Protein AF-A0A2I1HGL5-F1 (afdb_monomer)

Organism: NCBI:txid588596

Structure (mmCIF, N/CA/C/O backbone):
data_AF-A0A2I1HGL5-F1
#
_entry.id   AF-A0A2I1HGL5-F1
#
loop_
_atom_site.group_PDB
_atom_site.id
_atom_site.type_symbol
_atom_site.label_atom_id
_atom_site.label_alt_id
_atom_site.label_comp_id
_atom_site.label_asym_id
_atom_site.label_entity_id
_atom_site.label_seq_id
_atom_site.pdbx_PDB_ins_code
_atom_site.Cartn_x
_atom_site.Cartn_y
_atom_site.Cartn_z
_atom_site.occupancy
_atom_site.B_iso_or_equiv
_atom_site.auth_seq_id
_atom_site.auth_comp_id
_atom_site.auth_asym_id
_atom_site.auth_atom_id
_atom_site.pdbx_PDB_model_num
ATOM 1 N N . MET A 1 1 ? 56.011 -23.198 -0.214 1.00 47.53 1 MET A N 1
ATOM 2 C CA . MET A 1 1 ? 56.329 -24.164 -1.290 1.00 47.53 1 MET A CA 1
ATOM 3 C C . MET A 1 1 ? 57.705 -24.816 -1.035 1.00 47.53 1 MET A C 1
ATOM 5 O O . MET A 1 1 ? 58.613 -24.671 -1.835 1.00 47.53 1 MET A O 1
ATOM 9 N N . ARG A 1 2 ? 57.897 -25.494 0.113 1.00 43.69 2 ARG A N 1
ATOM 10 C CA . ARG A 1 2 ? 59.175 -26.164 0.467 1.00 43.69 2 ARG A CA 1
ATOM 11 C C . ARG A 1 2 ? 59.284 -27.608 -0.065 1.00 43.69 2 ARG A C 1
ATOM 13 O O . ARG A 1 2 ? 60.365 -28.166 -0.049 1.00 43.69 2 ARG A O 1
ATOM 20 N N . TYR A 1 3 ? 58.191 -28.179 -0.580 1.00 50.00 3 TYR A N 1
ATOM 21 C CA . TYR A 1 3 ? 58.106 -29.581 -1.030 1.00 50.00 3 TYR A CA 1
ATOM 22 C C . TYR A 1 3 ? 58.471 -29.817 -2.509 1.00 50.00 3 TYR A C 1
ATOM 24 O O . TYR A 1 3 ? 58.296 -30.918 -3.009 1.00 50.00 3 TYR A O 1
ATOM 32 N N . ILE A 1 4 ? 58.944 -28.791 -3.227 1.00 57.47 4 ILE A N 1
ATOM 33 C CA . ILE A 1 4 ? 59.251 -28.859 -4.670 1.00 57.47 4 ILE A CA 1
ATOM 34 C C . ILE A 1 4 ? 60.640 -28.249 -4.948 1.00 57.47 4 ILE A C 1
ATOM 36 O O . ILE A 1 4 ? 60.851 -27.489 -5.896 1.00 57.47 4 ILE A O 1
ATOM 40 N N . GLN A 1 5 ? 61.585 -28.500 -4.043 1.00 59.06 5 GLN A N 1
ATOM 41 C CA . GLN A 1 5 ? 63.005 -28.230 -4.262 1.00 59.06 5 GLN A CA 1
ATOM 42 C C . GLN A 1 5 ? 63.658 -29.548 -4.690 1.00 59.06 5 GLN A C 1
ATOM 44 O O . GLN A 1 5 ? 63.486 -30.555 -4.013 1.00 59.06 5 GLN A O 1
ATOM 49 N N . GLY A 1 6 ? 64.351 -29.549 -5.834 1.00 64.50 6 GLY A N 1
ATOM 50 C CA . GLY A 1 6 ? 65.004 -30.746 -6.379 1.00 64.50 6 GLY A CA 1
ATOM 51 C C . GLY A 1 6 ? 64.185 -31.566 -7.387 1.00 64.50 6 GLY A C 1
ATOM 52 O O . GLY A 1 6 ? 64.530 -32.719 -7.608 1.00 64.50 6 GLY A O 1
ATOM 53 N N . LEU A 1 7 ? 63.151 -30.994 -8.027 1.00 68.75 7 LEU A N 1
ATOM 54 C CA . LEU A 1 7 ? 62.331 -31.660 -9.066 1.00 68.75 7 LEU A CA 1
ATOM 55 C C . LEU A 1 7 ? 63.169 -32.332 -10.167 1.00 68.75 7 LEU A C 1
ATOM 57 O O . LEU A 1 7 ? 62.806 -33.403 -10.634 1.00 68.75 7 LEU A O 1
ATOM 61 N N . SER A 1 8 ? 64.306 -31.740 -10.537 1.00 66.06 8 SER A N 1
ATOM 62 C CA . SER A 1 8 ? 65.243 -32.306 -11.515 1.00 66.06 8 SER A CA 1
ATOM 63 C C . SER A 1 8 ? 65.808 -33.674 -11.117 1.00 66.06 8 SER A C 1
ATOM 65 O O . SER A 1 8 ? 66.109 -34.472 -11.992 1.00 66.06 8 SER A O 1
ATOM 67 N N . HIS A 1 9 ? 65.906 -33.979 -9.820 1.00 72.81 9 HIS A N 1
ATOM 68 C CA . HIS A 1 9 ? 66.409 -35.264 -9.316 1.00 72.81 9 HIS A CA 1
ATOM 69 C C . HIS A 1 9 ? 65.327 -36.353 -9.291 1.00 72.81 9 HIS A C 1
ATOM 71 O O . HIS A 1 9 ? 65.632 -37.516 -9.043 1.00 72.81 9 HIS A O 1
ATOM 77 N N . ALA A 1 10 ? 64.060 -35.987 -9.515 1.00 74.06 10 ALA A N 1
ATOM 78 C CA . ALA A 1 10 ? 62.944 -36.928 -9.544 1.00 74.06 10 ALA A CA 1
ATOM 79 C C . ALA A 1 10 ? 62.766 -37.607 -10.915 1.00 74.06 10 ALA A C 1
ATOM 81 O O . ALA A 1 10 ? 61.996 -38.560 -11.022 1.00 74.06 10 ALA A O 1
ATOM 82 N N . PHE A 1 11 ? 63.463 -37.134 -11.954 1.00 77.50 11 PHE A N 1
ATOM 83 C CA . PHE A 1 11 ? 63.389 -37.677 -13.309 1.00 77.50 11 PHE A CA 1
ATOM 84 C C . PHE A 1 11 ? 64.744 -38.240 -13.736 1.00 77.50 11 PHE A C 1
ATOM 86 O O . PHE A 1 11 ? 65.792 -37.706 -13.392 1.00 77.50 11 PHE A O 1
ATOM 93 N N . THR A 1 12 ? 64.723 -39.319 -14.517 1.00 79.69 12 THR A N 1
ATOM 94 C CA . THR A 1 12 ? 65.932 -39.964 -15.058 1.00 79.69 12 THR A CA 1
ATOM 95 C C . THR A 1 12 ? 66.438 -39.300 -16.346 1.00 79.69 12 THR A C 1
ATOM 97 O O . THR A 1 12 ? 67.212 -39.911 -17.074 1.00 79.69 12 THR A O 1
ATOM 100 N N . TYR A 1 13 ? 65.927 -38.113 -16.677 1.00 80.56 13 TYR A N 1
ATOM 101 C CA . TYR A 1 13 ? 66.214 -37.358 -17.896 1.00 80.56 13 TYR A CA 1
ATOM 102 C C . TYR A 1 13 ? 66.153 -35.855 -17.611 1.00 80.56 13 TYR A C 1
ATOM 104 O O . TYR A 1 13 ? 65.476 -35.428 -16.669 1.00 80.56 13 TYR A O 1
ATOM 112 N N . GLU A 1 14 ? 66.815 -35.050 -18.441 1.00 81.56 14 GLU A N 1
ATOM 113 C CA . GLU A 1 14 ? 66.802 -33.595 -18.302 1.00 81.56 14 GLU A CA 1
ATOM 114 C C . GLU A 1 14 ? 65.409 -33.000 -18.555 1.00 81.56 14 GLU A C 1
ATOM 116 O O . GLU A 1 14 ? 64.679 -33.382 -19.479 1.00 81.56 14 GLU A O 1
ATOM 121 N N . ILE A 1 15 ? 65.039 -32.026 -17.721 1.00 84.81 15 ILE A N 1
ATOM 122 C CA . ILE A 1 15 ? 63.747 -31.344 -17.789 1.00 84.81 15 ILE A CA 1
ATOM 123 C C . ILE A 1 15 ? 63.917 -29.834 -17.926 1.00 84.81 15 ILE A C 1
ATOM 125 O O . ILE A 1 15 ? 64.781 -29.222 -17.299 1.00 84.81 15 ILE A O 1
ATOM 129 N N . GLY A 1 16 ? 63.044 -29.232 -18.730 1.00 84.25 16 GLY A N 1
ATOM 130 C CA . GLY A 1 16 ? 62.800 -27.799 -18.721 1.00 84.25 16 GLY A CA 1
ATOM 131 C C . GLY A 1 16 ? 61.732 -27.469 -17.684 1.00 84.25 16 GLY A C 1
ATOM 132 O O . GLY A 1 16 ? 60.811 -28.258 -17.459 1.00 84.25 16 GLY A O 1
ATOM 133 N N . GLU A 1 17 ? 61.858 -26.310 -17.043 1.00 84.00 17 GLU A N 1
ATOM 134 C CA . GLU A 1 17 ? 60.950 -25.875 -15.985 1.00 84.00 17 GLU A CA 1
ATOM 135 C C . GLU A 1 17 ? 60.536 -24.415 -16.191 1.00 84.00 17 GLU A C 1
ATOM 137 O O . GLU A 1 17 ? 61.373 -23.536 -16.406 1.00 84.00 17 GLU A O 1
ATOM 142 N N . TYR A 1 18 ? 59.237 -24.141 -16.065 1.00 83.00 18 TYR A N 1
ATOM 143 C CA . TYR A 1 18 ? 58.697 -22.787 -16.006 1.00 83.00 18 TYR A CA 1
ATOM 144 C C . TYR A 1 18 ? 57.783 -22.623 -14.789 1.00 83.00 18 TYR A C 1
ATOM 146 O O . TYR A 1 18 ? 56.817 -23.369 -14.608 1.00 83.00 18 TYR A O 1
ATOM 154 N N . ARG A 1 19 ? 58.077 -21.620 -13.952 1.00 79.88 19 ARG A N 1
ATOM 155 C CA . ARG A 1 19 ? 57.266 -21.269 -12.780 1.00 79.88 19 ARG A CA 1
ATOM 156 C C . ARG A 1 19 ? 56.391 -20.065 -13.090 1.00 79.88 19 ARG A C 1
ATOM 158 O O . ARG A 1 19 ? 56.898 -18.977 -13.358 1.00 79.88 19 ARG A O 1
ATOM 165 N N . PHE A 1 20 ? 55.084 -20.251 -12.970 1.00 76.25 20 PHE A N 1
ATOM 166 C CA . PHE A 1 20 ? 54.102 -19.184 -13.057 1.00 76.25 20 PHE A CA 1
ATOM 167 C C . PHE A 1 20 ? 53.528 -18.883 -11.674 1.00 76.25 20 PHE A C 1
ATOM 169 O O . PHE A 1 20 ? 52.960 -19.757 -11.011 1.00 76.25 20 PHE A O 1
ATOM 176 N N . ASN A 1 21 ? 53.655 -17.626 -11.256 1.00 68.69 21 ASN A N 1
ATOM 177 C CA . ASN A 1 21 ? 53.006 -17.110 -10.062 1.00 68.69 21 ASN A CA 1
ATOM 178 C C . ASN A 1 21 ? 51.889 -16.157 -10.492 1.00 68.69 21 ASN A C 1
ATOM 180 O O . ASN A 1 21 ? 52.140 -15.173 -11.183 1.00 68.69 21 ASN A O 1
ATOM 184 N N . SER A 1 22 ? 50.662 -16.449 -10.062 1.00 64.12 22 SER A N 1
ATOM 185 C CA . SER A 1 22 ? 49.482 -15.627 -10.353 1.00 64.12 22 SER A CA 1
ATOM 186 C C . SER A 1 22 ? 49.504 -14.251 -9.665 1.00 64.12 22 SER A C 1
ATOM 188 O O . SER A 1 22 ? 48.645 -13.416 -9.939 1.00 64.12 22 SER A O 1
ATOM 190 N N . GLY A 1 23 ? 50.464 -13.995 -8.765 1.00 56.88 23 GLY A N 1
ATOM 191 C CA . GLY A 1 23 ? 50.676 -12.712 -8.082 1.00 56.88 23 GLY A CA 1
ATOM 192 C C . GLY A 1 23 ? 49.633 -12.378 -7.010 1.00 56.88 23 GLY A C 1
ATOM 193 O O . GLY A 1 23 ? 49.820 -11.442 -6.239 1.00 56.88 23 GLY A O 1
ATOM 194 N N . ASN A 1 24 ? 48.553 -13.155 -6.926 1.00 52.31 24 ASN A N 1
ATOM 195 C CA . ASN A 1 24 ? 47.407 -12.935 -6.043 1.00 52.31 24 ASN A CA 1
ATOM 196 C C . ASN A 1 24 ? 47.145 -14.118 -5.086 1.00 52.31 24 ASN A C 1
ATOM 198 O O . ASN A 1 24 ? 46.050 -14.230 -4.539 1.00 52.31 24 ASN A O 1
ATOM 202 N N . ASN A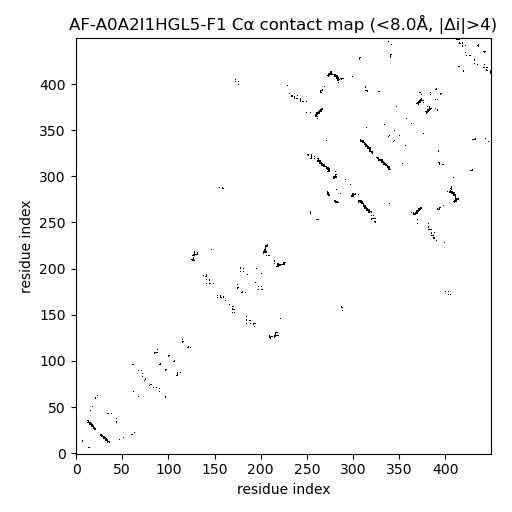 1 25 ? 48.135 -14.999 -4.887 1.00 55.50 25 ASN A N 1
ATOM 203 C CA . ASN A 1 25 ? 48.064 -16.210 -4.054 1.00 55.50 25 ASN A CA 1
ATOM 204 C C . ASN A 1 25 ? 46.954 -17.218 -4.429 1.00 55.50 25 ASN A C 1
ATOM 206 O O . ASN A 1 25 ? 46.717 -18.148 -3.661 1.00 55.50 25 ASN A O 1
ATOM 210 N N . ALA A 1 26 ? 46.301 -17.092 -5.593 1.00 54.25 26 ALA A N 1
ATOM 211 C CA . ALA A 1 26 ? 45.231 -18.007 -5.998 1.00 54.25 26 ALA A CA 1
ATOM 212 C C . ALA A 1 26 ? 45.766 -19.404 -6.355 1.00 54.25 26 ALA A C 1
ATOM 214 O O . ALA A 1 26 ? 45.207 -20.412 -5.934 1.00 54.25 26 ALA A O 1
ATOM 215 N N . PHE A 1 27 ? 46.869 -19.468 -7.104 1.00 61.03 27 PHE A N 1
ATOM 216 C CA . PHE A 1 27 ? 47.645 -20.691 -7.323 1.00 61.03 27 PHE A CA 1
ATOM 217 C C . PHE A 1 27 ? 49.047 -20.361 -7.849 1.00 61.03 27 PHE A C 1
ATOM 219 O O . PHE A 1 27 ? 49.295 -19.283 -8.394 1.00 61.03 27 PHE A O 1
ATOM 226 N N . ASN A 1 28 ? 49.959 -21.319 -7.717 1.00 67.12 28 ASN A N 1
ATOM 227 C CA . ASN A 1 28 ? 51.237 -21.321 -8.418 1.00 67.12 28 ASN A CA 1
ATOM 228 C C . ASN A 1 28 ? 51.265 -22.552 -9.316 1.00 67.12 28 ASN A C 1
ATOM 230 O O . ASN A 1 28 ? 50.963 -23.647 -8.842 1.00 67.12 28 ASN A O 1
ATOM 234 N N . ALA A 1 29 ? 51.617 -22.376 -10.585 1.00 72.44 29 ALA A N 1
ATOM 235 C CA . ALA A 1 29 ? 51.788 -23.486 -11.512 1.00 72.44 29 ALA A CA 1
ATOM 236 C C . ALA A 1 29 ? 53.271 -23.673 -11.821 1.00 72.44 29 ALA A C 1
ATOM 238 O O . ALA A 1 29 ? 54.013 -22.707 -12.003 1.00 72.44 29 ALA A O 1
ATOM 239 N N . ILE A 1 30 ? 53.692 -24.931 -11.878 1.00 79.69 30 ILE A N 1
ATOM 240 C CA . ILE A 1 30 ? 55.012 -25.323 -12.359 1.00 79.69 30 ILE A CA 1
ATOM 241 C C . ILE A 1 30 ? 54.753 -26.227 -13.553 1.00 79.69 30 ILE A C 1
ATOM 243 O O . ILE A 1 30 ? 54.126 -27.275 -13.406 1.00 79.69 30 ILE A O 1
ATOM 247 N N . LEU A 1 31 ? 55.182 -25.787 -14.731 1.00 82.56 31 LEU A N 1
ATOM 248 C CA . LEU A 1 31 ? 55.104 -26.575 -15.952 1.00 82.56 31 LEU A CA 1
ATOM 249 C C . LEU A 1 31 ? 56.477 -27.177 -16.222 1.00 82.56 31 LEU A C 1
ATOM 251 O O . LEU A 1 31 ? 57.485 -26.471 -16.167 1.00 82.56 31 LEU A O 1
ATOM 255 N N . ILE A 1 32 ? 56.493 -28.478 -16.496 1.00 85.69 32 ILE A N 1
ATOM 256 C CA . ILE A 1 32 ? 57.701 -29.244 -16.794 1.00 85.69 32 ILE A CA 1
ATOM 257 C C . ILE A 1 32 ? 57.549 -29.943 -18.140 1.00 85.69 32 ILE A C 1
ATOM 259 O O . ILE A 1 32 ? 56.466 -30.420 -18.481 1.00 85.69 32 ILE A O 1
ATOM 263 N N . TRP A 1 33 ? 58.635 -30.015 -18.899 1.00 87.12 33 TRP A N 1
ATOM 264 C CA . TRP A 1 33 ? 58.698 -30.769 -20.150 1.00 87.12 33 TRP A CA 1
ATOM 265 C C . TRP A 1 33 ? 60.046 -31.474 -20.269 1.00 87.12 33 TRP A C 1
ATOM 267 O O . TRP A 1 33 ? 61.029 -31.080 -19.644 1.00 87.12 33 TRP A O 1
ATOM 277 N N . LYS A 1 34 ? 60.088 -32.545 -21.062 1.00 83.94 34 LYS A N 1
ATOM 278 C CA . LYS A 1 34 ? 61.306 -33.323 -21.293 1.00 83.94 34 LYS A CA 1
ATOM 279 C C . LYS A 1 34 ? 62.214 -32.612 -22.299 1.00 83.94 34 LYS A C 1
ATOM 281 O O . LYS A 1 34 ? 61.743 -32.209 -23.361 1.00 83.94 34 LYS A O 1
ATOM 286 N N . ILE A 1 35 ? 63.504 -32.503 -21.985 1.00 84.38 35 ILE A N 1
ATOM 287 C CA . ILE A 1 35 ? 64.531 -32.009 -22.908 1.00 84.38 35 ILE A CA 1
ATOM 288 C C . ILE A 1 35 ? 65.046 -33.179 -23.753 1.00 84.38 35 ILE A C 1
ATOM 290 O O . ILE A 1 35 ? 65.184 -34.307 -23.280 1.00 84.38 35 ILE A O 1
ATOM 294 N N . ASN A 1 36 ? 65.297 -32.925 -25.038 1.00 82.31 36 ASN A N 1
ATOM 295 C CA . ASN A 1 36 ? 65.913 -33.910 -25.918 1.00 82.31 36 ASN A CA 1
ATOM 296 C C . ASN A 1 36 ? 67.443 -33.852 -25.791 1.00 82.31 36 ASN A C 1
ATOM 298 O O . ASN A 1 36 ? 68.085 -33.016 -26.422 1.00 82.31 36 ASN A O 1
ATOM 302 N N . GLU A 1 37 ? 68.009 -34.772 -25.013 1.00 74.62 37 GLU A N 1
ATOM 303 C CA . GLU A 1 37 ? 69.452 -34.880 -24.736 1.00 74.62 37 GLU A CA 1
ATOM 304 C C . GLU A 1 37 ? 70.306 -35.212 -25.976 1.00 74.62 37 GLU A C 1
ATOM 306 O O . GLU A 1 37 ? 71.520 -35.043 -25.957 1.00 74.62 37 GLU A O 1
ATOM 311 N N . GLN A 1 38 ? 69.697 -35.657 -27.083 1.00 76.94 38 GLN A N 1
ATOM 312 C CA . GLN A 1 38 ? 70.409 -35.935 -28.340 1.00 76.94 38 GLN A CA 1
ATOM 313 C C . GLN A 1 38 ? 70.615 -34.682 -29.211 1.00 76.94 38 GLN A C 1
ATOM 315 O O . GLN A 1 38 ? 71.257 -34.750 -30.261 1.00 76.94 38 GLN A O 1
ATOM 320 N N . ALA A 1 39 ? 70.035 -33.542 -28.827 1.00 75.12 39 ALA A N 1
ATOM 321 C CA . ALA A 1 39 ? 70.153 -32.289 -29.561 1.00 75.12 39 ALA A CA 1
ATOM 322 C C . ALA A 1 39 ? 71.391 -31.488 -29.121 1.00 75.12 39 ALA A C 1
ATOM 324 O O . ALA A 1 39 ? 71.842 -31.572 -27.985 1.00 75.12 39 ALA A O 1
ATOM 325 N N . THR A 1 40 ? 71.935 -30.661 -30.016 1.00 80.88 40 THR A N 1
ATOM 326 C CA . THR A 1 40 ? 73.010 -29.725 -29.657 1.00 80.88 40 THR A CA 1
ATOM 327 C C . THR A 1 40 ? 72.514 -28.662 -28.674 1.00 80.88 40 THR A C 1
ATOM 329 O O . THR A 1 40 ? 71.373 -28.207 -28.780 1.00 80.88 40 THR A O 1
ATOM 332 N N . GLU A 1 41 ? 73.386 -28.192 -27.776 1.00 77.31 41 GLU A N 1
ATOM 333 C CA . GLU A 1 41 ? 73.058 -27.189 -26.741 1.00 77.31 41 GLU A CA 1
ATOM 334 C C . GLU A 1 41 ? 72.333 -25.951 -27.296 1.00 77.31 41 GLU A C 1
ATOM 336 O O . GLU A 1 41 ? 71.377 -25.452 -26.703 1.00 77.31 41 GLU A O 1
ATOM 341 N N . ILE A 1 42 ? 72.732 -25.484 -28.484 1.00 79.88 42 ILE A N 1
ATOM 342 C CA . ILE A 1 42 ? 72.109 -24.334 -29.156 1.00 79.88 42 ILE A CA 1
ATOM 343 C C . ILE A 1 42 ? 70.642 -24.622 -29.515 1.00 79.88 42 ILE A C 1
ATOM 345 O O . ILE A 1 42 ? 69.782 -23.762 -29.319 1.00 79.88 42 ILE A O 1
ATOM 349 N N . LYS A 1 43 ? 70.339 -25.828 -30.013 1.00 78.19 43 LYS A N 1
ATOM 350 C CA . LYS A 1 43 ? 68.968 -26.239 -30.354 1.00 78.19 43 LYS A CA 1
ATOM 351 C C . LYS A 1 43 ? 68.116 -26.417 -29.101 1.00 78.19 43 LYS A C 1
ATOM 353 O O . LYS A 1 43 ? 66.965 -25.991 -29.097 1.00 78.19 43 LYS A O 1
ATOM 358 N N . ILE A 1 44 ? 68.693 -26.973 -28.033 1.00 81.69 44 ILE A N 1
ATOM 359 C CA . ILE A 1 44 ? 68.030 -27.094 -26.725 1.00 81.69 44 ILE A CA 1
ATOM 360 C C . ILE A 1 44 ? 67.646 -25.707 -26.197 1.00 81.69 44 ILE A C 1
ATOM 362 O O . ILE A 1 44 ? 66.503 -25.484 -25.801 1.00 81.69 44 ILE A O 1
ATOM 366 N N . LEU A 1 45 ? 68.573 -24.745 -26.243 1.00 81.50 45 LEU A N 1
ATOM 367 C CA . LEU A 1 45 ? 68.324 -23.382 -25.777 1.00 81.50 45 LEU A CA 1
ATOM 368 C C . LEU A 1 45 ? 67.241 -22.669 -26.600 1.00 81.50 45 LEU A C 1
ATOM 370 O O . LEU A 1 45 ? 66.411 -21.960 -26.029 1.00 81.50 45 LEU A O 1
ATOM 374 N N . GLN A 1 46 ? 67.244 -22.834 -27.926 1.00 84.12 46 GLN A N 1
ATOM 375 C CA . GLN A 1 46 ? 66.235 -22.237 -28.805 1.00 84.12 46 GLN A CA 1
ATOM 376 C C . GLN A 1 46 ? 64.839 -22.810 -28.549 1.00 84.12 46 GLN A C 1
ATOM 378 O O . GLN A 1 46 ? 63.895 -22.038 -28.380 1.00 84.12 46 GLN A O 1
ATOM 383 N N . GLU A 1 47 ? 64.715 -24.134 -28.456 1.00 83.69 47 GLU A N 1
ATOM 384 C CA . GLU A 1 47 ? 63.423 -24.784 -28.233 1.00 83.69 47 GLU A CA 1
ATOM 385 C C . GLU A 1 47 ? 62.878 -24.474 -26.833 1.00 83.69 47 GLU A C 1
ATOM 387 O O . GLU A 1 47 ? 61.715 -24.108 -26.688 1.00 83.69 47 GLU A O 1
ATOM 392 N N . ASN A 1 48 ? 63.730 -24.484 -25.802 1.00 85.25 48 ASN A N 1
ATOM 393 C CA . ASN A 1 48 ? 63.321 -24.093 -24.451 1.00 85.25 48 ASN A CA 1
ATOM 394 C C . ASN A 1 48 ? 62.871 -22.627 -24.387 1.00 85.25 48 ASN A C 1
ATOM 396 O O . ASN A 1 48 ? 61.860 -22.327 -23.754 1.00 85.25 48 ASN A O 1
ATOM 400 N N . LYS A 1 49 ? 63.573 -21.706 -25.064 1.00 84.62 49 LYS A N 1
ATOM 401 C CA . LYS A 1 49 ? 63.137 -20.302 -25.154 1.00 84.62 49 LYS A CA 1
ATOM 402 C C . LYS A 1 49 ? 61.786 -20.178 -25.849 1.00 84.62 49 LYS A C 1
ATOM 404 O O . LYS A 1 49 ? 60.929 -19.450 -25.354 1.00 84.62 49 LYS A O 1
ATOM 409 N N . ARG A 1 50 ? 61.581 -20.903 -26.951 1.00 90.12 50 ARG A N 1
ATOM 410 C CA . ARG A 1 50 ? 60.305 -20.931 -27.671 1.00 90.12 50 ARG A CA 1
ATOM 411 C C . ARG A 1 50 ? 59.169 -21.422 -26.771 1.00 90.12 50 ARG A C 1
ATOM 413 O O . ARG A 1 50 ? 58.164 -20.727 -26.653 1.00 90.12 50 ARG A O 1
ATOM 420 N N . ILE A 1 51 ? 59.353 -22.560 -26.099 1.00 86.31 51 ILE A N 1
ATOM 421 C CA . ILE A 1 51 ? 58.362 -23.137 -25.180 1.00 86.31 51 ILE A CA 1
ATOM 422 C C . ILE A 1 51 ? 58.026 -22.142 -24.063 1.00 86.31 51 ILE A C 1
ATOM 424 O O . ILE A 1 51 ? 56.854 -21.880 -23.807 1.00 86.31 51 ILE A O 1
ATOM 428 N N . VAL A 1 52 ? 59.031 -21.521 -23.434 1.00 84.81 52 VAL A N 1
ATOM 429 C CA . VAL A 1 52 ? 58.802 -20.517 -22.381 1.00 84.81 52 VAL A CA 1
ATOM 430 C C . VAL A 1 52 ? 58.018 -19.313 -22.910 1.00 84.81 52 VAL A C 1
ATOM 432 O O . VAL A 1 52 ? 57.095 -18.854 -22.239 1.00 84.81 52 VAL A O 1
ATOM 435 N N . SER A 1 53 ? 58.337 -18.809 -24.104 1.00 84.88 53 SER A N 1
ATOM 436 C CA . SER A 1 53 ? 57.606 -17.691 -24.710 1.00 84.88 53 SER A CA 1
ATOM 437 C C . SER A 1 53 ? 56.154 -18.047 -25.052 1.00 84.88 53 SER A C 1
ATOM 439 O O . SER A 1 53 ? 55.256 -17.255 -24.765 1.00 84.88 53 SER A O 1
ATOM 441 N N . GLU A 1 54 ? 55.896 -19.237 -25.601 1.00 85.69 54 GLU A N 1
ATOM 442 C CA . GLU A 1 54 ? 54.533 -19.716 -25.878 1.00 85.69 54 GLU A CA 1
ATOM 443 C C . GLU A 1 54 ? 53.728 -19.910 -24.579 1.00 85.69 54 GLU A C 1
ATOM 445 O O . GLU A 1 54 ? 52.560 -19.520 -24.506 1.00 85.69 54 GLU A O 1
ATOM 450 N N . LEU A 1 55 ? 54.352 -20.439 -23.521 1.00 82.75 55 LEU A N 1
ATOM 451 C CA . LEU A 1 55 ? 53.727 -20.588 -22.203 1.00 82.75 55 LEU A CA 1
ATOM 452 C C . LEU A 1 55 ? 53.418 -19.236 -21.547 1.00 82.75 55 LEU A C 1
ATOM 454 O O . LEU A 1 55 ? 52.350 -19.072 -20.961 1.00 82.75 55 LEU A O 1
ATOM 458 N N . GLN A 1 56 ? 54.315 -18.253 -21.666 1.00 77.81 56 GLN A N 1
ATOM 459 C CA . GLN A 1 56 ? 54.088 -16.893 -21.164 1.00 77.81 56 GLN A CA 1
ATOM 460 C C . GLN A 1 56 ? 52.928 -16.196 -21.882 1.00 77.81 56 GLN A C 1
ATOM 462 O O . GLN A 1 56 ? 52.125 -15.522 -21.235 1.00 77.81 56 GLN A O 1
ATOM 467 N N . ALA A 1 57 ? 52.822 -16.361 -23.203 1.00 76.94 57 ALA A N 1
ATOM 468 C CA . ALA A 1 57 ? 51.756 -15.756 -23.996 1.00 76.94 57 ALA A CA 1
ATOM 469 C C . ALA A 1 57 ? 50.369 -16.331 -23.654 1.00 76.94 57 ALA A C 1
ATOM 471 O O . ALA A 1 57 ? 49.387 -15.590 -23.636 1.00 76.94 57 ALA A O 1
ATOM 472 N N . ASN A 1 58 ? 50.302 -17.628 -23.341 1.00 72.12 58 ASN A N 1
ATOM 473 C CA . ASN A 1 58 ? 49.056 -18.352 -23.072 1.00 72.12 58 ASN A CA 1
ATOM 474 C C . ASN A 1 58 ? 48.735 -18.514 -21.575 1.00 72.12 58 ASN A C 1
ATOM 476 O O . ASN A 1 58 ? 47.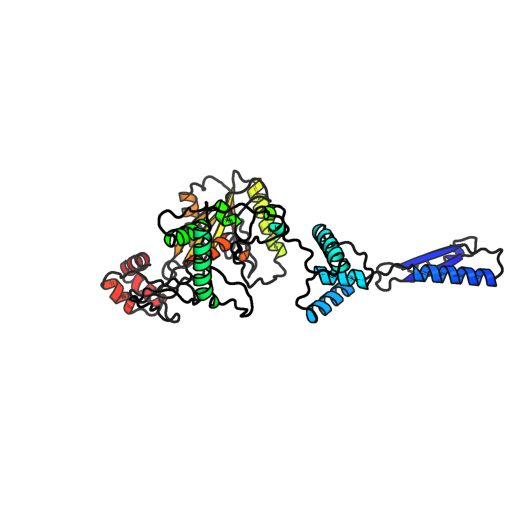758 -19.177 -21.220 1.00 72.12 58 ASN A O 1
ATOM 480 N N . ALA A 1 59 ? 49.540 -17.930 -20.683 1.00 66.25 59 ALA A N 1
ATOM 481 C CA . ALA A 1 59 ? 49.306 -18.013 -19.249 1.00 66.25 59 ALA A CA 1
ATOM 482 C C . ALA A 1 59 ? 47.962 -17.349 -18.874 1.00 66.25 59 ALA A C 1
ATOM 484 O O . ALA A 1 59 ? 47.701 -16.207 -19.274 1.00 66.25 59 ALA A O 1
ATOM 485 N N . PRO A 1 60 ? 47.099 -18.017 -18.087 1.00 60.66 60 PRO A N 1
ATOM 486 C CA . PRO A 1 60 ? 45.788 -17.477 -17.762 1.00 60.66 60 PRO A CA 1
ATOM 487 C C . PRO A 1 60 ? 45.910 -16.249 -16.848 1.00 60.66 60 PRO A C 1
ATOM 489 O O . PRO A 1 60 ? 46.527 -16.292 -15.781 1.00 60.66 60 PRO A O 1
ATOM 492 N N . ARG A 1 61 ? 45.307 -15.134 -17.276 1.00 61.75 61 ARG A N 1
ATOM 493 C CA . ARG A 1 61 ? 45.263 -13.866 -16.534 1.00 61.75 61 ARG A CA 1
ATOM 494 C C . ARG A 1 61 ? 44.004 -13.830 -15.671 1.00 61.75 61 ARG A C 1
ATOM 496 O O . ARG A 1 61 ? 42.900 -13.744 -16.197 1.00 61.75 61 ARG A O 1
ATOM 503 N N . TYR A 1 62 ? 44.166 -13.889 -14.351 1.00 58.53 62 TYR A N 1
ATOM 504 C CA . TYR A 1 62 ? 43.044 -13.861 -13.410 1.00 58.53 62 TYR A CA 1
ATOM 505 C C . TYR A 1 62 ? 42.906 -12.489 -12.750 1.00 58.53 62 TYR A C 1
ATOM 507 O O . TYR A 1 62 ? 43.827 -12.010 -12.088 1.00 58.53 62 TYR A O 1
ATOM 515 N N . HIS A 1 63 ? 41.727 -11.883 -12.886 1.00 61.00 63 HIS A N 1
ATOM 516 C CA . HIS A 1 63 ? 41.378 -10.632 -12.215 1.00 61.00 63 HIS A CA 1
ATOM 517 C C . HIS A 1 63 ? 40.771 -10.925 -10.846 1.00 61.00 63 HIS A C 1
ATOM 519 O O . HIS A 1 63 ? 39.891 -11.772 -10.706 1.00 61.00 63 HIS A O 1
ATOM 525 N N . THR A 1 64 ? 41.238 -10.235 -9.807 1.00 62.88 64 THR A N 1
ATOM 526 C CA . THR A 1 64 ? 40.699 -10.442 -8.455 1.00 62.88 64 THR A CA 1
ATOM 527 C C . THR A 1 64 ? 39.348 -9.746 -8.287 1.00 62.88 64 THR A C 1
ATOM 529 O O . THR A 1 64 ? 39.079 -8.704 -8.890 1.00 62.88 64 THR A O 1
ATOM 532 N N . ARG A 1 65 ? 38.509 -10.266 -7.380 1.00 62.09 65 ARG A N 1
ATOM 533 C CA . ARG A 1 65 ? 37.253 -9.609 -6.973 1.00 62.09 65 ARG A CA 1
ATOM 534 C C . ARG A 1 65 ? 37.491 -8.160 -6.531 1.00 62.09 65 ARG A C 1
ATOM 536 O O . ARG A 1 65 ? 36.700 -7.285 -6.862 1.00 62.09 65 ARG A O 1
ATOM 543 N N . THR A 1 66 ? 38.607 -7.898 -5.851 1.00 63.97 66 THR A N 1
ATOM 544 C CA . THR A 1 66 ? 39.020 -6.559 -5.411 1.00 63.97 66 THR A CA 1
ATOM 545 C C . THR A 1 66 ? 39.295 -5.621 -6.585 1.00 63.97 66 THR A C 1
ATOM 547 O O . THR A 1 66 ? 38.831 -4.485 -6.570 1.00 63.97 66 THR A O 1
ATOM 550 N N . MET A 1 67 ? 39.981 -6.087 -7.634 1.00 68.44 67 MET A N 1
ATOM 551 C CA . MET A 1 67 ? 40.220 -5.287 -8.844 1.00 68.44 67 MET A CA 1
ATOM 552 C C . MET A 1 67 ? 38.914 -4.944 -9.564 1.00 68.44 67 MET A C 1
ATOM 554 O O . MET A 1 67 ? 38.714 -3.795 -9.955 1.00 68.44 67 MET A O 1
ATOM 558 N N . ARG A 1 68 ? 37.996 -5.911 -9.672 1.00 71.31 68 ARG A N 1
ATOM 559 C CA . ARG A 1 68 ? 36.661 -5.691 -10.243 1.00 71.31 68 ARG A CA 1
ATOM 560 C C . ARG A 1 68 ? 35.851 -4.684 -9.422 1.00 71.31 68 ARG A C 1
ATOM 562 O O . ARG A 1 68 ? 35.236 -3.791 -9.995 1.00 71.31 68 ARG A O 1
ATOM 569 N N . ILE A 1 69 ? 35.871 -4.791 -8.091 1.00 74.94 69 ILE A N 1
ATOM 570 C CA . ILE A 1 69 ? 35.194 -3.847 -7.185 1.00 74.94 69 ILE A CA 1
ATOM 571 C C . ILE A 1 69 ? 35.783 -2.441 -7.322 1.00 74.94 69 ILE A C 1
ATOM 573 O O . ILE A 1 69 ? 35.027 -1.478 -7.411 1.00 74.94 69 ILE A O 1
ATOM 577 N N . ASN A 1 70 ? 37.110 -2.314 -7.369 1.00 77.44 70 ASN A N 1
ATOM 578 C CA . ASN A 1 70 ? 37.768 -1.017 -7.511 1.00 77.44 70 ASN A CA 1
ATOM 579 C C . ASN A 1 70 ? 37.423 -0.358 -8.847 1.00 77.44 70 ASN A C 1
ATOM 581 O O . ASN A 1 70 ? 37.048 0.809 -8.853 1.00 77.44 70 ASN A O 1
ATOM 585 N N . TYR A 1 71 ? 37.452 -1.110 -9.952 1.00 80.62 71 TYR A N 1
ATOM 586 C CA . TYR A 1 71 ? 37.014 -0.607 -11.254 1.00 80.62 71 TYR A CA 1
ATOM 587 C C . TYR A 1 71 ? 35.561 -0.118 -11.218 1.00 80.62 71 TYR A C 1
ATOM 589 O O . TYR A 1 71 ? 35.280 1.004 -11.630 1.00 80.62 71 TYR A O 1
ATOM 597 N N . LEU A 1 72 ? 34.642 -0.927 -10.676 1.00 76.88 72 LEU A N 1
ATOM 598 C CA . LEU A 1 72 ? 33.231 -0.549 -10.579 1.00 76.88 72 LEU A CA 1
ATOM 599 C C . LEU A 1 72 ? 33.034 0.710 -9.724 1.00 76.88 72 LEU A C 1
ATOM 601 O O . LEU A 1 72 ? 32.308 1.599 -10.152 1.00 76.88 72 LEU A O 1
ATOM 605 N N . ARG A 1 73 ? 33.735 0.841 -8.589 1.00 77.44 73 ARG A N 1
ATOM 606 C CA . ARG A 1 73 ? 33.701 2.051 -7.746 1.00 77.44 73 ARG A CA 1
ATOM 607 C C . ARG A 1 73 ? 34.224 3.289 -8.473 1.00 77.44 73 ARG A C 1
ATOM 609 O O . ARG A 1 73 ? 33.635 4.359 -8.364 1.00 77.44 73 ARG A O 1
ATOM 616 N N . THR A 1 74 ? 35.317 3.162 -9.226 1.00 77.00 74 THR A N 1
ATOM 617 C CA . THR A 1 74 ? 35.855 4.269 -10.029 1.00 77.00 74 THR A CA 1
ATOM 618 C C . THR A 1 74 ? 34.878 4.677 -11.133 1.00 77.00 74 THR A C 1
ATOM 620 O O . THR A 1 74 ? 34.653 5.866 -11.350 1.00 77.00 74 THR A O 1
ATOM 623 N N . CYS A 1 75 ? 34.249 3.710 -11.803 1.00 76.81 75 CYS A N 1
ATOM 624 C CA . CYS A 1 75 ? 33.234 3.985 -12.813 1.00 76.81 75 CYS A CA 1
ATOM 625 C C . CYS A 1 75 ? 31.954 4.586 -12.223 1.00 76.81 75 CYS A C 1
ATOM 627 O O . CYS A 1 75 ? 31.381 5.461 -12.854 1.00 76.81 75 CYS A O 1
ATOM 629 N N . GLU A 1 76 ? 31.513 4.176 -11.034 1.00 74.50 76 GLU A N 1
ATOM 630 C CA . GLU A 1 76 ? 30.364 4.793 -10.352 1.00 74.50 76 GLU A CA 1
ATOM 631 C C . GLU A 1 76 ? 30.605 6.279 -10.052 1.00 74.50 76 GLU A C 1
ATOM 633 O O . GLU A 1 76 ? 29.692 7.088 -10.206 1.00 74.50 76 GLU A O 1
ATOM 638 N N . LEU A 1 77 ? 31.838 6.652 -9.692 1.00 73.88 77 LEU A N 1
ATOM 639 C CA . LEU A 1 77 ? 32.217 8.046 -9.449 1.00 73.88 77 LEU A CA 1
ATOM 640 C C . LEU A 1 77 ? 32.205 8.891 -10.736 1.00 73.88 77 LEU A C 1
ATOM 642 O O . LEU A 1 77 ? 31.731 10.023 -10.730 1.00 73.88 77 LEU A O 1
ATOM 646 N N . LEU A 1 78 ? 32.745 8.350 -11.832 1.00 68.88 78 LEU A N 1
ATOM 647 C CA . LEU A 1 78 ? 32.941 9.085 -13.090 1.00 68.88 78 LEU A CA 1
ATOM 648 C C . LEU A 1 78 ? 31.729 9.018 -14.031 1.00 68.88 78 LEU A C 1
ATOM 650 O O . LEU A 1 78 ? 31.517 9.916 -14.841 1.00 68.88 78 LEU A O 1
ATOM 654 N N . LEU A 1 79 ? 30.938 7.950 -13.936 1.00 76.19 79 LEU A N 1
ATOM 655 C CA . LEU A 1 79 ? 29.798 7.638 -14.798 1.00 76.19 79 LEU A CA 1
ATOM 656 C C . LEU A 1 79 ? 28.565 7.289 -13.941 1.00 76.19 79 LEU A C 1
ATOM 658 O O . LEU A 1 79 ? 28.037 6.178 -14.038 1.00 76.19 79 LEU A O 1
ATOM 662 N N . PRO A 1 80 ? 28.038 8.228 -13.135 1.00 65.06 80 PRO A N 1
ATOM 663 C CA . PRO A 1 80 ? 26.978 7.949 -12.158 1.00 65.06 80 PRO A CA 1
ATOM 664 C C . PRO A 1 80 ? 25.648 7.491 -12.781 1.00 65.06 80 PRO A C 1
ATOM 666 O O . PRO A 1 80 ? 24.791 6.938 -12.096 1.00 65.06 80 PRO A O 1
ATOM 669 N N . LYS A 1 81 ? 25.455 7.708 -14.089 1.00 69.81 81 LYS A N 1
ATOM 670 C CA . LYS A 1 81 ? 24.267 7.262 -14.838 1.00 69.81 81 LYS A CA 1
ATOM 671 C C . LYS A 1 81 ? 24.445 5.896 -15.519 1.00 69.81 81 LYS A C 1
ATOM 673 O O . LYS A 1 81 ? 23.487 5.378 -16.092 1.00 69.81 81 LYS A O 1
ATOM 678 N N . ALA A 1 82 ? 25.643 5.308 -15.492 1.00 69.31 82 ALA A N 1
ATOM 679 C CA . ALA A 1 82 ? 25.908 4.037 -16.156 1.00 69.31 82 ALA A CA 1
ATOM 680 C C . ALA A 1 82 ? 25.336 2.859 -15.355 1.00 69.31 82 ALA A C 1
ATOM 682 O O . ALA A 1 82 ? 25.539 2.728 -14.149 1.00 69.31 82 ALA A O 1
ATOM 683 N N . LYS A 1 83 ? 24.624 1.957 -16.039 1.00 74.50 83 LYS A N 1
ATOM 684 C CA . LYS A 1 83 ? 24.058 0.762 -15.402 1.00 74.50 83 LYS A CA 1
ATOM 685 C C . LYS A 1 83 ? 25.189 -0.187 -14.968 1.00 74.50 83 LYS A C 1
ATOM 687 O O . LYS A 1 83 ? 26.058 -0.494 -15.791 1.00 74.50 83 LYS A O 1
ATOM 692 N N . PRO A 1 84 ? 25.138 -0.771 -13.754 1.00 74.38 84 PRO A N 1
ATOM 693 C CA . PRO A 1 84 ? 26.153 -1.720 -13.286 1.00 74.38 84 PRO A CA 1
ATOM 694 C C . PRO A 1 84 ? 26.373 -2.920 -14.220 1.00 74.38 84 PRO A C 1
ATOM 696 O O . PRO A 1 84 ? 27.487 -3.422 -14.335 1.00 74.38 84 PRO A O 1
ATOM 699 N N . SER A 1 85 ? 25.334 -3.383 -14.923 1.00 71.38 85 SER A N 1
ATOM 700 C CA . SER A 1 85 ? 25.443 -4.460 -15.919 1.00 71.38 85 SER A CA 1
ATOM 701 C C . SER A 1 85 ? 26.299 -4.074 -17.128 1.00 71.38 85 SER A C 1
ATOM 703 O O . SER A 1 85 ? 27.086 -4.890 -17.605 1.00 71.38 85 SER A O 1
ATOM 705 N N . SER A 1 86 ? 26.188 -2.831 -17.597 1.00 74.62 86 SER A N 1
ATOM 706 C CA . SER A 1 86 ? 26.986 -2.305 -18.708 1.00 74.62 86 SER A CA 1
ATOM 707 C C . SER A 1 86 ? 28.444 -2.148 -18.292 1.00 74.62 86 SER A C 1
ATOM 709 O O . SER A 1 86 ? 29.323 -2.638 -18.990 1.00 74.62 86 SER A O 1
ATOM 711 N N . LEU A 1 87 ? 28.705 -1.593 -17.104 1.00 80.50 87 LEU A N 1
ATOM 712 C CA . LEU A 1 87 ? 30.063 -1.447 -16.566 1.00 80.50 87 LEU A CA 1
ATOM 713 C C . LEU A 1 87 ? 30.761 -2.797 -16.354 1.00 80.50 87 LEU A C 1
ATOM 715 O O . LEU A 1 87 ? 31.931 -2.949 -16.690 1.00 80.50 87 LEU A O 1
ATOM 719 N N . ARG A 1 88 ? 30.041 -3.813 -15.857 1.00 78.38 88 ARG A N 1
ATOM 720 C CA . ARG A 1 8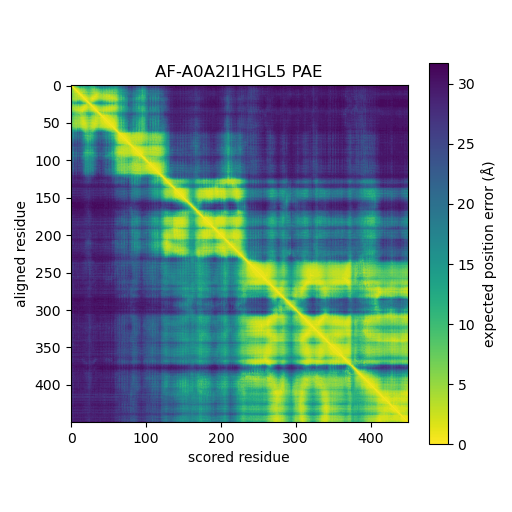8 ? 30.575 -5.182 -15.746 1.00 78.38 88 ARG A CA 1
ATOM 721 C C . ARG A 1 88 ? 30.906 -5.790 -17.106 1.00 78.38 88 ARG A C 1
ATOM 723 O O . ARG A 1 88 ? 31.898 -6.503 -17.217 1.00 78.38 88 ARG A O 1
ATOM 730 N N . THR A 1 89 ? 30.082 -5.533 -18.118 1.00 77.31 89 THR A N 1
ATOM 731 C CA . THR A 1 89 ? 30.302 -6.057 -19.472 1.00 77.31 89 THR A CA 1
ATOM 732 C C . THR A 1 89 ? 31.491 -5.366 -20.136 1.00 77.31 89 THR A C 1
ATOM 734 O O . THR A 1 89 ? 32.367 -6.050 -20.654 1.00 77.31 89 THR A O 1
ATOM 737 N N . ILE A 1 90 ? 31.599 -4.041 -20.005 1.00 75.69 90 ILE A N 1
ATOM 738 C CA . ILE A 1 90 ? 32.755 -3.255 -20.460 1.00 75.69 90 ILE A CA 1
ATOM 739 C C . ILE A 1 90 ? 34.036 -3.729 -19.762 1.00 75.69 90 ILE A C 1
ATOM 741 O O . ILE A 1 90 ? 35.035 -3.976 -20.432 1.00 75.69 90 ILE A O 1
ATOM 745 N N . TYR A 1 91 ? 34.003 -3.943 -18.441 1.00 79.00 91 TYR A N 1
ATOM 746 C CA . TYR A 1 91 ? 35.137 -4.503 -17.701 1.00 79.00 91 TYR A CA 1
ATOM 747 C C . TYR A 1 91 ? 35.594 -5.833 -18.304 1.00 79.00 91 TYR A C 1
ATOM 749 O O . TYR A 1 91 ? 36.773 -5.994 -18.605 1.00 79.00 91 TYR A O 1
ATOM 757 N N . ARG A 1 92 ? 34.670 -6.770 -18.550 1.00 73.69 92 ARG A N 1
ATOM 758 C CA . ARG A 1 92 ? 34.986 -8.065 -19.175 1.00 73.69 92 ARG A CA 1
ATOM 759 C C . ARG A 1 92 ? 35.569 -7.913 -20.578 1.00 73.69 92 ARG A C 1
ATOM 761 O O . ARG A 1 92 ? 36.558 -8.570 -20.877 1.00 73.69 92 ARG A O 1
ATOM 768 N N . MET A 1 93 ? 35.003 -7.035 -21.407 1.00 71.00 93 MET A N 1
ATOM 769 C CA . MET A 1 93 ? 35.493 -6.781 -22.769 1.00 71.00 93 MET A CA 1
ATOM 770 C C . MET A 1 93 ? 36.914 -6.205 -22.772 1.00 71.00 93 MET A C 1
ATOM 772 O O . MET A 1 93 ? 37.744 -6.638 -23.562 1.00 71.00 93 MET A O 1
ATOM 776 N N . LEU A 1 94 ? 37.210 -5.269 -21.866 1.00 71.62 94 LEU A N 1
ATOM 777 C CA . LEU A 1 94 ? 38.528 -4.634 -21.766 1.00 71.62 94 LEU A CA 1
ATOM 778 C C . LEU A 1 94 ? 39.592 -5.546 -21.144 1.00 71.62 94 LEU A C 1
ATOM 780 O O . LEU A 1 94 ? 40.776 -5.397 -21.431 1.00 71.62 94 LEU A O 1
ATOM 784 N N . THR A 1 95 ? 39.189 -6.459 -20.257 1.00 68.56 95 THR A N 1
ATOM 785 C CA . THR A 1 95 ? 40.126 -7.219 -19.414 1.00 68.56 95 THR A CA 1
ATOM 786 C C . THR A 1 95 ? 40.237 -8.700 -19.770 1.00 68.56 95 THR A C 1
ATOM 788 O O . THR A 1 95 ? 41.149 -9.369 -19.278 1.00 68.56 95 THR A O 1
ATOM 791 N N . GLY A 1 96 ? 39.332 -9.221 -20.605 1.00 62.78 96 GLY A N 1
ATOM 792 C CA . GLY A 1 96 ? 39.236 -10.648 -20.913 1.00 62.78 96 GLY A CA 1
ATOM 793 C C . GLY A 1 96 ? 38.750 -11.501 -19.735 1.00 62.78 96 GLY A C 1
ATOM 794 O O . GLY A 1 96 ? 39.000 -12.702 -19.717 1.00 62.78 96 GLY A O 1
ATOM 795 N N . ASP A 1 97 ? 38.100 -10.900 -18.730 1.00 67.38 97 ASP A N 1
ATOM 796 C CA . ASP A 1 97 ? 37.604 -11.608 -17.543 1.00 67.38 97 ASP A CA 1
ATOM 797 C C . ASP A 1 97 ? 36.522 -12.650 -17.901 1.00 67.38 97 ASP A C 1
ATOM 799 O O . ASP A 1 97 ? 35.426 -12.310 -18.356 1.00 67.38 97 ASP A O 1
ATOM 803 N N . VAL A 1 98 ? 36.832 -13.926 -17.643 1.00 62.56 98 VAL A N 1
ATOM 804 C CA . VAL A 1 98 ? 35.965 -15.097 -17.881 1.00 62.56 98 VAL A CA 1
ATOM 805 C C . VAL A 1 98 ? 35.238 -15.589 -16.623 1.00 62.56 98 VAL A C 1
ATOM 807 O O . VAL A 1 98 ? 34.643 -16.666 -16.631 1.00 62.56 98 VAL A O 1
ATOM 810 N N . SER A 1 99 ? 35.261 -14.822 -15.529 1.00 66.94 99 SER A N 1
ATOM 811 C CA . SER A 1 99 ? 34.585 -15.198 -14.282 1.00 66.94 99 SER A CA 1
ATOM 812 C C . SER A 1 99 ? 33.091 -15.478 -14.499 1.00 66.94 99 SER A C 1
ATOM 814 O O . SER A 1 99 ? 32.374 -14.697 -15.138 1.00 66.94 99 SER A O 1
ATOM 816 N N . ALA A 1 100 ? 32.590 -16.571 -13.917 1.00 63.34 100 ALA A N 1
ATOM 817 C CA . ALA A 1 100 ? 31.167 -16.902 -13.949 1.00 63.34 100 ALA A CA 1
ATOM 818 C C . ALA A 1 100 ? 30.317 -15.799 -13.282 1.00 63.34 100 ALA A C 1
ATOM 820 O O . ALA A 1 100 ? 30.791 -15.050 -12.425 1.00 63.34 100 ALA A O 1
ATOM 821 N N . ALA A 1 101 ? 29.063 -15.659 -13.714 1.00 68.38 101 ALA A N 1
ATOM 822 C CA . ALA A 1 101 ? 28.105 -14.786 -13.035 1.00 68.38 101 ALA A CA 1
ATOM 823 C C . ALA A 1 101 ? 27.690 -15.408 -11.690 1.00 68.38 101 ALA A C 1
ATOM 825 O O . ALA A 1 101 ? 27.614 -16.631 -11.591 1.00 68.38 101 ALA A O 1
ATOM 826 N N . GLU A 1 102 ? 27.392 -14.591 -10.673 1.00 68.81 102 GLU A N 1
ATOM 827 C CA . GLU A 1 102 ? 27.057 -15.111 -9.334 1.00 68.81 102 GLU A CA 1
ATOM 828 C C . GLU A 1 102 ? 25.689 -15.819 -9.319 1.00 68.81 102 GLU A C 1
ATOM 830 O O . GLU A 1 102 ? 25.461 -16.729 -8.526 1.00 68.81 102 GLU A O 1
ATOM 835 N N . ILE A 1 103 ? 24.780 -15.431 -10.225 1.00 72.56 103 ILE A N 1
ATOM 836 C CA . ILE A 1 103 ? 23.432 -16.000 -10.360 1.00 72.56 103 ILE A CA 1
ATOM 837 C C . ILE A 1 103 ? 23.001 -16.123 -11.831 1.00 72.56 103 ILE A C 1
ATOM 839 O O . ILE A 1 103 ? 23.375 -15.317 -12.684 1.00 72.56 103 ILE A O 1
ATOM 843 N N . ALA A 1 104 ? 22.125 -17.090 -12.130 1.00 73.06 104 ALA A N 1
ATOM 844 C CA . ALA A 1 104 ? 21.645 -17.375 -13.491 1.00 73.06 104 ALA A CA 1
ATOM 845 C C . ALA A 1 104 ? 20.959 -16.174 -14.179 1.00 73.06 104 ALA A C 1
ATOM 847 O O . ALA A 1 104 ? 21.081 -15.979 -15.389 1.00 73.06 104 ALA A O 1
ATOM 848 N N . ASN A 1 105 ? 20.267 -15.331 -13.408 1.00 70.75 105 ASN A N 1
ATOM 849 C CA . ASN A 1 105 ? 19.663 -14.103 -13.931 1.00 70.75 105 ASN A CA 1
ATOM 850 C C . ASN A 1 105 ? 20.720 -13.076 -14.357 1.00 70.75 105 ASN A C 1
ATOM 852 O O . ASN A 1 105 ? 20.533 -12.393 -15.361 1.00 70.75 105 ASN A O 1
ATOM 856 N N . GLU A 1 106 ? 21.834 -12.977 -13.627 1.00 70.56 106 GLU A N 1
ATOM 857 C CA . GLU A 1 106 ? 22.940 -12.088 -13.987 1.00 70.56 106 GLU A CA 1
ATOM 858 C C . GLU A 1 106 ? 23.615 -12.569 -15.277 1.00 70.56 106 GLU A C 1
ATOM 860 O O . GLU A 1 106 ? 23.878 -11.746 -16.149 1.00 70.56 106 GLU A O 1
ATOM 865 N N . ALA A 1 107 ? 23.809 -13.883 -15.449 1.00 72.12 107 ALA A N 1
ATOM 866 C CA . ALA A 1 107 ? 24.342 -14.455 -16.690 1.00 72.12 107 ALA A CA 1
ATOM 867 C C . ALA A 1 107 ? 23.500 -14.048 -17.912 1.00 72.12 107 ALA A C 1
ATOM 869 O O . ALA A 1 107 ? 24.030 -13.480 -18.865 1.00 72.12 107 ALA A O 1
ATOM 870 N N . ARG A 1 108 ? 22.174 -14.226 -17.831 1.00 74.12 108 ARG A N 1
ATOM 871 C CA . ARG A 1 108 ? 21.232 -13.843 -18.897 1.00 74.12 108 ARG A CA 1
ATOM 872 C C . ARG A 1 108 ? 21.233 -12.345 -19.202 1.00 74.12 108 ARG A C 1
ATOM 874 O O . ARG A 1 108 ? 21.091 -11.949 -20.356 1.00 74.12 108 ARG A O 1
ATOM 881 N N . VAL A 1 109 ? 21.347 -11.499 -18.176 1.00 74.81 109 VAL A N 1
ATOM 882 C CA . VAL A 1 109 ? 21.434 -10.042 -18.360 1.00 74.81 109 VAL A CA 1
ATOM 883 C C . VAL A 1 109 ? 22.760 -9.664 -19.018 1.00 74.81 109 VAL A C 1
ATOM 885 O O . VAL A 1 109 ? 22.756 -8.859 -19.944 1.00 74.81 109 VAL A O 1
ATOM 888 N N . ASN A 1 110 ? 23.873 -10.256 -18.583 1.00 71.81 110 ASN A N 1
ATOM 889 C CA . ASN A 1 110 ? 25.200 -9.977 -19.130 1.00 71.81 110 ASN A CA 1
ATOM 890 C C . ASN A 1 110 ? 25.306 -10.400 -20.608 1.00 71.81 110 ASN A C 1
ATOM 892 O O . ASN A 1 110 ? 25.862 -9.646 -21.398 1.00 71.81 110 ASN A O 1
ATOM 896 N N . GLU A 1 111 ? 24.737 -11.546 -21.002 1.00 74.56 111 GLU A N 1
ATOM 897 C CA . GLU A 1 111 ? 24.680 -11.971 -22.414 1.00 74.56 111 GLU A CA 1
ATOM 898 C C . GLU A 1 111 ? 23.942 -10.956 -23.289 1.00 74.56 111 GLU A C 1
ATOM 900 O O . GLU A 1 111 ? 24.455 -10.535 -24.323 1.00 74.56 111 GLU A O 1
ATOM 905 N N . ARG A 1 112 ? 22.768 -10.493 -22.845 1.00 71.38 112 ARG A N 1
ATOM 906 C CA . ARG A 1 112 ? 21.987 -9.492 -23.585 1.00 71.38 112 ARG A CA 1
ATOM 907 C C . ARG A 1 112 ? 22.724 -8.159 -23.684 1.00 71.38 112 ARG A C 1
ATOM 909 O O . ARG A 1 112 ? 22.779 -7.576 -24.756 1.00 71.38 112 ARG A O 1
ATOM 916 N N . VAL A 1 113 ? 23.317 -7.689 -22.584 1.00 72.56 113 VAL A N 1
ATOM 917 C CA . VAL A 1 113 ? 24.110 -6.444 -22.547 1.00 72.56 113 VAL A CA 1
ATOM 918 C C . VAL A 1 113 ? 25.338 -6.521 -23.448 1.00 72.56 113 VAL A C 1
ATOM 920 O O . VAL A 1 113 ? 25.659 -5.532 -24.098 1.00 72.56 113 VAL A O 1
ATOM 923 N N . LYS A 1 114 ? 25.984 -7.686 -23.540 1.00 73.19 114 LYS A N 1
ATOM 924 C CA . LYS A 1 114 ? 27.075 -7.919 -24.486 1.00 73.19 114 LYS A CA 1
ATOM 925 C C . LYS A 1 114 ? 26.600 -7.758 -25.932 1.00 73.19 114 LYS A C 1
ATOM 927 O O . LYS A 1 114 ? 27.207 -6.987 -26.662 1.00 73.19 114 LYS A O 1
ATOM 932 N N . MET A 1 115 ? 25.479 -8.385 -26.297 1.00 69.06 115 MET A N 1
ATOM 933 C CA . MET A 1 115 ? 24.888 -8.222 -27.632 1.00 69.06 115 MET A CA 1
ATOM 934 C C . MET A 1 115 ? 24.550 -6.753 -27.936 1.00 69.06 115 MET A C 1
ATOM 936 O O . MET A 1 115 ? 24.871 -6.273 -29.015 1.00 69.06 115 MET A O 1
ATOM 940 N N . PHE A 1 116 ? 23.961 -6.018 -26.983 1.00 69.25 116 PHE A N 1
ATOM 941 C CA . PHE A 1 116 ? 23.656 -4.589 -27.152 1.00 69.25 116 PHE A CA 1
ATOM 942 C C . PHE A 1 116 ? 24.911 -3.744 -27.424 1.00 69.25 116 PHE A C 1
ATOM 944 O O . PHE A 1 116 ? 24.908 -2.894 -28.308 1.00 69.25 116 PHE A O 1
ATOM 951 N N . LEU A 1 117 ? 25.992 -3.983 -26.674 1.00 67.62 117 LEU A N 1
ATOM 952 C CA . LEU A 1 117 ? 27.248 -3.245 -26.836 1.00 67.62 117 LEU A CA 1
ATOM 953 C C . LEU A 1 117 ? 27.968 -3.594 -28.146 1.00 67.62 117 LEU A C 1
ATOM 955 O O . LEU A 1 117 ? 28.556 -2.709 -28.758 1.00 67.62 117 LEU A O 1
ATOM 959 N N . GLU A 1 118 ? 27.915 -4.854 -28.581 1.00 70.88 118 GLU A N 1
ATOM 960 C CA . GLU A 1 118 ? 28.510 -5.308 -29.848 1.00 70.88 118 GLU A CA 1
ATOM 961 C C . GLU A 1 118 ? 27.762 -4.772 -31.075 1.00 70.88 118 GLU A C 1
ATOM 963 O O . GLU A 1 118 ? 28.385 -4.484 -32.093 1.00 70.88 118 GLU A O 1
ATOM 968 N N . LEU A 1 119 ? 26.441 -4.599 -30.970 1.00 67.94 119 LEU A N 1
ATOM 969 C CA . LEU A 1 119 ? 25.602 -4.053 -32.041 1.00 67.94 119 LEU A CA 1
ATOM 970 C C . LEU A 1 119 ? 25.644 -2.517 -32.117 1.00 67.94 119 LEU A C 1
ATOM 972 O O . LEU A 1 119 ? 25.137 -1.950 -33.079 1.00 67.94 119 LEU A O 1
ATOM 976 N N . GLY A 1 120 ? 26.255 -1.843 -31.134 1.00 56.22 120 GLY A N 1
ATOM 977 C CA . GLY A 1 120 ? 26.430 -0.386 -31.129 1.00 56.22 120 GLY A CA 1
ATOM 978 C C . GLY A 1 120 ? 25.132 0.420 -31.003 1.00 56.22 120 GLY A C 1
ATOM 979 O O . GLY A 1 120 ? 25.164 1.636 -31.174 1.00 56.22 120 GLY A O 1
ATOM 980 N N . ASP A 1 121 ? 24.014 -0.236 -30.690 1.00 58.84 121 ASP A N 1
ATOM 981 C CA . ASP A 1 121 ? 22.684 0.365 -30.659 1.00 58.84 121 ASP A CA 1
ATOM 982 C C . ASP A 1 121 ? 22.078 0.256 -29.243 1.00 58.84 121 ASP A C 1
ATOM 984 O O . ASP A 1 121 ? 21.728 -0.845 -28.788 1.00 58.84 121 ASP A O 1
ATOM 988 N N . PRO A 1 122 ? 21.979 1.379 -28.505 1.00 50.88 122 PRO A N 1
ATOM 989 C CA . PRO A 1 122 ? 21.394 1.401 -27.170 1.00 50.88 122 PRO A CA 1
ATOM 990 C C . PRO A 1 122 ? 19.875 1.141 -27.151 1.00 50.88 122 PRO A C 1
ATOM 992 O O . PRO A 1 122 ? 19.353 0.863 -26.067 1.00 50.88 122 PRO A O 1
ATOM 995 N N . ASP A 1 123 ? 19.191 1.166 -28.303 1.00 52.62 123 ASP A N 1
ATOM 996 C CA . ASP A 1 123 ? 17.729 1.136 -28.429 1.00 52.62 123 ASP A CA 1
ATOM 997 C C . ASP A 1 123 ? 17.164 -0.173 -29.028 1.00 52.62 123 ASP A C 1
ATOM 999 O O . ASP A 1 123 ? 15.956 -0.291 -29.224 1.00 52.62 123 ASP A O 1
ATOM 1003 N N . ILE A 1 124 ? 17.972 -1.235 -29.193 1.00 55.50 124 ILE A N 1
ATOM 1004 C CA . ILE A 1 124 ? 17.519 -2.567 -29.685 1.00 55.50 124 ILE A CA 1
ATOM 1005 C C . ILE A 1 124 ? 16.441 -3.238 -28.809 1.00 55.50 124 ILE A C 1
ATOM 1007 O O . ILE A 1 124 ? 15.895 -4.287 -29.161 1.00 55.50 124 ILE A O 1
ATOM 1011 N N . THR A 1 125 ? 16.077 -2.671 -27.656 1.00 56.59 125 THR A N 1
ATOM 1012 C CA . THR A 1 125 ? 14.823 -3.058 -26.999 1.00 56.59 125 THR A CA 1
ATOM 1013 C C . THR A 1 125 ? 13.628 -2.646 -27.853 1.00 56.59 125 THR A C 1
ATOM 1015 O O . THR A 1 125 ? 13.057 -1.581 -27.654 1.00 56.59 125 THR A O 1
ATOM 1018 N N . ILE A 1 126 ? 13.234 -3.543 -28.757 1.00 61.44 126 ILE A N 1
ATOM 1019 C CA . ILE A 1 126 ? 12.068 -3.398 -29.625 1.00 61.44 126 ILE A CA 1
ATOM 1020 C C . ILE A 1 126 ? 10.831 -3.187 -28.751 1.00 61.44 126 ILE A C 1
ATOM 1022 O O . ILE A 1 126 ? 10.496 -4.026 -27.901 1.00 61.44 126 ILE A O 1
ATOM 1026 N N . ASP A 1 127 ? 10.147 -2.068 -28.968 1.00 65.75 127 ASP A N 1
ATOM 1027 C CA . ASP A 1 127 ? 8.809 -1.880 -28.445 1.00 65.75 127 ASP A CA 1
ATOM 1028 C C . ASP A 1 127 ? 7.850 -2.756 -29.242 1.00 65.75 127 ASP A C 1
ATOM 1030 O O . ASP A 1 127 ? 7.481 -2.458 -30.374 1.00 65.75 127 ASP A O 1
ATOM 1034 N N . LEU A 1 128 ? 7.423 -3.866 -28.639 1.00 71.88 128 LEU A N 1
ATOM 1035 C CA . LEU A 1 128 ? 6.571 -4.824 -29.334 1.00 71.88 128 LEU A CA 1
ATOM 1036 C C . LEU A 1 128 ? 5.194 -4.238 -29.694 1.00 71.88 128 LEU A C 1
ATOM 1038 O O . LEU A 1 128 ? 4.473 -4.862 -30.467 1.00 71.88 128 LEU A O 1
ATOM 1042 N N . ARG A 1 129 ? 4.821 -3.052 -29.187 1.00 71.75 129 ARG A N 1
ATOM 1043 C CA . ARG A 1 129 ? 3.607 -2.336 -29.612 1.00 71.75 129 ARG A CA 1
ATOM 1044 C C . ARG A 1 129 ? 3.676 -1.857 -31.057 1.00 71.75 129 ARG A C 1
ATOM 1046 O O . ARG A 1 129 ? 2.637 -1.782 -31.696 1.00 71.75 129 ARG A O 1
ATOM 1053 N N . GLU A 1 130 ? 4.864 -1.576 -31.589 1.00 73.50 130 GLU A N 1
ATOM 1054 C CA . GLU A 1 130 ? 5.037 -1.136 -32.984 1.00 73.50 130 GLU A CA 1
ATOM 1055 C C . GLU A 1 130 ? 4.586 -2.206 -33.990 1.00 73.50 130 GLU A C 1
ATOM 1057 O O . GLU A 1 130 ? 4.246 -1.906 -35.131 1.00 73.50 130 GLU A O 1
ATOM 1062 N N . HIS A 1 131 ? 4.515 -3.463 -33.547 1.00 76.00 131 HIS A N 1
ATOM 1063 C CA . HIS A 1 131 ? 3.995 -4.583 -34.326 1.00 76.00 131 HIS A CA 1
ATOM 1064 C C . HIS A 1 131 ? 2.483 -4.804 -34.158 1.00 76.00 131 HIS A C 1
ATOM 1066 O O . HIS A 1 131 ? 1.929 -5.735 -34.746 1.00 76.00 131 HIS A O 1
ATOM 1072 N N . ASN A 1 132 ? 1.798 -3.978 -33.364 1.00 76.81 132 ASN A N 1
ATOM 1073 C CA . ASN A 1 132 ? 0.346 -3.988 -33.267 1.00 76.81 132 ASN A CA 1
ATOM 1074 C C . ASN A 1 132 ? -0.238 -3.214 -34.456 1.00 76.81 132 ASN A C 1
ATOM 1076 O O . ASN A 1 132 ? -0.176 -1.990 -34.510 1.00 76.81 132 ASN A O 1
ATOM 1080 N N . SER A 1 133 ? -0.847 -3.930 -35.401 1.00 69.00 133 SER A N 1
ATOM 1081 C CA . SER A 1 133 ? -1.494 -3.345 -36.583 1.00 69.00 133 SER A CA 1
ATOM 1082 C C . SER A 1 133 ? -2.769 -2.545 -36.271 1.00 69.00 133 SER A C 1
ATOM 1084 O O . SER A 1 133 ? -3.353 -1.945 -37.173 1.00 69.00 133 SER A O 1
ATOM 1086 N N . GLY A 1 134 ? -3.194 -2.506 -35.003 1.00 66.56 134 GLY A N 1
ATOM 1087 C CA . GLY A 1 134 ? -4.363 -1.763 -34.553 1.00 66.56 134 GLY A CA 1
ATOM 1088 C C . GLY A 1 134 ? -5.683 -2.344 -35.065 1.00 66.56 134 GLY A C 1
ATOM 1089 O O . GLY A 1 134 ? -5.745 -3.352 -35.769 1.00 66.56 134 GLY A O 1
ATOM 1090 N N . LYS A 1 135 ? -6.788 -1.708 -34.671 1.00 68.56 135 LYS A N 1
ATOM 1091 C CA . LYS A 1 135 ? -8.126 -1.952 -35.226 1.00 68.56 135 LYS A CA 1
ATOM 1092 C C . LYS A 1 135 ? -8.789 -0.601 -35.495 1.00 68.56 135 LYS A C 1
ATOM 1094 O O . LYS A 1 135 ? -8.553 0.320 -34.711 1.00 68.56 135 LYS A O 1
ATOM 1099 N N . PRO A 1 136 ? -9.628 -0.473 -36.538 1.00 63.47 136 PRO A N 1
ATOM 1100 C CA . PRO A 1 136 ? -10.418 0.735 -36.743 1.00 63.47 136 PRO A CA 1
ATOM 1101 C C . PRO A 1 136 ? -11.264 1.007 -35.495 1.00 63.47 136 PRO A C 1
ATOM 1103 O O . PRO A 1 136 ? -11.951 0.120 -34.978 1.00 63.47 136 PRO A O 1
ATOM 1106 N N . SER A 1 137 ? -11.140 2.221 -34.966 1.00 70.44 137 SER A N 1
ATOM 1107 C CA . SER A 1 137 ? -11.740 2.610 -33.698 1.00 70.44 137 SER A CA 1
ATOM 1108 C C . SER A 1 137 ? -13.112 3.228 -33.949 1.00 70.44 137 SER A C 1
ATOM 1110 O O . SER A 1 137 ? -13.262 4.171 -34.710 1.00 70.44 137 SER A O 1
ATOM 1112 N N . LYS A 1 138 ? -14.138 2.697 -33.279 1.00 83.62 138 LYS A N 1
ATOM 1113 C CA . LYS A 1 138 ? -15.470 3.321 -33.205 1.00 83.62 138 LYS A CA 1
ATOM 1114 C C . LYS A 1 138 ? -15.577 4.356 -32.076 1.00 83.62 138 LYS A C 1
ATOM 1116 O O . LYS A 1 138 ? -16.662 4.853 -31.806 1.00 83.62 138 LYS A O 1
ATOM 1121 N N . TYR A 1 139 ? -14.473 4.614 -31.372 1.00 86.12 139 TYR A N 1
ATOM 1122 C CA . TYR A 1 139 ? -14.412 5.387 -30.130 1.00 86.12 139 TYR A CA 1
ATOM 1123 C C . TYR A 1 139 ? -13.599 6.683 -30.292 1.00 86.12 139 TYR A C 1
ATOM 1125 O O . TYR A 1 139 ? -13.117 7.234 -29.309 1.00 86.12 139 TYR A O 1
ATOM 1133 N N . ASP A 1 140 ? -13.413 7.177 -31.517 1.00 85.69 140 ASP A N 1
ATOM 1134 C CA . ASP A 1 140 ? -12.517 8.311 -31.797 1.00 85.69 140 ASP A CA 1
ATOM 1135 C C . ASP A 1 140 ? -12.930 9.588 -31.061 1.00 85.69 140 ASP A C 1
ATOM 1137 O O . ASP A 1 140 ? -12.083 10.296 -30.513 1.00 85.69 140 ASP A O 1
ATOM 1141 N N . THR A 1 141 ? -14.238 9.833 -30.957 1.00 85.62 141 THR A N 1
ATOM 1142 C CA . THR A 1 141 ? -14.796 10.931 -30.158 1.00 85.62 141 THR A CA 1
ATOM 1143 C C . THR A 1 141 ? -14.419 10.797 -28.682 1.00 85.62 141 THR A C 1
ATOM 1145 O O . THR A 1 141 ? -13.955 11.764 -28.084 1.00 85.62 141 THR A O 1
ATOM 1148 N N . PHE A 1 142 ? -14.537 9.592 -28.111 1.00 89.81 142 PHE A N 1
ATOM 1149 C CA . PHE A 1 142 ? -14.128 9.320 -26.731 1.00 89.81 142 PHE A CA 1
ATOM 1150 C C . PHE A 1 142 ? -12.622 9.544 -26.542 1.00 89.81 142 PHE A C 1
ATOM 1152 O O . PHE A 1 142 ? -12.216 10.185 -25.578 1.00 89.81 142 PHE A O 1
ATOM 1159 N N . TRP A 1 143 ? -11.778 9.078 -27.471 1.00 88.25 143 TRP A N 1
ATOM 1160 C CA . TRP A 1 143 ? -10.325 9.258 -27.373 1.00 88.25 143 TRP A CA 1
ATOM 1161 C C . TRP A 1 143 ? -9.896 10.720 -27.450 1.00 88.25 143 TRP A C 1
ATOM 1163 O O . TRP A 1 143 ? -8.974 11.118 -26.740 1.00 88.25 143 TRP A O 1
ATOM 1173 N N . LYS A 1 144 ? -10.579 11.532 -28.263 1.00 86.94 144 LYS A N 1
ATOM 1174 C CA . LYS A 1 144 ? -10.329 12.974 -28.338 1.00 86.94 144 LYS A CA 1
ATOM 1175 C C . LYS A 1 144 ? -10.646 13.670 -27.012 1.00 86.94 144 LYS A C 1
ATOM 1177 O O . LYS A 1 144 ? -9.846 14.477 -26.550 1.00 86.94 144 LYS A O 1
ATOM 1182 N N . ILE A 1 145 ? -11.771 13.322 -26.389 1.00 85.88 145 ILE A N 1
ATOM 1183 C CA . ILE A 1 145 ? -12.176 13.867 -25.084 1.00 85.88 145 ILE A CA 1
ATOM 1184 C C . ILE A 1 145 ? -11.232 13.376 -23.987 1.00 85.88 145 ILE A C 1
ATOM 1186 O O . ILE A 1 145 ? -10.767 14.170 -23.182 1.00 85.88 145 ILE A O 1
ATOM 1190 N N . ALA A 1 146 ? -10.852 12.097 -24.005 1.00 84.12 146 ALA A N 1
ATOM 1191 C CA . ALA A 1 146 ? -9.861 11.547 -23.087 1.00 84.12 146 ALA A CA 1
ATOM 1192 C C . ALA A 1 146 ? -8.509 12.274 -23.193 1.00 84.12 146 ALA A C 1
ATOM 1194 O O . ALA A 1 146 ? -7.904 12.586 -22.172 1.00 84.12 146 ALA A O 1
ATOM 1195 N N . ALA A 1 147 ? -8.034 12.578 -24.404 1.00 82.75 147 ALA A N 1
ATOM 1196 C CA . ALA A 1 147 ? -6.807 13.349 -24.601 1.00 82.75 147 ALA A CA 1
ATOM 1197 C C . ALA A 1 147 ? -6.929 14.775 -24.037 1.00 82.75 147 ALA A C 1
ATOM 1199 O O . ALA A 1 147 ? -6.049 15.204 -23.297 1.00 82.75 147 ALA A O 1
ATOM 1200 N N . GLN A 1 148 ? -8.042 15.468 -24.303 1.00 83.12 148 GLN A N 1
ATOM 1201 C CA . GLN A 1 148 ? -8.310 16.810 -23.767 1.00 83.12 148 GLN A CA 1
ATOM 1202 C C . GLN A 1 148 ? -8.409 16.821 -22.238 1.00 83.12 148 GLN A C 1
ATOM 1204 O O . GLN A 1 148 ? -7.820 17.681 -21.585 1.00 83.12 148 GLN A O 1
ATOM 1209 N N . PHE A 1 149 ? -9.096 15.833 -21.665 1.00 81.62 149 PHE A N 1
ATOM 1210 C CA . PHE A 1 149 ? -9.177 15.624 -20.226 1.00 81.62 149 PHE A CA 1
ATOM 1211 C C . PHE A 1 149 ? -7.777 15.479 -19.624 1.00 81.62 149 PHE A C 1
ATOM 1213 O O . PHE A 1 149 ? -7.425 16.165 -18.666 1.00 81.62 149 PHE A O 1
ATOM 1220 N N . LEU A 1 150 ? -6.938 14.623 -20.214 1.00 76.56 150 LEU A N 1
ATOM 1221 C CA . LEU A 1 150 ? -5.579 14.389 -19.734 1.00 76.56 150 LEU A CA 1
ATOM 1222 C C . LEU A 1 150 ? -4.659 15.594 -19.921 1.00 76.56 150 LEU A C 1
ATOM 1224 O O . LEU A 1 150 ? -3.848 15.843 -19.037 1.00 76.56 150 LEU A O 1
ATOM 1228 N N . GLU A 1 151 ? -4.779 16.350 -21.012 1.00 72.62 151 GLU A N 1
ATOM 1229 C CA . GLU A 1 151 ? -4.038 17.600 -21.219 1.00 72.62 151 GLU A CA 1
ATOM 1230 C C . GLU A 1 151 ? -4.431 18.666 -20.191 1.00 72.62 151 GLU A C 1
ATOM 1232 O O . GLU A 1 151 ? -3.550 19.280 -19.586 1.00 72.62 151 GLU A O 1
ATOM 1237 N N . GLY A 1 152 ? -5.731 18.827 -19.920 1.00 67.25 152 GLY A N 1
ATOM 1238 C CA . GLY A 1 152 ? -6.229 19.713 -18.867 1.00 67.25 152 GLY A CA 1
ATOM 1239 C C . GLY A 1 152 ? -5.675 19.330 -17.493 1.00 67.25 152 GLY A C 1
ATOM 1240 O O . GLY A 1 152 ? -5.116 20.167 -16.786 1.00 67.25 152 GLY A O 1
ATOM 1241 N N . LYS A 1 153 ? -5.713 18.036 -17.146 1.00 66.06 153 LYS A N 1
ATOM 1242 C CA . LYS A 1 153 ? -5.141 17.536 -15.884 1.00 66.06 153 LYS A CA 1
ATOM 1243 C C . LYS A 1 153 ? -3.613 17.593 -15.847 1.00 66.06 153 LYS A C 1
ATOM 1245 O O . LYS A 1 153 ? -3.047 17.778 -14.773 1.00 66.06 153 LYS A O 1
ATOM 1250 N N . ALA A 1 154 ? -2.927 17.431 -16.977 1.00 56.62 154 ALA A N 1
ATOM 1251 C CA . ALA A 1 154 ? -1.477 17.558 -17.062 1.00 56.62 154 ALA A CA 1
ATOM 1252 C C . ALA A 1 154 ? -1.044 19.008 -16.824 1.00 56.62 154 ALA A C 1
ATOM 1254 O O . ALA A 1 154 ? -0.114 19.217 -16.052 1.00 56.62 154 ALA A O 1
ATOM 1255 N N . ALA A 1 155 ? -1.749 19.993 -17.393 1.00 50.06 155 ALA A N 1
ATOM 1256 C CA . ALA A 1 155 ? -1.519 21.415 -17.132 1.00 50.06 155 ALA A CA 1
ATOM 1257 C C . ALA A 1 155 ? -1.688 21.770 -15.640 1.00 50.06 155 ALA A C 1
ATOM 1259 O O . ALA A 1 155 ? -0.876 22.519 -15.090 1.00 50.06 155 ALA A O 1
ATOM 1260 N N . ASP A 1 156 ? -2.657 21.151 -14.961 1.00 48.59 156 ASP A N 1
ATOM 1261 C CA . ASP A 1 156 ? -2.825 21.262 -13.506 1.00 48.59 156 ASP A CA 1
ATOM 1262 C C . ASP A 1 156 ? -1.691 20.550 -12.730 1.00 48.59 156 ASP A C 1
ATOM 1264 O O . ASP A 1 156 ? -1.221 21.023 -11.688 1.00 48.59 156 ASP A O 1
ATOM 1268 N N . ALA A 1 157 ? -1.197 19.423 -13.255 1.00 45.59 157 ALA A N 1
ATOM 1269 C CA . ALA A 1 157 ? -0.238 18.534 -12.600 1.00 45.59 157 ALA A CA 1
ATOM 1270 C C . ALA A 1 157 ? 1.256 18.833 -12.869 1.00 45.59 157 ALA A C 1
ATOM 1272 O O . ALA A 1 157 ? 2.093 18.275 -12.158 1.00 45.59 157 ALA A O 1
ATOM 1273 N N . VAL A 1 158 ? 1.625 19.771 -13.761 1.00 40.06 158 VAL A N 1
ATOM 1274 C CA . VAL A 1 158 ? 3.014 20.306 -13.892 1.00 40.06 158 VAL A CA 1
ATOM 1275 C C . VAL A 1 158 ? 3.529 20.923 -12.570 1.00 40.06 158 VAL A C 1
ATOM 1277 O O . VAL A 1 158 ? 4.718 21.181 -12.406 1.00 40.06 158 VAL A O 1
ATOM 1280 N N . THR A 1 159 ? 2.659 21.102 -11.572 1.00 39.16 159 THR A N 1
ATOM 1281 C CA . THR A 1 159 ? 3.018 21.551 -10.216 1.00 39.16 159 THR A CA 1
ATOM 1282 C C . THR A 1 159 ? 3.072 20.445 -9.153 1.00 39.16 159 THR A C 1
ATOM 1284 O O . THR A 1 159 ? 3.294 20.740 -7.979 1.00 39.16 159 THR A O 1
ATOM 1287 N N . ALA A 1 160 ? 2.917 19.168 -9.524 1.00 38.50 160 ALA A N 1
ATOM 1288 C CA . ALA A 1 160 ? 3.139 18.047 -8.614 1.00 38.50 160 ALA A CA 1
ATOM 1289 C C . ALA A 1 160 ? 4.649 17.861 -8.393 1.00 38.50 160 ALA A C 1
ATOM 1291 O O . ALA A 1 160 ? 5.353 17.318 -9.240 1.00 38.50 160 ALA A O 1
ATOM 1292 N N . VAL A 1 161 ? 5.135 18.352 -7.254 1.00 35.59 161 VAL A N 1
ATOM 1293 C CA . VAL A 1 161 ? 6.543 18.313 -6.845 1.00 35.59 161 VAL A CA 1
ATOM 1294 C C . VAL A 1 161 ? 7.036 16.865 -6.771 1.00 35.59 161 VAL A C 1
ATOM 1296 O O . VAL A 1 161 ? 6.819 16.161 -5.783 1.00 35.59 161 VAL A O 1
ATOM 1299 N N . ASP A 1 162 ? 7.721 16.427 -7.821 1.00 36.28 162 ASP A N 1
ATOM 1300 C CA . ASP A 1 162 ? 8.822 15.489 -7.672 1.00 36.28 162 ASP A CA 1
ATOM 1301 C C . ASP A 1 162 ? 9.978 16.279 -7.029 1.00 36.28 162 ASP A C 1
ATOM 1303 O O . ASP A 1 162 ? 10.321 17.372 -7.493 1.00 36.28 162 ASP A O 1
ATOM 1307 N N . GLU A 1 163 ? 10.574 15.788 -5.936 1.00 34.25 163 GLU A N 1
ATOM 1308 C CA . GLU A 1 163 ? 11.725 16.458 -5.293 1.00 34.25 163 GLU A CA 1
ATOM 1309 C C . GLU A 1 163 ? 12.909 16.613 -6.264 1.00 34.25 163 GLU A C 1
ATOM 1311 O O . GLU A 1 163 ? 13.804 17.436 -6.065 1.00 34.25 163 GLU A O 1
ATOM 1316 N N . ARG A 1 164 ? 12.881 15.882 -7.383 1.00 32.72 164 ARG A N 1
ATOM 1317 C CA . ARG A 1 164 ? 13.713 16.136 -8.553 1.00 32.72 164 ARG A CA 1
ATOM 1318 C C . ARG A 1 164 ? 12.914 16.947 -9.563 1.00 32.72 164 ARG A C 1
ATOM 1320 O O . ARG A 1 164 ? 12.190 16.398 -10.382 1.00 32.72 164 ARG A O 1
ATOM 1327 N N . ARG A 1 165 ? 13.114 18.266 -9.551 1.00 34.28 165 ARG A N 1
ATOM 1328 C CA . ARG A 1 165 ? 12.483 19.263 -10.445 1.00 34.28 165 ARG A CA 1
ATOM 1329 C C . ARG A 1 165 ? 12.748 19.067 -11.961 1.00 34.28 165 ARG A C 1
ATOM 1331 O O . ARG A 1 165 ? 12.704 20.045 -12.694 1.00 34.28 165 ARG A O 1
ATOM 1338 N N . HIS A 1 166 ? 13.183 17.893 -12.419 1.00 35.72 166 HIS A N 1
ATOM 1339 C CA . HIS A 1 166 ? 13.772 17.674 -13.747 1.00 35.72 166 HIS A CA 1
ATOM 1340 C C . HIS A 1 166 ? 13.280 16.393 -14.450 1.00 35.72 166 HIS A C 1
ATOM 1342 O O . HIS A 1 166 ? 13.830 16.054 -15.495 1.00 35.72 166 HIS A O 1
ATOM 1348 N N . ASP A 1 167 ? 12.281 15.673 -13.924 1.00 42.25 167 ASP A N 1
ATOM 1349 C CA . ASP A 1 167 ? 11.737 14.492 -14.612 1.00 42.25 167 ASP A CA 1
ATOM 1350 C C . ASP A 1 167 ? 10.503 14.838 -15.463 1.00 42.25 167 ASP A C 1
ATOM 1352 O O . ASP A 1 167 ? 9.579 15.523 -15.037 1.00 42.25 167 ASP A O 1
ATOM 1356 N N . THR A 1 168 ? 10.488 14.335 -16.699 1.00 47.59 168 THR A N 1
ATOM 1357 C CA . THR A 1 168 ? 9.464 14.562 -17.741 1.00 47.59 168 THR A CA 1
ATOM 1358 C C . THR A 1 168 ? 8.142 13.816 -17.471 1.00 47.59 168 THR A C 1
ATOM 1360 O O . THR A 1 168 ? 7.325 13.645 -18.373 1.00 47.59 168 THR A O 1
ATOM 1363 N N . ILE A 1 169 ? 7.947 13.286 -16.259 1.00 53.88 169 ILE A N 1
ATOM 1364 C CA . ILE A 1 169 ? 6.860 12.364 -15.909 1.00 53.88 169 ILE A CA 1
ATOM 1365 C C . ILE A 1 169 ? 5.950 13.030 -14.878 1.00 53.88 169 ILE A C 1
ATOM 1367 O O . ILE A 1 169 ? 6.388 13.372 -13.786 1.00 53.88 169 ILE A O 1
ATOM 1371 N N . VAL A 1 170 ? 4.665 13.147 -15.209 1.00 54.72 170 VAL A N 1
ATOM 1372 C CA . VAL A 1 170 ? 3.643 13.755 -14.348 1.00 54.72 170 VAL A CA 1
ATOM 1373 C C . VAL A 1 170 ? 2.734 12.670 -13.758 1.00 54.72 170 VAL A C 1
ATOM 1375 O O . VAL A 1 170 ? 2.371 11.709 -14.439 1.00 54.72 170 VAL A O 1
ATOM 1378 N N . HIS A 1 171 ? 2.365 12.804 -12.480 1.00 58.38 171 HIS A N 1
ATOM 1379 C CA . HIS A 1 171 ? 1.474 11.868 -11.787 1.00 58.38 171 HIS A CA 1
ATOM 1380 C C . HIS A 1 171 ? 0.014 12.344 -11.819 1.00 58.38 171 HIS A C 1
ATOM 1382 O O . HIS A 1 171 ? -0.321 13.372 -11.229 1.00 58.38 171 HIS A O 1
ATOM 1388 N N . LEU A 1 172 ? -0.869 11.558 -12.445 1.00 61.22 172 LEU A N 1
ATOM 1389 C CA . LEU A 1 172 ? -2.316 11.789 -12.442 1.00 61.22 172 LEU A CA 1
ATOM 1390 C C . LEU A 1 172 ? -2.910 11.325 -11.101 1.00 61.22 172 LEU A C 1
ATOM 1392 O O . LEU A 1 172 ? -3.090 10.132 -10.886 1.00 61.22 172 LEU A O 1
ATOM 1396 N N . ALA A 1 173 ? -3.175 12.257 -10.183 1.00 55.09 173 ALA A N 1
ATOM 1397 C CA . ALA A 1 173 ? -3.718 11.935 -8.856 1.00 55.09 173 ALA A CA 1
ATOM 1398 C C . ALA A 1 173 ? -5.253 11.927 -8.787 1.00 55.09 173 ALA A C 1
ATOM 1400 O O . ALA A 1 173 ? -5.811 11.474 -7.798 1.00 55.09 173 ALA A O 1
ATOM 1401 N N . THR A 1 174 ? -5.930 12.433 -9.818 1.00 60.22 174 THR A N 1
ATOM 1402 C CA . THR A 1 174 ? -7.392 12.601 -9.830 1.00 60.22 174 THR A CA 1
ATOM 1403 C C . THR A 1 174 ? -8.142 11.302 -10.120 1.00 60.22 174 THR A C 1
ATOM 1405 O O . THR A 1 174 ? -9.278 11.151 -9.689 1.00 60.22 174 THR A O 1
ATOM 1408 N N . ALA A 1 175 ? -7.519 10.364 -10.838 1.00 63.00 175 ALA A N 1
ATOM 1409 C CA . ALA A 1 175 ? -8.121 9.077 -11.159 1.00 63.00 175 ALA A CA 1
ATOM 1410 C C . ALA A 1 175 ? -7.462 7.962 -10.339 1.00 63.00 175 ALA A C 1
ATOM 1412 O O . ALA A 1 175 ? -6.291 7.634 -10.539 1.00 63.00 175 ALA A O 1
ATOM 1413 N N . ILE A 1 176 ? -8.226 7.373 -9.421 1.00 63.09 176 ILE A N 1
ATOM 1414 C CA . ILE A 1 176 ? -7.745 6.383 -8.444 1.00 63.09 176 ILE A CA 1
ATOM 1415 C C . ILE A 1 176 ? -7.718 4.973 -9.065 1.00 63.09 176 ILE A C 1
ATOM 1417 O O . ILE A 1 176 ? -6.952 4.101 -8.649 1.00 63.09 176 ILE A O 1
ATOM 1421 N N . SER A 1 177 ? -8.526 4.736 -10.105 1.00 71.06 177 SER A N 1
ATOM 1422 C CA . SER A 1 177 ? -8.583 3.471 -10.845 1.00 71.06 177 SER A CA 1
ATOM 1423 C C . SER A 1 177 ? -8.925 3.673 -12.326 1.00 71.06 177 SER A C 1
ATOM 1425 O O . SER A 1 177 ? -9.291 4.762 -12.755 1.00 71.06 177 SER A O 1
ATOM 1427 N N . VAL A 1 178 ? -8.840 2.601 -13.124 1.00 77.06 178 VAL A N 1
ATOM 1428 C CA . VAL A 1 178 ? -9.246 2.623 -14.547 1.00 77.06 178 VAL A CA 1
ATOM 1429 C C . VAL A 1 178 ? -10.741 2.876 -14.705 1.00 77.06 178 VAL A C 1
ATOM 1431 O O . VAL A 1 178 ? -11.139 3.579 -15.625 1.00 77.06 178 VAL A O 1
ATOM 1434 N N . ASN A 1 179 ? -11.556 2.310 -13.812 1.00 80.75 179 ASN A N 1
ATOM 1435 C CA . ASN A 1 179 ? -13.005 2.511 -13.823 1.00 80.75 179 ASN A CA 1
ATOM 1436 C C . ASN A 1 179 ? -13.359 3.948 -13.442 1.00 80.75 179 ASN A C 1
ATOM 1438 O O . ASN A 1 179 ? -14.204 4.563 -14.074 1.00 80.75 179 ASN A O 1
ATOM 1442 N N . ASP A 1 180 ? -12.667 4.492 -12.444 1.00 78.19 180 ASP A N 1
ATOM 1443 C CA . ASP A 1 180 ? -12.829 5.884 -12.030 1.00 78.19 180 ASP A CA 1
ATOM 1444 C C . ASP A 1 180 ? -12.428 6.847 -13.160 1.00 78.19 180 ASP A C 1
ATOM 1446 O O . ASP A 1 180 ? -13.204 7.724 -13.526 1.00 78.19 180 ASP A O 1
ATOM 1450 N N . LEU A 1 181 ? -11.287 6.606 -13.823 1.00 81.44 181 LEU A N 1
ATOM 1451 C CA . LEU A 1 181 ? -10.897 7.374 -15.010 1.00 81.44 181 LEU A CA 1
ATOM 1452 C C . LEU A 1 181 ? -11.956 7.295 -16.120 1.00 81.44 181 LEU A C 1
ATOM 1454 O O . LEU A 1 181 ? -12.275 8.309 -16.734 1.00 81.44 181 LEU A O 1
ATOM 1458 N N . LEU A 1 182 ? -12.493 6.098 -16.381 1.00 86.81 182 LEU A N 1
ATOM 1459 C CA . LEU A 1 182 ? -13.527 5.894 -17.394 1.00 86.81 182 LEU A CA 1
ATOM 1460 C C . LEU A 1 182 ? -14.778 6.723 -17.083 1.00 86.81 182 LEU A C 1
ATOM 1462 O O . LEU A 1 182 ? -15.259 7.424 -17.966 1.00 86.81 182 LEU A O 1
ATOM 1466 N N . HIS A 1 183 ? -15.254 6.687 -15.836 1.00 86.50 183 HIS A N 1
ATOM 1467 C CA . HIS A 1 183 ? -16.427 7.446 -15.402 1.00 86.50 183 HIS A CA 1
ATOM 1468 C C . HIS A 1 183 ? -16.205 8.960 -15.420 1.00 86.50 183 HIS A C 1
ATOM 1470 O O . HIS A 1 183 ? -17.119 9.709 -15.761 1.00 86.50 183 HIS A O 1
ATOM 1476 N N . GLN A 1 184 ? -15.006 9.429 -15.069 1.00 84.19 184 GLN A N 1
ATOM 1477 C CA . GLN A 1 184 ? -14.674 10.853 -15.149 1.00 84.19 184 GLN A CA 1
ATOM 1478 C C . GLN A 1 184 ? -14.721 11.349 -16.600 1.00 84.19 184 GLN A C 1
ATOM 1480 O O . GLN A 1 184 ? -15.346 12.371 -16.866 1.00 84.19 184 GLN A O 1
ATOM 1485 N N . ILE A 1 185 ? -14.147 10.593 -17.543 1.00 86.56 185 ILE A N 1
ATOM 1486 C CA . ILE A 1 185 ? -14.168 10.943 -18.973 1.00 86.56 185 ILE A CA 1
ATOM 1487 C C . ILE A 1 185 ? -15.585 10.820 -19.553 1.00 86.56 185 ILE A C 1
ATOM 1489 O O . ILE A 1 185 ? -16.006 11.666 -20.337 1.00 86.56 185 ILE A O 1
ATOM 1493 N N . GLU A 1 186 ? -16.339 9.792 -19.159 1.00 87.81 186 GLU A N 1
ATOM 1494 C CA . GLU A 1 186 ? -17.735 9.584 -19.567 1.00 87.81 186 GLU A CA 1
ATOM 1495 C C . GLU A 1 186 ? -18.620 10.792 -19.237 1.00 87.81 186 GLU A C 1
ATOM 1497 O O . GLU A 1 186 ? -19.428 11.193 -20.069 1.00 87.81 186 GLU A O 1
ATOM 1502 N N . ARG A 1 187 ? -18.432 11.423 -18.070 1.00 87.06 187 ARG A N 1
ATOM 1503 C CA . ARG A 1 187 ? -19.190 12.625 -17.677 1.00 87.06 187 ARG A CA 1
ATOM 1504 C C . ARG A 1 187 ? -18.929 13.838 -18.568 1.00 87.06 187 ARG A C 1
ATOM 1506 O O . ARG A 1 187 ? -19.783 14.715 -18.649 1.00 87.06 187 ARG A O 1
ATOM 1513 N N . GLU A 1 188 ? -17.768 13.896 -19.211 1.00 85.62 188 GLU A N 1
ATOM 1514 C CA . GLU A 1 188 ? -17.405 14.966 -20.146 1.00 85.62 188 GLU A CA 1
ATOM 1515 C C . GLU A 1 188 ? -17.792 14.632 -21.596 1.00 85.62 188 GLU A C 1
ATOM 1517 O O . GLU A 1 188 ? -17.680 15.477 -22.487 1.00 85.62 188 GLU A O 1
ATOM 1522 N N . CYS A 1 189 ? -18.273 13.410 -21.852 1.00 87.06 189 CYS A N 1
ATOM 1523 C CA . CYS A 1 189 ? -18.683 12.983 -23.180 1.00 87.06 189 CYS A CA 1
ATOM 1524 C C . CYS A 1 189 ? -20.101 13.472 -23.535 1.00 87.06 189 CYS A C 1
ATOM 1526 O O . CYS A 1 189 ? -21.006 13.411 -22.702 1.00 87.06 189 CYS A O 1
ATOM 1528 N N . PRO A 1 190 ? -20.341 13.901 -24.791 1.00 87.94 190 PRO A N 1
ATOM 1529 C CA . PRO A 1 190 ? -21.683 14.187 -25.282 1.00 87.94 190 PRO A CA 1
ATOM 1530 C C . PRO A 1 190 ? -22.625 12.977 -25.161 1.00 87.94 190 PRO A C 1
ATOM 1532 O O . PRO A 1 190 ? -22.157 11.833 -25.271 1.00 87.94 190 PRO A O 1
ATOM 1535 N N . PRO A 1 191 ? -23.948 13.207 -25.031 1.00 80.19 191 PRO A N 1
ATOM 1536 C CA . PRO A 1 191 ? -24.941 12.135 -25.066 1.00 80.19 191 PRO A CA 1
ATOM 1537 C C . PRO A 1 191 ? -24.775 11.284 -26.334 1.00 80.19 191 PRO A C 1
ATOM 1539 O O . PRO A 1 191 ? -24.466 11.823 -27.392 1.00 80.19 191 PRO A O 1
ATOM 1542 N N . GLU A 1 192 ? -24.969 9.965 -26.221 1.00 83.88 192 GLU A N 1
ATOM 1543 C CA . GLU A 1 192 ? -24.834 8.969 -27.310 1.00 83.88 192 GLU A CA 1
ATOM 1544 C C . GLU A 1 192 ? -23.401 8.654 -27.783 1.00 83.88 192 GLU A C 1
ATOM 1546 O O . GLU A 1 192 ? -23.21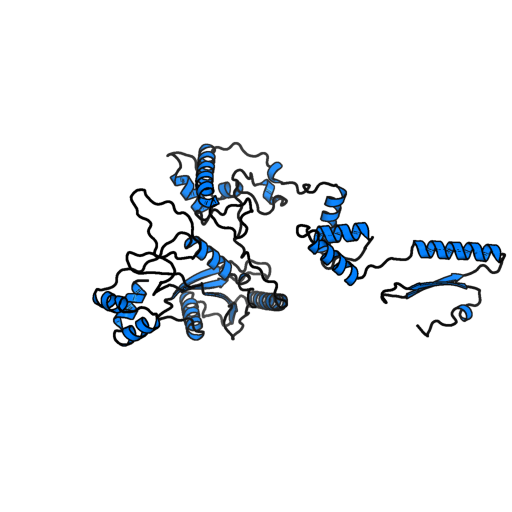2 7.833 -28.685 1.00 83.88 192 GLU A O 1
ATOM 1551 N N . THR A 1 193 ? -22.367 9.223 -27.152 1.00 87.00 193 THR A N 1
ATOM 1552 C CA . THR A 1 193 ? -20.979 8.839 -27.454 1.00 87.00 193 THR A CA 1
ATOM 1553 C C . THR A 1 193 ? -20.743 7.368 -27.078 1.00 87.00 193 THR A C 1
ATOM 1555 O O . THR A 1 193 ? -21.016 6.979 -25.943 1.00 87.00 193 THR A O 1
ATOM 1558 N N . PRO A 1 194 ? -20.209 6.519 -27.977 1.00 88.31 194 PRO A N 1
ATOM 1559 C CA . PRO A 1 194 ? -19.876 5.143 -27.632 1.00 88.31 194 PRO A CA 1
ATOM 1560 C C . PRO A 1 194 ? -18.716 5.112 -26.628 1.00 88.31 194 PRO A C 1
ATOM 1562 O O . PRO A 1 194 ? -17.649 5.672 -26.882 1.00 88.31 194 PRO A O 1
ATOM 1565 N N . ILE A 1 195 ? -18.909 4.416 -25.507 1.00 89.31 195 ILE A N 1
ATOM 1566 C CA . ILE A 1 195 ? -17.929 4.323 -24.416 1.00 89.31 195 ILE A CA 1
ATOM 1567 C C . ILE A 1 195 ? -17.221 2.961 -24.478 1.00 89.31 195 ILE A C 1
ATOM 1569 O O . ILE A 1 195 ? -17.884 1.923 -24.595 1.00 89.31 195 ILE A O 1
ATOM 1573 N N . PRO A 1 196 ? -15.879 2.914 -24.432 1.00 89.69 196 PRO A N 1
ATOM 1574 C CA . PRO A 1 196 ? -15.150 1.655 -24.399 1.00 89.69 196 PRO A CA 1
ATOM 1575 C C . PRO A 1 196 ? -15.278 0.962 -23.037 1.00 89.69 196 PRO A C 1
ATOM 1577 O O . PRO A 1 196 ? -15.407 1.598 -21.997 1.00 89.69 196 PRO A O 1
ATOM 1580 N N . SER A 1 197 ? -15.148 -0.366 -23.018 1.00 88.81 197 SER A N 1
ATOM 1581 C CA . SER A 1 197 ? -15.012 -1.095 -21.749 1.00 88.81 197 SER A CA 1
ATOM 1582 C C . SER A 1 197 ? -13.722 -0.704 -21.015 1.00 88.81 197 SER A C 1
ATOM 1584 O O . SER A 1 197 ? -12.701 -0.414 -21.646 1.00 88.81 197 SER A O 1
ATOM 1586 N N . ALA A 1 198 ? -13.720 -0.800 -19.683 1.00 85.38 198 ALA A N 1
ATOM 1587 C CA . ALA A 1 198 ? -12.527 -0.550 -18.869 1.00 85.38 198 ALA A CA 1
ATOM 1588 C C . ALA A 1 198 ? -11.333 -1.445 -19.258 1.00 85.38 198 ALA A C 1
ATOM 1590 O O . ALA A 1 198 ? -10.179 -1.014 -19.221 1.00 85.38 198 ALA A O 1
ATOM 1591 N N . GLN A 1 199 ? -11.593 -2.684 -19.695 1.00 85.12 199 GLN A N 1
ATOM 1592 C CA . GLN A 1 199 ? -10.553 -3.582 -20.200 1.00 85.12 199 GLN A CA 1
ATOM 1593 C C . GLN A 1 199 ? -9.935 -3.060 -21.504 1.00 85.12 199 GLN A C 1
ATOM 1595 O O . GLN A 1 199 ? -8.718 -3.124 -21.668 1.00 85.12 199 GLN A O 1
ATOM 1600 N N . TRP A 1 200 ? -10.749 -2.513 -22.412 1.00 86.88 200 TRP A N 1
ATOM 1601 C CA . TRP A 1 200 ? -10.255 -1.915 -23.652 1.00 86.88 200 TRP A CA 1
ATOM 1602 C C . TRP A 1 200 ? -9.487 -0.616 -23.395 1.00 86.88 200 TRP A C 1
ATOM 1604 O O . TRP A 1 200 ? -8.411 -0.429 -23.964 1.00 86.88 200 TRP A O 1
ATOM 1614 N N . LEU A 1 201 ? -9.980 0.230 -22.482 1.00 85.81 201 LEU A N 1
ATOM 1615 C CA . LEU A 1 201 ? -9.286 1.435 -22.017 1.00 85.81 201 LEU A CA 1
ATOM 1616 C C . LEU A 1 201 ? -7.894 1.104 -21.463 1.00 85.81 201 LEU A C 1
ATOM 1618 O O . LEU A 1 201 ? -6.910 1.742 -21.828 1.00 85.81 201 LEU A O 1
ATOM 1622 N N . ARG A 1 202 ? -7.786 0.047 -20.649 1.00 83.25 202 ARG A N 1
ATOM 1623 C CA . ARG A 1 202 ? -6.515 -0.413 -20.069 1.00 83.25 202 ARG A CA 1
ATOM 1624 C C . ARG A 1 202 ? -5.461 -0.767 -21.123 1.00 83.25 202 ARG A C 1
ATOM 1626 O O . ARG A 1 202 ? -4.278 -0.532 -20.886 1.00 83.25 202 ARG A O 1
ATOM 1633 N N . LEU A 1 203 ? -5.867 -1.326 -22.265 1.00 85.69 203 LEU A N 1
ATOM 1634 C CA . LEU A 1 203 ? -4.957 -1.674 -23.367 1.00 85.69 203 LEU A CA 1
ATOM 1635 C C . LEU A 1 203 ? -4.441 -0.446 -24.131 1.00 85.69 203 LEU A C 1
ATOM 1637 O O . LEU A 1 203 ? -3.459 -0.549 -24.865 1.00 85.69 203 LEU A O 1
ATOM 1641 N N . GLN A 1 204 ? -5.063 0.720 -23.940 1.00 85.19 204 GLN A N 1
ATOM 1642 C CA . GLN A 1 204 ? -4.607 1.960 -24.564 1.00 85.19 204 GLN A CA 1
ATOM 1643 C C . GLN A 1 204 ? -3.453 2.623 -23.805 1.00 85.19 204 GLN A C 1
ATOM 1645 O O . GLN A 1 204 ? -2.841 3.554 -24.319 1.00 85.19 204 GLN A O 1
ATOM 1650 N N . PHE A 1 205 ? -3.134 2.157 -22.595 1.00 80.94 205 PHE A N 1
ATOM 1651 C CA . PHE A 1 205 ? -2.073 2.730 -21.769 1.00 80.94 205 PHE A CA 1
ATOM 1652 C C . PHE A 1 205 ? -0.689 2.229 -22.211 1.00 80.94 205 PHE A C 1
ATOM 1654 O O . PHE A 1 205 ? -0.532 1.183 -22.842 1.00 80.94 205 PHE A O 1
ATOM 1661 N N . TRP A 1 206 ? 0.353 2.949 -21.818 1.00 75.25 206 TRP A N 1
ATOM 1662 C CA . TRP A 1 206 ? 1.738 2.508 -21.873 1.00 75.25 206 TRP A CA 1
ATOM 1663 C C . TRP A 1 206 ? 2.025 1.434 -20.819 1.00 75.25 206 TRP A C 1
ATOM 1665 O O . TRP A 1 206 ? 1.760 1.584 -19.621 1.00 75.25 206 TRP A O 1
ATOM 1675 N N . LEU A 1 207 ? 2.623 0.330 -21.262 1.00 67.06 207 LEU A N 1
ATOM 1676 C CA . LEU A 1 207 ? 3.078 -0.734 -20.376 1.00 67.06 207 LEU A CA 1
ATOM 1677 C C . LEU A 1 207 ? 4.371 -0.367 -19.650 1.00 67.06 207 LEU A C 1
ATOM 1679 O O . LEU A 1 207 ? 5.239 0.327 -20.169 1.00 67.06 207 LEU A O 1
ATOM 1683 N N . LYS A 1 208 ? 4.551 -0.957 -18.463 1.00 62.94 208 LYS A N 1
ATOM 1684 C CA . LYS A 1 208 ? 5.796 -0.854 -17.688 1.00 62.94 208 LYS A CA 1
ATOM 1685 C C . LYS A 1 208 ? 7.000 -1.484 -18.400 1.00 62.94 208 LYS A C 1
ATOM 1687 O O . LYS A 1 208 ? 8.131 -1.088 -18.139 1.00 62.94 208 LYS A O 1
ATOM 1692 N N . ASN A 1 209 ? 6.773 -2.500 -19.233 1.00 65.56 209 ASN A N 1
ATOM 1693 C CA . ASN A 1 209 ? 7.830 -3.153 -19.994 1.00 65.56 209 ASN A CA 1
ATOM 1694 C C . ASN A 1 209 ? 7.366 -3.416 -21.438 1.00 65.56 209 ASN A C 1
ATOM 1696 O O . ASN A 1 209 ? 6.639 -4.390 -21.646 1.00 65.56 209 ASN A O 1
ATOM 1700 N N . PRO A 1 210 ? 7.797 -2.597 -22.414 1.00 66.94 210 PRO A N 1
ATOM 1701 C CA . PRO A 1 210 ? 7.368 -2.714 -23.808 1.00 66.94 210 PRO A CA 1
ATOM 1702 C C . PRO A 1 210 ? 7.888 -3.989 -24.498 1.00 66.94 210 PRO A C 1
ATOM 1704 O O . PRO A 1 210 ? 7.286 -4.459 -25.454 1.00 66.94 210 PRO A O 1
ATOM 1707 N N . THR A 1 211 ? 8.910 -4.647 -23.942 1.00 66.06 211 THR A N 1
ATOM 1708 C CA . THR A 1 211 ? 9.562 -5.831 -24.543 1.00 66.06 211 THR A CA 1
ATOM 1709 C C . THR A 1 211 ? 8.884 -7.176 -24.236 1.00 66.06 211 THR A C 1
ATOM 1711 O O . THR A 1 211 ? 9.354 -8.225 -24.675 1.00 66.06 211 THR A O 1
ATOM 1714 N N . ARG A 1 212 ? 7.803 -7.205 -23.440 1.00 70.44 212 ARG A N 1
ATOM 1715 C CA . ARG A 1 212 ? 7.065 -8.452 -23.155 1.00 70.44 212 ARG A CA 1
ATOM 1716 C C . ARG A 1 212 ? 6.091 -8.784 -24.281 1.00 70.44 212 ARG A C 1
ATOM 1718 O O . ARG A 1 212 ? 5.428 -7.895 -24.787 1.00 70.44 212 ARG A O 1
ATOM 1725 N N . LEU A 1 213 ? 5.891 -10.071 -24.576 1.00 71.88 213 LEU A N 1
ATOM 1726 C CA . LEU A 1 213 ? 4.917 -10.517 -25.590 1.00 71.88 213 LEU A CA 1
ATOM 1727 C C . LEU A 1 213 ? 3.497 -9.978 -25.354 1.00 71.88 213 LEU A C 1
ATOM 1729 O O . LEU A 1 213 ? 2.789 -9.671 -26.305 1.00 71.88 213 LEU A O 1
ATOM 1733 N N . SER A 1 214 ? 3.094 -9.792 -24.093 1.00 73.00 214 SER A N 1
ATOM 1734 C CA . SER A 1 214 ? 1.812 -9.166 -23.747 1.00 73.00 214 SER A CA 1
ATOM 1735 C C . SER A 1 214 ? 1.651 -7.747 -24.307 1.00 73.00 214 SER A C 1
ATOM 1737 O O . SER A 1 214 ? 0.524 -7.295 -24.469 1.00 73.00 214 SER A O 1
ATOM 1739 N N . SER A 1 215 ? 2.749 -7.044 -24.605 1.00 74.44 215 SER A N 1
ATOM 1740 C CA . SER A 1 215 ? 2.737 -5.689 -25.162 1.00 74.44 215 SER A CA 1
ATOM 1741 C C . SER A 1 215 ? 2.172 -5.605 -26.571 1.00 74.44 215 SER A C 1
ATOM 1743 O O . SER A 1 215 ? 1.665 -4.550 -26.925 1.00 74.44 215 SER A O 1
ATOM 1745 N N . LEU A 1 216 ? 2.160 -6.707 -27.328 1.00 80.00 216 LEU A N 1
ATOM 1746 C CA . LEU A 1 216 ? 1.540 -6.764 -28.659 1.00 80.00 216 LEU A CA 1
ATOM 1747 C C . LEU A 1 216 ? 0.051 -6.390 -28.637 1.00 80.00 216 LEU A C 1
ATOM 1749 O O . LEU A 1 216 ? -0.500 -5.971 -29.646 1.00 80.00 216 LEU A O 1
ATOM 1753 N N . GLN A 1 217 ? -0.615 -6.557 -27.491 1.00 81.12 217 GLN A N 1
ATOM 1754 C CA . GLN A 1 217 ? -2.036 -6.239 -27.327 1.00 81.12 217 GLN A CA 1
ATOM 1755 C C . GLN A 1 217 ? -2.289 -4.759 -27.013 1.00 81.12 217 GLN A C 1
ATOM 1757 O O . GLN A 1 217 ? -3.435 -4.314 -27.059 1.00 81.12 217 GLN A O 1
ATOM 1762 N N . PHE A 1 218 ? -1.246 -4.008 -26.656 1.00 81.75 218 PHE A N 1
ATOM 1763 C CA . PHE A 1 218 ? -1.362 -2.618 -26.241 1.00 81.75 218 PHE A CA 1
ATOM 1764 C C . PHE A 1 218 ? -1.136 -1.705 -27.436 1.00 81.75 218 PHE A C 1
ATOM 1766 O O . PHE A 1 218 ? -0.287 -1.974 -28.282 1.00 81.75 218 PHE A O 1
ATOM 1773 N N . THR A 1 219 ? -1.900 -0.623 -27.505 1.00 80.19 219 THR A N 1
ATOM 1774 C CA . THR A 1 219 ? -1.760 0.387 -28.566 1.00 80.19 219 THR A CA 1
ATOM 1775 C C . THR A 1 219 ? -0.895 1.555 -28.102 1.00 80.19 219 THR A C 1
ATOM 1777 O O . THR A 1 219 ? -0.220 2.181 -28.907 1.00 80.19 219 THR A O 1
ATOM 1780 N N . GLY A 1 220 ? -0.888 1.847 -26.794 1.00 74.69 220 GLY A N 1
ATOM 1781 C CA . GLY A 1 220 ? -0.191 3.009 -26.245 1.00 74.69 220 GLY A CA 1
ATOM 1782 C C . GLY A 1 220 ? -0.780 4.359 -26.665 1.00 74.69 220 GLY A C 1
ATOM 1783 O O . GLY A 1 220 ? -0.072 5.358 -26.559 1.00 74.69 220 GLY A O 1
ATOM 1784 N N . LEU A 1 221 ? -2.033 4.378 -27.138 1.00 78.69 221 LEU A N 1
ATOM 1785 C CA . LEU A 1 221 ? -2.737 5.570 -27.621 1.00 78.69 221 LEU A CA 1
ATOM 1786 C C . LEU A 1 221 ? -2.831 6.680 -26.564 1.00 78.69 221 LEU A C 1
ATOM 1788 O O . LEU A 1 221 ? -2.767 7.856 -26.904 1.00 78.69 221 LEU A O 1
ATOM 1792 N N . LEU A 1 222 ? -2.950 6.316 -25.286 1.00 75.75 222 LEU A N 1
ATOM 1793 C CA . LEU A 1 222 ? -2.889 7.267 -24.183 1.00 75.75 222 LEU A CA 1
ATOM 1794 C C . LEU A 1 222 ? -1.456 7.313 -23.630 1.00 75.75 222 LEU A C 1
ATOM 1796 O O . LEU A 1 222 ? -0.910 6.254 -23.292 1.00 75.75 222 LEU A O 1
ATOM 1800 N N . PRO A 1 223 ? -0.860 8.507 -23.438 1.00 71.62 223 PRO A N 1
ATOM 1801 C CA . PRO A 1 223 ? 0.474 8.673 -22.855 1.00 71.62 223 PRO A CA 1
ATOM 1802 C C . PRO A 1 223 ? 0.470 8.454 -21.326 1.00 71.62 223 PRO A C 1
ATOM 1804 O O . PRO A 1 223 ? 1.114 9.169 -20.564 1.00 71.62 223 PRO A O 1
ATOM 1807 N N . LEU A 1 224 ? -0.276 7.454 -20.853 1.00 71.38 224 LEU A N 1
ATOM 1808 C CA . LEU A 1 224 ? -0.426 7.089 -19.449 1.00 71.38 224 LEU A CA 1
ATOM 1809 C C . LEU A 1 224 ? 0.224 5.743 -19.195 1.00 71.38 224 LEU A C 1
ATOM 1811 O O . LEU A 1 224 ? -0.069 4.790 -19.903 1.00 71.38 224 LEU A O 1
ATOM 1815 N N . LYS A 1 225 ? 1.030 5.615 -18.142 1.00 67.94 225 LYS A N 1
ATOM 1816 C CA . LYS A 1 225 ? 1.551 4.318 -17.689 1.00 67.94 225 LYS A CA 1
ATOM 1817 C C . LYS A 1 225 ? 1.084 4.012 -16.277 1.00 67.94 225 LYS A C 1
ATOM 1819 O O . LYS A 1 225 ? 1.146 4.874 -15.403 1.00 67.94 225 LYS A O 1
ATOM 1824 N N . PHE A 1 226 ? 0.693 2.764 -16.021 1.00 64.12 226 PHE A N 1
ATOM 1825 C CA . PHE A 1 226 ? 0.471 2.323 -14.645 1.00 64.12 226 PHE A CA 1
ATOM 1826 C C . PHE A 1 226 ? 1.799 2.309 -13.902 1.00 64.12 226 PHE A C 1
ATOM 1828 O O . PHE A 1 226 ? 2.695 1.508 -14.192 1.00 64.12 226 PHE A O 1
ATOM 1835 N N . MET A 1 227 ? 1.908 3.185 -12.916 1.00 57.72 227 MET A N 1
ATOM 1836 C CA . MET A 1 227 ? 3.060 3.261 -12.044 1.00 57.72 227 MET A CA 1
ATOM 1837 C C . MET A 1 227 ? 2.571 3.143 -10.609 1.00 57.72 227 MET A C 1
ATOM 1839 O O . MET A 1 227 ? 1.821 3.981 -10.126 1.00 57.72 227 MET A O 1
ATOM 1843 N N . VAL A 1 228 ? 2.996 2.082 -9.927 1.00 53.06 228 VAL A N 1
ATOM 1844 C CA . VAL A 1 228 ? 2.852 2.017 -8.473 1.00 53.06 228 VAL A CA 1
ATOM 1845 C C . VAL A 1 228 ? 3.785 3.078 -7.910 1.00 53.06 228 VAL A C 1
ATOM 1847 O O . VAL A 1 228 ? 4.983 3.040 -8.209 1.00 53.06 228 VAL A O 1
ATOM 1850 N N . GLN A 1 229 ? 3.251 4.017 -7.131 1.00 49.25 229 GLN A N 1
ATOM 1851 C CA . GLN A 1 229 ? 4.064 4.989 -6.414 1.00 49.25 229 GLN A CA 1
ATOM 1852 C C . GLN A 1 229 ? 4.964 4.224 -5.439 1.00 49.25 229 GLN A C 1
ATOM 1854 O O . GLN A 1 229 ? 4.539 3.755 -4.389 1.00 49.25 229 GLN A O 1
ATOM 1859 N N . THR A 1 230 ? 6.218 4.022 -5.823 1.00 46.62 230 THR A N 1
ATOM 1860 C CA . THR A 1 230 ? 7.228 3.449 -4.938 1.00 46.62 230 THR A CA 1
ATOM 1861 C C . THR A 1 230 ? 7.851 4.575 -4.132 1.00 46.62 230 THR A C 1
ATOM 1863 O O . THR A 1 230 ? 8.204 5.595 -4.723 1.00 46.62 230 THR A O 1
ATOM 1866 N N . ARG A 1 231 ? 8.029 4.3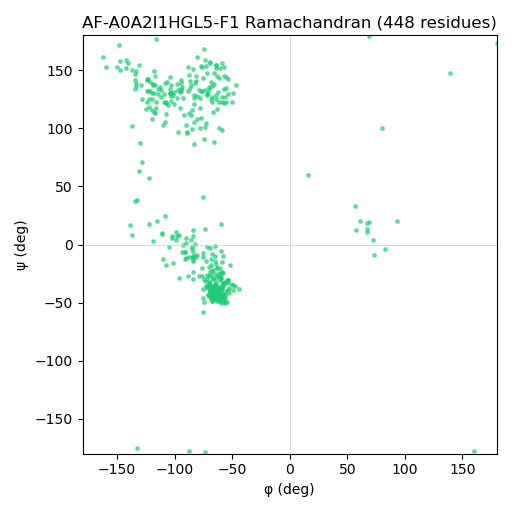93 -2.814 1.00 49.84 231 ARG A N 1
ATOM 1867 C CA . ARG A 1 231 ? 8.747 5.367 -1.974 1.00 49.84 231 ARG A CA 1
ATOM 1868 C C . ARG A 1 231 ? 10.084 5.744 -2.627 1.00 49.84 231 ARG A C 1
ATOM 1870 O O . ARG A 1 231 ? 10.839 4.863 -3.048 1.00 49.84 231 ARG A O 1
ATOM 1877 N N . GLN A 1 232 ? 10.330 7.051 -2.727 1.00 44.28 232 GLN A N 1
ATOM 1878 C CA . GLN A 1 232 ? 11.521 7.631 -3.360 1.00 44.28 232 GLN A CA 1
ATOM 1879 C C . GLN A 1 232 ? 12.782 7.407 -2.507 1.00 44.28 232 GLN A C 1
ATOM 1881 O O . GLN A 1 232 ? 13.869 7.209 -3.044 1.00 44.28 232 GLN A O 1
ATOM 1886 N N . LEU A 1 233 ? 12.619 7.335 -1.183 1.00 44.25 233 LEU A N 1
ATOM 1887 C CA . LEU A 1 233 ? 13.660 6.958 -0.232 1.00 44.25 233 LEU A CA 1
ATOM 1888 C C . LEU A 1 233 ? 13.646 5.444 -0.006 1.00 44.25 233 LEU A C 1
ATOM 1890 O O . LEU A 1 233 ? 12.808 4.908 0.718 1.00 44.25 233 LEU A O 1
ATOM 1894 N N . ARG A 1 234 ? 14.594 4.750 -0.636 1.00 52.97 234 ARG A N 1
ATOM 1895 C CA . ARG A 1 234 ? 14.992 3.391 -0.257 1.00 52.97 234 ARG A CA 1
ATOM 1896 C C . ARG A 1 234 ? 16.370 3.480 0.369 1.00 52.97 234 ARG A C 1
ATOM 1898 O O . ARG A 1 234 ? 17.354 3.661 -0.344 1.00 52.97 234 ARG A O 1
ATOM 1905 N N . ALA A 1 235 ? 16.441 3.358 1.684 1.00 54.38 235 ALA A N 1
ATOM 1906 C CA . ALA A 1 235 ? 17.717 3.208 2.353 1.00 54.38 235 ALA A CA 1
ATOM 1907 C C . ALA A 1 235 ? 18.143 1.739 2.300 1.00 54.38 235 ALA A C 1
ATOM 1909 O O . ALA A 1 235 ? 17.371 0.840 2.634 1.00 54.38 235 ALA A O 1
ATOM 1910 N N . SER A 1 236 ? 19.370 1.486 1.854 1.00 58.53 236 SER A N 1
ATOM 1911 C CA . SER A 1 236 ? 19.963 0.154 1.938 1.00 58.53 236 SER A CA 1
ATOM 1912 C C . SER A 1 236 ? 20.423 -0.077 3.375 1.00 58.53 236 SER A C 1
ATOM 1914 O O . SER A 1 236 ? 21.403 0.528 3.798 1.00 58.53 236 SER A O 1
ATOM 1916 N N . HIS A 1 237 ? 19.740 -0.949 4.118 1.00 69.44 237 HIS A N 1
ATOM 1917 C CA . HIS A 1 237 ? 20.196 -1.381 5.442 1.00 69.44 237 HIS A CA 1
ATOM 1918 C C . HIS A 1 237 ? 21.004 -2.680 5.306 1.00 69.44 237 HIS A C 1
ATOM 1920 O O . HIS A 1 237 ? 20.549 -3.580 4.593 1.00 69.44 237 HIS A O 1
ATOM 1926 N N . PRO A 1 238 ? 22.165 -2.827 5.972 1.00 74.88 238 PRO A N 1
ATOM 1927 C CA . PRO A 1 238 ? 22.974 -4.048 5.893 1.00 74.88 238 PRO A CA 1
ATOM 1928 C C . PRO A 1 238 ? 22.161 -5.308 6.232 1.00 74.88 238 PRO A C 1
ATOM 1930 O O . PRO A 1 238 ? 22.245 -6.308 5.521 1.00 74.88 238 PRO A O 1
ATOM 1933 N N . ASP A 1 239 ? 21.268 -5.222 7.221 1.00 75.00 239 ASP A N 1
ATOM 1934 C CA . ASP A 1 239 ? 20.461 -6.356 7.705 1.00 75.00 239 ASP A CA 1
ATOM 1935 C C . ASP A 1 239 ? 19.173 -6.631 6.912 1.00 75.00 239 ASP A C 1
ATOM 1937 O O . ASP A 1 239 ? 18.370 -7.490 7.281 1.00 75.00 239 ASP A O 1
ATOM 1941 N N . VAL A 1 240 ? 18.957 -5.948 5.782 1.00 71.75 240 VAL A N 1
ATOM 1942 C CA . VAL A 1 240 ? 17.759 -6.140 4.943 1.00 71.75 240 VAL A CA 1
ATOM 1943 C C . VAL A 1 240 ? 17.544 -7.598 4.522 1.00 71.75 240 VAL A C 1
ATOM 1945 O O . VAL A 1 240 ? 16.405 -8.028 4.308 1.00 71.75 240 VAL A O 1
ATOM 1948 N N . HIS A 1 241 ? 18.633 -8.352 4.378 1.00 74.69 241 HIS A N 1
ATOM 1949 C CA . HIS A 1 241 ? 18.623 -9.745 3.958 1.00 74.69 241 HIS A CA 1
ATOM 1950 C C . HIS A 1 241 ? 18.070 -10.674 5.049 1.00 74.69 241 HIS A C 1
ATOM 1952 O O . HIS A 1 241 ? 17.288 -11.564 4.715 1.00 74.69 241 HIS A O 1
ATOM 1958 N N . TYR A 1 242 ? 18.366 -10.419 6.330 1.00 75.12 242 TYR A N 1
ATOM 1959 C CA .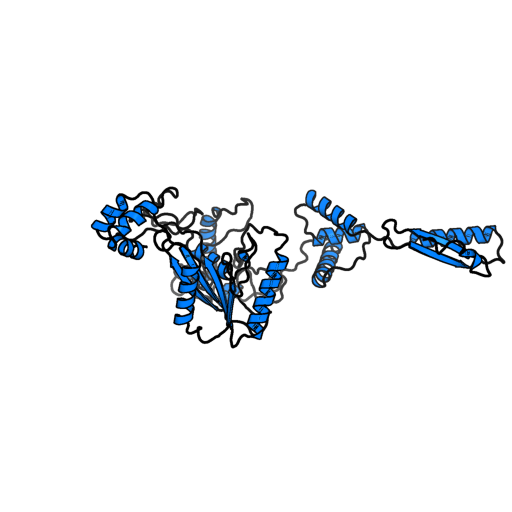 TYR A 1 242 ? 17.793 -11.170 7.452 1.00 75.12 242 TYR A CA 1
ATOM 1960 C C . TYR A 1 242 ? 16.281 -10.979 7.532 1.00 75.12 242 TYR A C 1
ATOM 1962 O O . TYR A 1 242 ? 15.536 -11.953 7.571 1.00 75.12 242 TYR A O 1
ATOM 1970 N N . ALA A 1 243 ? 15.807 -9.738 7.435 1.00 74.38 243 ALA A N 1
ATOM 1971 C CA . ALA A 1 243 ? 14.373 -9.463 7.435 1.00 74.38 243 ALA A CA 1
ATOM 1972 C C . ALA A 1 243 ? 13.645 -10.038 6.212 1.00 74.38 243 ALA A C 1
ATOM 1974 O O . ALA A 1 243 ? 12.523 -10.524 6.323 1.00 74.38 243 ALA A O 1
ATOM 1975 N N . SER A 1 244 ? 14.279 -10.024 5.031 1.00 76.88 244 SER A N 1
ATOM 1976 C CA . SER A 1 244 ? 13.742 -10.723 3.854 1.00 76.88 244 SER A CA 1
ATOM 1977 C C . SER A 1 244 ? 13.613 -12.225 4.092 1.00 76.88 244 SER A C 1
ATOM 1979 O O . SER A 1 244 ? 12.629 -12.817 3.654 1.00 76.88 244 SER A O 1
ATOM 1981 N N . ALA A 1 245 ? 14.607 -12.836 4.741 1.00 78.81 245 ALA A N 1
ATOM 1982 C CA . ALA A 1 245 ? 14.595 -14.258 5.050 1.00 78.81 245 ALA A CA 1
ATOM 1983 C C . ALA A 1 245 ? 13.499 -14.588 6.070 1.00 78.81 245 ALA A C 1
ATOM 1985 O O . ALA A 1 245 ? 12.699 -15.477 5.804 1.00 78.81 245 ALA A O 1
ATOM 1986 N N . LEU A 1 246 ? 13.386 -13.818 7.158 1.00 82.06 246 LEU A N 1
ATOM 1987 C CA . LEU A 1 246 ? 12.318 -13.970 8.152 1.00 82.06 246 LEU A CA 1
ATOM 1988 C C . LEU A 1 246 ? 10.933 -13.857 7.513 1.00 82.06 246 LEU A C 1
ATOM 1990 O O . LEU A 1 246 ? 10.104 -14.744 7.689 1.00 82.06 246 LEU A O 1
ATOM 1994 N N . PHE A 1 247 ? 10.713 -12.832 6.686 1.00 84.06 247 PHE A N 1
ATOM 1995 C CA . PHE A 1 247 ? 9.428 -12.663 6.011 1.00 84.06 247 PHE A CA 1
ATOM 1996 C C . PHE A 1 247 ? 9.135 -13.792 5.015 1.00 84.06 247 PHE A C 1
ATOM 1998 O O . PHE A 1 247 ? 7.992 -14.200 4.816 1.00 84.06 247 PHE A O 1
ATOM 2005 N N . ARG A 1 248 ? 10.170 -14.317 4.354 1.00 85.12 248 ARG A N 1
ATOM 2006 C CA . ARG A 1 248 ? 10.024 -15.492 3.497 1.00 85.12 248 ARG A CA 1
ATOM 2007 C C . ARG A 1 248 ? 9.645 -16.727 4.315 1.00 85.12 248 ARG A C 1
ATOM 2009 O O . ARG A 1 248 ? 8.738 -17.436 3.894 1.00 85.12 248 ARG A O 1
ATOM 2016 N N . TYR A 1 249 ? 10.294 -16.966 5.451 1.00 85.94 249 TYR A N 1
ATOM 2017 C CA . TYR A 1 249 ? 9.996 -18.106 6.319 1.00 85.94 249 TYR A CA 1
ATOM 2018 C C . TYR A 1 249 ? 8.589 -18.036 6.901 1.00 85.94 249 TYR A C 1
ATOM 2020 O O . TYR A 1 249 ? 7.892 -19.043 6.901 1.00 85.94 249 TYR A O 1
ATOM 2028 N N . GLU A 1 250 ? 8.139 -16.855 7.318 1.00 86.38 250 GLU A N 1
ATOM 2029 C CA . GLU A 1 250 ? 6.763 -16.647 7.770 1.00 86.38 250 GLU A CA 1
ATOM 2030 C C . GLU A 1 250 ? 5.753 -16.968 6.663 1.00 86.38 250 GLU A C 1
ATOM 2032 O O . GLU A 1 250 ? 4.795 -17.699 6.894 1.00 86.38 250 GLU A O 1
ATOM 2037 N N . LYS A 1 251 ? 5.998 -16.512 5.429 1.00 88.94 251 LYS A N 1
ATOM 2038 C CA . LYS A 1 251 ? 5.137 -16.850 4.288 1.00 88.94 251 LYS A CA 1
ATOM 2039 C C . LYS A 1 251 ? 5.154 -18.339 3.953 1.00 88.94 251 LYS A C 1
ATOM 2041 O O . LYS A 1 251 ? 4.104 -18.909 3.675 1.00 88.94 251 LYS A O 1
ATOM 2046 N N . GLU A 1 252 ? 6.319 -18.985 3.983 1.00 89.81 252 GLU A N 1
ATOM 2047 C CA . GLU A 1 252 ? 6.431 -20.435 3.769 1.00 89.81 252 GLU A CA 1
ATOM 2048 C C . GLU A 1 252 ? 5.691 -21.216 4.867 1.00 89.81 252 GLU A C 1
ATOM 2050 O O . GLU A 1 252 ? 4.985 -22.181 4.571 1.00 89.81 252 GLU A O 1
ATOM 2055 N N . PHE A 1 253 ? 5.785 -20.764 6.118 1.00 88.75 253 PHE A N 1
ATOM 2056 C CA . PHE A 1 253 ? 5.041 -21.308 7.248 1.00 88.75 253 PHE A CA 1
ATOM 2057 C C . PHE A 1 253 ? 3.527 -21.123 7.070 1.00 88.75 253 PHE A C 1
ATOM 2059 O O . PHE A 1 253 ? 2.779 -22.096 7.176 1.00 88.75 253 PHE A O 1
ATOM 2066 N N . ALA A 1 254 ? 3.077 -19.915 6.722 1.00 90.06 254 ALA A N 1
ATOM 2067 C CA . ALA A 1 254 ? 1.670 -19.608 6.491 1.00 90.06 254 ALA A CA 1
ATOM 2068 C C . ALA A 1 254 ? 1.080 -20.466 5.362 1.00 90.06 254 ALA A C 1
ATOM 2070 O O . ALA A 1 254 ? -0.001 -21.024 5.521 1.00 90.06 254 ALA A O 1
ATOM 2071 N N . VAL A 1 255 ? 1.809 -20.655 4.255 1.00 93.38 255 VAL A N 1
ATOM 2072 C CA . VAL A 1 255 ? 1.395 -21.543 3.154 1.00 93.38 255 VAL A CA 1
ATOM 2073 C C . VAL A 1 255 ? 1.325 -23.000 3.613 1.00 93.38 255 VAL A C 1
ATOM 2075 O O . VAL A 1 255 ? 0.344 -23.690 3.334 1.00 93.38 255 VAL A O 1
ATOM 2078 N N . LYS A 1 256 ? 2.335 -23.480 4.351 1.00 91.50 256 LYS A N 1
ATOM 2079 C CA . LYS A 1 256 ? 2.385 -24.865 4.841 1.00 91.50 256 LYS A CA 1
ATOM 2080 C C . LYS A 1 256 ? 1.229 -25.191 5.790 1.00 91.50 256 LYS A C 1
ATOM 2082 O O . LYS A 1 256 ? 0.681 -26.290 5.726 1.00 91.50 256 LYS A O 1
ATOM 2087 N N . PHE A 1 257 ? 0.850 -24.245 6.645 1.00 89.31 257 PHE A N 1
ATOM 2088 C CA . PHE A 1 257 ? -0.197 -24.404 7.657 1.00 89.31 257 PHE A CA 1
ATOM 2089 C C . PHE A 1 257 ? -1.481 -23.630 7.326 1.00 89.31 257 PHE A C 1
ATOM 2091 O O . PHE A 1 257 ? -2.292 -23.360 8.205 1.00 89.31 257 PHE A O 1
ATOM 2098 N N . ARG A 1 258 ? -1.722 -23.344 6.040 1.00 90.44 258 ARG A N 1
ATOM 2099 C CA . ARG A 1 258 ? -2.815 -22.496 5.529 1.00 90.44 258 ARG A CA 1
ATOM 2100 C C . ARG A 1 258 ? -4.188 -22.736 6.166 1.00 90.44 258 ARG A C 1
ATOM 2102 O O . ARG A 1 258 ? -4.932 -21.789 6.390 1.00 90.44 258 ARG A O 1
ATOM 2109 N N . LYS A 1 259 ? -4.538 -23.996 6.450 1.00 88.50 259 LYS A N 1
ATOM 2110 C CA . LYS A 1 259 ? -5.843 -24.371 7.026 1.00 88.50 259 LYS A CA 1
ATOM 2111 C C . LYS A 1 259 ? -6.042 -23.898 8.469 1.00 88.50 259 LYS A C 1
ATOM 2113 O O . LYS A 1 259 ? -7.179 -23.732 8.880 1.00 88.50 259 LYS A O 1
ATOM 2118 N N . ILE A 1 260 ? -4.958 -23.710 9.218 1.00 86.38 260 ILE A N 1
ATOM 2119 C CA . ILE A 1 260 ? -4.980 -23.394 10.653 1.00 86.38 260 ILE A CA 1
ATOM 2120 C C . ILE A 1 260 ? -4.332 -22.043 10.973 1.00 86.38 260 ILE A C 1
ATOM 2122 O O . ILE A 1 260 ? -4.219 -21.700 12.146 1.00 86.38 260 ILE A O 1
ATOM 2126 N N . THR A 1 261 ? -3.901 -21.299 9.948 1.00 87.88 261 THR A N 1
ATOM 2127 C CA . THR A 1 261 ? -3.183 -20.030 10.086 1.00 87.88 261 THR A CA 1
ATOM 2128 C C . THR A 1 261 ? -3.973 -18.865 9.497 1.00 87.88 261 THR A C 1
ATOM 2130 O O . THR A 1 261 ? -4.519 -18.956 8.394 1.00 87.88 261 THR A O 1
ATOM 2133 N N . ASN A 1 262 ? -3.982 -17.746 10.216 1.00 89.81 262 ASN A N 1
ATOM 2134 C CA . ASN A 1 262 ? -4.280 -16.418 9.692 1.00 89.81 262 ASN A CA 1
ATOM 2135 C C . ASN A 1 262 ? -2.976 -15.642 9.522 1.00 89.81 262 ASN A C 1
ATOM 2137 O O . ASN A 1 262 ? -2.114 -15.689 10.395 1.00 89.81 262 ASN A O 1
ATOM 2141 N N . LEU A 1 263 ? -2.836 -14.927 8.409 1.00 91.75 263 LEU A N 1
ATOM 2142 C CA . LEU A 1 263 ? -1.710 -14.033 8.161 1.00 91.75 263 LEU A CA 1
ATOM 2143 C C . LEU A 1 263 ? -2.258 -12.614 8.053 1.00 91.75 263 LEU A C 1
ATOM 2145 O O . LEU A 1 263 ? -3.060 -12.339 7.161 1.00 91.75 263 LEU A O 1
ATOM 2149 N N . VAL A 1 264 ? -1.847 -11.739 8.967 1.00 90.62 264 VAL A N 1
ATOM 2150 C CA . VAL A 1 264 ? -2.341 -10.364 9.040 1.00 90.62 264 VAL A CA 1
ATOM 2151 C C . VAL A 1 264 ? -1.172 -9.393 8.973 1.00 90.62 264 VAL A C 1
ATOM 2153 O O . VAL A 1 264 ? -0.170 -9.528 9.672 1.00 90.62 264 VAL A O 1
ATOM 2156 N N . PHE A 1 265 ? -1.319 -8.397 8.112 1.00 89.75 265 PHE A N 1
ATOM 2157 C CA . PHE A 1 265 ? -0.388 -7.290 7.971 1.00 89.75 265 PHE A CA 1
ATOM 2158 C C . PHE A 1 265 ? -0.987 -6.058 8.641 1.00 89.75 265 PHE A C 1
ATOM 2160 O O . PHE A 1 265 ? -2.167 -5.770 8.438 1.00 89.75 265 PHE A O 1
ATOM 2167 N N . LEU A 1 266 ? -0.193 -5.344 9.434 1.00 85.81 266 LEU A N 1
ATOM 2168 C CA . LEU A 1 266 ? -0.648 -4.215 10.244 1.00 85.81 266 LEU A CA 1
ATOM 2169 C C . LEU A 1 266 ? 0.307 -3.040 10.092 1.00 85.81 266 LEU A C 1
ATOM 2171 O O . LEU A 1 266 ? 1.524 -3.234 10.091 1.00 85.81 266 LEU A O 1
ATOM 2175 N N . ASP A 1 267 ? -0.248 -1.837 9.990 1.00 84.00 267 ASP A N 1
ATOM 2176 C CA . ASP A 1 267 ? 0.515 -0.593 10.080 1.00 84.00 267 ASP A CA 1
ATOM 2177 C C . ASP A 1 267 ? -0.394 0.594 10.433 1.00 84.00 267 ASP A C 1
ATOM 2179 O O . ASP A 1 267 ? -1.580 0.610 10.087 1.00 84.00 267 ASP A O 1
ATOM 2183 N N . ASP A 1 268 ? 0.180 1.608 11.074 1.00 79.38 268 ASP A N 1
ATOM 2184 C CA . ASP A 1 268 ? -0.492 2.868 11.391 1.00 79.38 268 ASP A CA 1
ATOM 2185 C C . ASP A 1 268 ? -0.024 3.977 10.448 1.00 79.38 268 ASP A C 1
ATOM 2187 O O . ASP A 1 268 ? 1.136 4.067 10.040 1.00 79.38 268 ASP A O 1
ATOM 2191 N N . LYS A 1 269 ? -0.940 4.872 10.084 1.00 75.06 269 LYS A N 1
ATOM 2192 C CA . LYS A 1 269 ? -0.621 6.012 9.235 1.00 75.06 269 LYS A CA 1
ATOM 2193 C C . LYS A 1 269 ? -0.062 7.132 10.095 1.00 75.06 269 LYS A C 1
ATOM 2195 O O . LYS A 1 269 ? -0.449 7.317 11.243 1.00 75.06 269 LYS A O 1
ATOM 2200 N N . TYR A 1 270 ? 0.800 7.952 9.500 1.00 75.81 270 TYR A N 1
ATOM 2201 C CA . TYR A 1 270 ? 1.087 9.258 10.078 1.00 75.81 270 TYR A CA 1
ATOM 2202 C C . TYR A 1 270 ? -0.213 10.057 10.272 1.00 75.81 270 TYR A C 1
ATOM 2204 O O . TYR A 1 270 ? -1.120 9.978 9.442 1.00 75.81 270 TYR A O 1
ATOM 2212 N N . ARG A 1 271 ? -0.275 10.832 11.359 1.00 80.69 271 ARG A N 1
ATOM 2213 C CA . ARG A 1 271 ? -1.429 11.650 11.746 1.00 80.69 271 ARG A CA 1
ATOM 2214 C C . ARG A 1 271 ? -1.922 12.512 10.579 1.00 80.69 271 ARG A C 1
ATOM 2216 O O . ARG A 1 271 ? -1.186 13.351 10.064 1.00 80.69 271 ARG A O 1
ATOM 2223 N N . CYS A 1 272 ? -3.188 12.340 10.219 1.00 83.88 272 CYS A N 1
ATOM 2224 C CA . CYS A 1 272 ? -3.921 13.242 9.346 1.00 83.88 272 CYS A CA 1
ATOM 2225 C C . CYS A 1 272 ? -4.395 14.439 10.172 1.00 83.88 272 CYS A C 1
ATOM 2227 O O . CYS A 1 272 ? -4.988 14.279 11.242 1.00 83.88 272 CYS A O 1
ATOM 2229 N N . LYS A 1 273 ? -4.090 15.641 9.690 1.00 84.31 273 LYS A N 1
ATOM 2230 C CA . LYS A 1 273 ? -4.489 16.891 10.334 1.00 84.31 273 LYS A CA 1
ATOM 2231 C C . LYS A 1 273 ? -5.990 17.117 10.121 1.00 84.31 273 LYS A C 1
ATOM 2233 O O . LYS A 1 273 ? -6.475 16.944 9.006 1.00 84.31 273 LYS A O 1
ATOM 2238 N N . VAL A 1 274 ? -6.696 17.471 11.192 1.00 85.38 274 VAL A N 1
ATOM 2239 C CA . VAL A 1 274 ? -8.111 17.871 11.195 1.00 85.38 274 VAL A CA 1
ATOM 2240 C C . VAL A 1 274 ? -8.212 19.116 12.067 1.00 85.38 274 VAL A C 1
ATOM 2242 O O . VAL A 1 274 ? -7.494 19.220 13.062 1.00 85.38 274 VAL A O 1
ATOM 2245 N N . GLU A 1 275 ? -9.045 20.073 11.673 1.00 83.88 275 GLU A N 1
ATOM 2246 C CA . GLU A 1 275 ? -9.126 21.378 12.334 1.00 83.88 275 GLU A CA 1
ATOM 2247 C C . GLU A 1 275 ? -10.579 21.798 12.615 1.00 83.88 275 GLU A C 1
ATOM 2249 O O . GLU A 1 275 ? -11.496 20.989 12.468 1.00 83.88 275 GLU A O 1
ATOM 2254 N N . GLU A 1 276 ? -10.774 23.013 13.126 1.00 83.88 276 GLU A N 1
ATOM 2255 C CA . GLU A 1 276 ? -12.039 23.504 13.678 1.00 83.88 276 GLU A CA 1
ATOM 2256 C C . GLU A 1 276 ? -13.123 23.700 12.594 1.00 83.88 276 GLU A C 1
ATOM 2258 O O . GLU A 1 276 ? -12.800 23.927 11.420 1.00 83.88 276 GLU A O 1
ATOM 2263 N N . PRO A 1 277 ? -14.417 23.661 12.967 1.00 82.69 277 PRO A N 1
ATOM 2264 C CA . PRO A 1 277 ? -15.521 23.900 12.044 1.00 82.69 277 PRO A CA 1
ATOM 2265 C C . PRO A 1 277 ? -15.356 25.229 11.297 1.00 82.69 277 PRO A C 1
ATOM 2267 O O . PRO A 1 277 ? -15.107 26.276 11.894 1.00 82.69 277 PRO A O 1
ATOM 2270 N N . GLY A 1 278 ? -15.470 25.186 9.968 1.00 79.00 278 GLY A N 1
ATOM 2271 C CA . GLY A 1 278 ? -15.289 26.356 9.100 1.00 79.00 278 GLY A CA 1
ATOM 2272 C C . GLY A 1 278 ? -13.834 26.687 8.745 1.00 79.00 278 GLY A C 1
ATOM 2273 O O . GLY A 1 278 ? -13.609 27.565 7.911 1.00 79.00 278 GLY A O 1
ATOM 2274 N N . PHE A 1 279 ? -12.858 25.963 9.300 1.00 79.00 279 PHE A N 1
ATOM 2275 C CA . PHE A 1 279 ? -11.429 26.153 9.043 1.00 79.00 279 PHE A CA 1
ATOM 2276 C C . PHE A 1 279 ? -10.765 24.826 8.647 1.00 79.00 279 PHE A C 1
ATOM 2278 O O . PHE A 1 279 ? -10.000 24.269 9.427 1.00 79.00 279 PHE A O 1
ATOM 2285 N N . PRO A 1 280 ? -11.035 24.281 7.447 1.00 79.19 280 PRO A N 1
ATOM 2286 C CA . PRO A 1 280 ? -10.418 23.028 7.025 1.00 79.19 280 PRO A CA 1
ATOM 2287 C C . PRO A 1 280 ? -8.898 23.165 6.903 1.00 79.19 280 PRO A C 1
ATOM 2289 O O . PRO A 1 280 ? -8.397 24.195 6.456 1.00 79.19 280 PRO A O 1
ATOM 2292 N N . VAL A 1 281 ? -8.167 22.101 7.235 1.00 78.31 281 VAL A N 1
ATOM 2293 C CA . VAL A 1 281 ? -6.703 22.021 7.106 1.00 78.31 281 VAL A CA 1
ATOM 2294 C C . VAL A 1 281 ? -6.304 20.915 6.139 1.00 78.31 281 VAL A C 1
ATOM 2296 O O . VAL A 1 281 ? -7.002 19.910 6.009 1.00 78.31 281 VAL A O 1
ATOM 2299 N N . ALA A 1 282 ? -5.186 21.077 5.434 1.00 75.25 282 ALA A N 1
ATOM 2300 C CA . ALA A 1 282 ? -4.727 20.076 4.478 1.00 75.25 282 ALA A CA 1
ATOM 2301 C C . ALA A 1 282 ? -4.433 18.741 5.186 1.00 75.25 282 ALA A C 1
ATOM 2303 O O . ALA A 1 282 ? -3.573 18.670 6.066 1.00 75.25 282 ALA A O 1
ATOM 2304 N N . ALA A 1 283 ? -5.104 17.667 4.754 1.00 71.19 283 ALA A N 1
ATOM 2305 C CA . ALA A 1 283 ? -4.952 16.332 5.338 1.00 71.19 283 ALA A CA 1
ATOM 2306 C C . ALA A 1 283 ? -3.527 15.769 5.186 1.00 71.19 283 ALA A C 1
ATOM 2308 O O . ALA A 1 283 ? -3.083 14.941 5.985 1.00 71.19 283 ALA A O 1
ATOM 2309 N N . VAL A 1 284 ? -2.813 16.213 4.145 1.00 67.75 284 VAL A N 1
ATOM 2310 C CA . VAL A 1 284 ? -1.433 15.839 3.823 1.00 67.75 284 VAL A CA 1
ATOM 2311 C C . VAL A 1 284 ? -0.647 17.106 3.489 1.00 67.75 284 VAL A C 1
ATOM 2313 O O . VAL A 1 284 ? -1.104 17.929 2.703 1.00 67.75 284 VAL A O 1
ATOM 2316 N N . GLU A 1 285 ? 0.578 17.228 4.003 1.00 57.28 285 GLU A N 1
ATOM 2317 C CA . GLU A 1 285 ? 1.442 18.421 3.861 1.00 57.28 285 GLU A CA 1
ATOM 2318 C C . GLU A 1 285 ? 1.904 18.726 2.420 1.00 57.28 285 GLU A C 1
ATOM 2320 O O . GLU A 1 285 ? 2.597 19.709 2.166 1.00 57.28 285 GLU A O 1
ATOM 2325 N N . ARG A 1 286 ? 1.531 17.900 1.436 1.00 55.50 286 ARG A N 1
ATOM 2326 C CA . ARG A 1 286 ? 1.900 18.116 0.032 1.00 55.50 286 ARG A CA 1
ATOM 2327 C C . ARG A 1 286 ? 0.856 18.986 -0.660 1.00 55.50 286 ARG A C 1
ATOM 2329 O O . ARG A 1 286 ? -0.146 18.478 -1.158 1.00 55.50 286 ARG A O 1
ATOM 2336 N N . GLY A 1 287 ? 1.138 20.286 -0.725 1.00 48.00 287 GLY A N 1
ATOM 2337 C CA . GLY A 1 287 ? 0.323 21.257 -1.450 1.00 48.00 287 GLY A CA 1
ATOM 2338 C C . GLY A 1 287 ? 0.159 20.901 -2.932 1.00 48.00 287 GLY A C 1
ATOM 2339 O O . GLY A 1 287 ? 1.123 20.562 -3.623 1.00 48.00 287 GLY A O 1
ATOM 2340 N N . LYS A 1 288 ? -1.077 20.994 -3.423 1.00 50.31 288 LYS A N 1
ATOM 2341 C CA . LYS A 1 288 ? -1.440 20.901 -4.841 1.00 50.31 288 LYS A CA 1
ATOM 2342 C C . LYS A 1 288 ? -2.408 22.023 -5.189 1.00 50.31 288 LYS A C 1
ATOM 2344 O O . LYS A 1 288 ? -3.198 22.441 -4.350 1.00 50.31 288 LYS A O 1
ATOM 2349 N N . LYS A 1 289 ? -2.361 22.486 -6.439 1.00 49.09 289 LYS A N 1
ATOM 2350 C CA . LYS A 1 289 ? -3.399 23.364 -6.989 1.00 49.09 289 LYS A CA 1
ATOM 2351 C C . LYS A 1 289 ? -4.678 22.547 -7.167 1.00 49.09 289 LYS A C 1
ATOM 2353 O O . LYS A 1 289 ? -4.621 21.424 -7.668 1.00 49.09 289 LYS A O 1
ATOM 2358 N N . VAL A 1 290 ? -5.805 23.094 -6.730 1.00 47.22 290 VAL A N 1
ATOM 2359 C CA . VAL A 1 290 ? -7.113 22.431 -6.784 1.00 47.22 290 VAL A CA 1
ATOM 2360 C C . VAL A 1 290 ? -8.056 23.304 -7.604 1.00 47.22 290 VAL A C 1
ATOM 2362 O O . VAL A 1 290 ? -8.005 24.529 -7.501 1.00 47.22 290 VAL A O 1
ATOM 2365 N N . VAL A 1 291 ? -8.885 22.684 -8.446 1.00 40.22 291 VAL A N 1
ATOM 2366 C CA . VAL A 1 291 ? -9.943 23.385 -9.182 1.00 40.22 291 VAL A CA 1
ATOM 2367 C C . VAL A 1 291 ? -11.101 23.619 -8.223 1.00 40.22 291 VAL A C 1
ATOM 2369 O O . VAL A 1 291 ? -11.596 22.682 -7.600 1.00 40.22 291 VAL A O 1
ATOM 2372 N N . VAL A 1 292 ? -11.517 24.872 -8.107 1.00 43.62 292 VAL A N 1
ATOM 2373 C CA . VAL A 1 292 ? -12.554 25.325 -7.181 1.00 43.62 292 VAL A CA 1
ATOM 2374 C C . VAL A 1 292 ? -13.637 26.009 -8.008 1.00 43.62 292 VAL A C 1
ATOM 2376 O O . VAL A 1 292 ? -13.328 26.670 -9.001 1.00 43.62 292 VAL A O 1
ATOM 2379 N N . SER A 1 293 ? -14.906 25.826 -7.638 1.00 39.06 293 SER A N 1
ATOM 2380 C CA . SER A 1 293 ? -16.000 26.561 -8.279 1.00 39.06 293 SER A CA 1
ATOM 2381 C C . SER A 1 293 ? -15.764 28.068 -8.148 1.00 39.06 293 SER A C 1
ATOM 2383 O O . SER A 1 293 ? -15.251 28.531 -7.132 1.00 39.06 293 SER A O 1
ATOM 2385 N N . LYS A 1 294 ? -16.155 28.840 -9.168 1.00 42.34 294 LYS A N 1
ATOM 2386 C CA . LYS A 1 294 ? -15.928 30.293 -9.240 1.00 42.34 294 LYS A CA 1
ATOM 2387 C C . LYS A 1 294 ? -16.440 31.045 -8.003 1.00 42.34 294 LYS A C 1
ATOM 2389 O O . LYS A 1 294 ? -15.851 32.051 -7.624 1.00 42.34 294 LYS A O 1
ATOM 2394 N N . ASP A 1 295 ? -17.494 30.525 -7.380 1.00 54.22 295 ASP A N 1
ATOM 2395 C CA . ASP A 1 295 ? -18.172 31.142 -6.238 1.00 54.22 295 ASP A CA 1
ATOM 2396 C C . ASP A 1 295 ? -17.802 30.487 -4.892 1.00 54.22 295 ASP A C 1
ATOM 2398 O O . ASP A 1 295 ? -18.403 30.783 -3.863 1.00 54.22 295 ASP A O 1
ATOM 2402 N N . THR A 1 296 ? -16.824 29.574 -4.877 1.00 49.78 296 THR A N 1
ATOM 2403 C CA . THR A 1 296 ? -16.367 28.893 -3.661 1.00 49.78 296 THR A CA 1
ATOM 2404 C C . THR A 1 296 ? -14.997 29.419 -3.251 1.00 49.78 296 THR A C 1
ATOM 2406 O O . THR A 1 296 ? -14.026 29.328 -3.997 1.00 49.78 296 THR A O 1
ATOM 2409 N N . THR A 1 297 ? -14.892 29.947 -2.035 1.00 52.41 297 THR A N 1
ATOM 2410 C CA . THR A 1 297 ? -13.602 30.353 -1.470 1.00 52.41 297 THR A CA 1
ATOM 2411 C C . THR A 1 297 ? -12.917 29.127 -0.870 1.00 52.41 297 THR A C 1
ATOM 2413 O O . THR A 1 297 ? -13.309 28.647 0.190 1.00 52.41 297 THR A O 1
ATOM 2416 N N . PHE A 1 298 ? -11.894 28.597 -1.543 1.00 56.03 298 PHE A N 1
ATOM 2417 C CA . PHE A 1 298 ? -11.078 27.503 -1.009 1.00 56.03 298 PHE A CA 1
ATOM 2418 C C . PHE A 1 298 ? -10.005 28.070 -0.082 1.00 56.03 298 PHE A C 1
ATOM 2420 O O . PHE A 1 298 ? -8.896 28.391 -0.509 1.00 56.03 298 PHE A O 1
ATOM 2427 N N . MET A 1 299 ? -10.373 28.253 1.184 1.00 58.38 299 MET A N 1
ATOM 2428 C CA . MET A 1 299 ? -9.452 28.651 2.245 1.00 58.38 299 MET A CA 1
ATOM 2429 C C . MET A 1 299 ? -9.135 27.428 3.090 1.00 58.38 299 MET A C 1
ATOM 2431 O O . MET A 1 299 ? -10.044 26.737 3.541 1.00 58.38 299 MET A O 1
ATOM 2435 N N . VAL A 1 300 ? -7.848 27.168 3.281 1.00 59.78 300 VAL A N 1
ATOM 2436 C CA . VAL A 1 300 ? -7.346 26.109 4.154 1.00 59.78 300 VAL A CA 1
ATOM 2437 C C . VAL A 1 300 ? -6.456 26.784 5.191 1.00 59.78 300 VAL A C 1
ATOM 2439 O O . VAL A 1 300 ? -5.652 27.645 4.827 1.00 59.78 300 VAL A O 1
ATOM 2442 N N . ALA A 1 301 ? -6.646 26.447 6.465 1.00 60.62 301 ALA A N 1
ATOM 2443 C CA . ALA A 1 301 ? -5.877 27.007 7.569 1.00 60.62 301 ALA A CA 1
ATOM 2444 C C . ALA A 1 301 ? -4.390 26.628 7.469 1.00 60.62 301 ALA A C 1
ATOM 2446 O O . ALA A 1 301 ? -4.021 25.623 6.851 1.00 60.62 301 ALA A O 1
ATOM 2447 N N . ASP A 1 302 ? -3.534 27.464 8.059 1.00 58.50 302 ASP A N 1
ATOM 2448 C CA . ASP A 1 302 ? -2.101 27.200 8.102 1.00 58.50 302 ASP A CA 1
ATOM 2449 C C . ASP A 1 302 ? -1.794 25.992 9.000 1.00 58.50 302 ASP A C 1
ATOM 2451 O O . ASP A 1 302 ? -2.371 25.805 10.067 1.00 58.50 302 ASP A O 1
ATOM 2455 N N . HIS A 1 303 ? -0.860 25.165 8.550 1.00 61.50 303 HIS A N 1
ATOM 2456 C CA . HIS A 1 303 ? -0.558 23.826 9.053 1.00 61.50 303 HIS A CA 1
ATOM 2457 C C . HIS A 1 303 ? 0.140 23.767 10.424 1.00 61.50 303 HIS A C 1
ATOM 2459 O O . HIS A 1 303 ? 0.409 22.657 10.909 1.00 61.50 303 HIS A O 1
ATOM 2465 N N . ASP A 1 304 ? 0.443 24.923 11.016 1.00 56.34 304 ASP A N 1
ATOM 2466 C CA . ASP A 1 304 ? 1.273 25.068 12.215 1.00 56.34 304 ASP A CA 1
ATOM 2467 C C . ASP A 1 304 ? 0.494 24.881 13.533 1.00 56.34 304 ASP A C 1
ATOM 2469 O O . ASP A 1 304 ? 1.115 24.667 14.576 1.00 56.34 304 ASP A O 1
ATOM 2473 N N . PHE A 1 305 ? -0.851 24.893 13.517 1.00 56.91 305 PHE A N 1
ATOM 2474 C CA . PHE A 1 305 ? -1.657 24.978 14.751 1.00 56.91 305 PHE A CA 1
ATOM 2475 C C . PHE A 1 305 ? -2.848 24.004 14.862 1.00 56.91 305 PHE A C 1
ATOM 2477 O O . PHE A 1 305 ? -3.859 24.325 15.477 1.00 56.91 305 PHE A O 1
ATOM 2484 N N . THR A 1 306 ? -2.716 22.763 14.384 1.00 68.31 306 THR A N 1
ATOM 2485 C CA . THR A 1 306 ? -3.813 21.775 14.471 1.00 68.31 306 THR A CA 1
ATOM 2486 C C . THR A 1 306 ? -3.962 21.157 15.867 1.00 68.31 306 THR A C 1
ATOM 2488 O O . THR A 1 306 ? -3.076 20.424 16.330 1.00 68.31 306 THR A O 1
ATOM 2491 N N . LYS A 1 307 ? -5.110 21.373 16.522 1.00 75.25 307 LYS A N 1
ATOM 2492 C CA . LYS A 1 307 ? -5.422 20.806 17.852 1.00 75.25 307 LYS A CA 1
ATOM 2493 C C . LYS A 1 307 ? -5.786 19.321 17.809 1.00 75.25 307 LYS A C 1
ATOM 2495 O O . LYS A 1 307 ? -5.364 18.562 18.684 1.00 75.25 307 LYS A O 1
ATOM 2500 N N . THR A 1 308 ? -6.521 18.901 16.782 1.00 81.06 308 THR A N 1
ATOM 2501 C CA . THR A 1 308 ? -7.075 17.549 16.625 1.00 81.06 308 THR A CA 1
ATOM 2502 C C . THR A 1 308 ? -6.474 16.847 15.405 1.00 81.06 308 THR A C 1
ATOM 2504 O O . THR A 1 308 ? -5.569 17.356 14.732 1.00 81.06 308 THR A O 1
ATOM 2507 N N . GLY A 1 309 ? -6.837 15.591 15.185 1.00 85.88 309 GLY A N 1
ATOM 2508 C CA . GLY A 1 309 ? -6.366 14.823 14.044 1.00 85.88 309 GLY A CA 1
ATOM 2509 C C . GLY A 1 309 ? -6.942 13.425 14.055 1.00 85.88 309 GLY A C 1
ATOM 2510 O O . GLY A 1 309 ? -7.581 13.025 15.018 1.00 85.88 309 GLY A O 1
ATOM 2511 N N . ILE A 1 310 ? -6.681 12.679 12.993 1.00 88.12 310 ILE A N 1
ATOM 2512 C CA . ILE A 1 310 ? -7.100 11.286 12.875 1.00 88.12 310 ILE A CA 1
ATOM 2513 C C . ILE A 1 310 ? -5.882 10.459 12.480 1.00 88.12 310 ILE A C 1
ATOM 2515 O O . ILE A 1 310 ? -5.085 10.866 11.636 1.00 88.12 310 ILE A O 1
ATOM 2519 N N . ILE A 1 311 ? -5.716 9.297 13.097 1.00 87.19 311 ILE A N 1
ATOM 2520 C CA . ILE A 1 311 ? -4.701 8.306 12.744 1.00 87.19 311 ILE A CA 1
ATOM 2521 C C . ILE A 1 311 ? -5.423 7.102 12.131 1.00 87.19 311 ILE A C 1
ATOM 2523 O O . ILE A 1 311 ? -6.025 6.310 12.859 1.00 87.19 311 ILE A O 1
ATOM 2527 N N . PRO A 1 312 ? -5.391 6.951 10.796 1.00 87.19 312 PRO A N 1
ATOM 2528 C CA . PRO A 1 312 ? -5.816 5.719 10.150 1.00 87.19 312 PRO A CA 1
ATOM 2529 C C . PRO A 1 312 ? -4.910 4.551 10.555 1.00 87.19 312 PRO A C 1
ATOM 2531 O O . PRO A 1 312 ? -3.698 4.603 10.364 1.00 87.19 312 PRO A O 1
ATOM 2534 N N . SER A 1 313 ? -5.498 3.480 11.067 1.00 86.88 313 SER A N 1
ATOM 2535 C CA . SER A 1 313 ? -4.846 2.202 11.340 1.00 86.88 313 SER A CA 1
ATOM 2536 C C . SER A 1 313 ? -5.349 1.177 10.341 1.00 86.88 313 SER A C 1
ATOM 2538 O O . SER A 1 313 ? -6.557 1.066 10.129 1.00 86.88 313 SER A O 1
ATOM 2540 N N . VAL A 1 314 ? -4.443 0.457 9.688 1.00 87.69 314 VAL A N 1
ATOM 2541 C CA . VAL A 1 314 ? -4.800 -0.445 8.594 1.00 87.69 314 VAL A CA 1
ATOM 2542 C C . VAL A 1 314 ? -4.398 -1.867 8.938 1.00 87.69 314 VAL A C 1
ATOM 2544 O O . VAL A 1 314 ? -3.231 -2.158 9.201 1.00 87.69 314 VAL A O 1
ATOM 2547 N N . ALA A 1 315 ? -5.377 -2.764 8.861 1.00 90.50 315 ALA A N 1
ATOM 2548 C CA . ALA A 1 315 ? -5.186 -4.199 8.947 1.00 90.50 315 ALA A CA 1
ATOM 2549 C C . ALA A 1 315 ? -5.541 -4.849 7.612 1.00 90.50 315 ALA A C 1
ATOM 2551 O O . ALA A 1 315 ? -6.612 -4.614 7.055 1.00 90.50 315 ALA A O 1
ATOM 2552 N N . MET A 1 316 ? -4.649 -5.685 7.093 1.00 92.06 316 MET A N 1
ATOM 2553 C CA . MET A 1 316 ? -4.906 -6.496 5.911 1.00 92.06 316 MET A CA 1
ATOM 2554 C C . MET A 1 316 ? -4.833 -7.970 6.287 1.00 92.06 316 MET A C 1
ATOM 2556 O O . MET A 1 316 ? -3.764 -8.495 6.599 1.00 92.06 316 MET A O 1
ATOM 2560 N N . ILE A 1 317 ? -5.976 -8.638 6.216 1.00 93.25 317 ILE A N 1
ATOM 2561 C CA . ILE A 1 317 ? -6.111 -10.075 6.416 1.00 93.25 317 ILE A CA 1
ATOM 2562 C C . ILE A 1 317 ? -5.824 -10.744 5.078 1.00 93.25 317 ILE A C 1
ATOM 2564 O O . ILE A 1 317 ? -6.578 -10.581 4.123 1.00 93.25 317 ILE A O 1
ATOM 2568 N N . CYS A 1 318 ? -4.711 -11.463 4.998 1.00 94.12 318 CYS A N 1
ATOM 2569 C CA . CYS A 1 318 ? -4.232 -12.064 3.764 1.00 94.12 318 CYS A CA 1
ATOM 2570 C C . CYS A 1 318 ? -5.014 -13.327 3.398 1.00 94.12 318 CYS A C 1
ATOM 2572 O O . CYS A 1 318 ? -5.090 -14.274 4.187 1.00 94.12 318 CYS A O 1
ATOM 2574 N N . ASP A 1 319 ? -5.433 -13.411 2.137 1.00 94.00 319 ASP A N 1
ATOM 2575 C CA . ASP A 1 319 ? -5.845 -14.667 1.523 1.00 94.00 319 ASP A CA 1
ATOM 2576 C C . ASP A 1 319 ? -4.591 -15.490 1.224 1.00 94.00 319 ASP A C 1
ATOM 2578 O O . ASP A 1 319 ? -3.963 -15.346 0.176 1.00 94.00 319 ASP A O 1
ATOM 2582 N N . ILE A 1 320 ? -4.174 -16.326 2.180 1.00 93.06 320 ILE A N 1
ATOM 2583 C CA . ILE A 1 320 ? -2.941 -17.112 2.050 1.00 93.06 320 ILE A CA 1
ATOM 2584 C C . ILE A 1 320 ? -3.008 -17.949 0.755 1.00 93.06 320 ILE A C 1
ATOM 2586 O O . ILE A 1 320 ? -3.932 -18.763 0.611 1.00 93.06 320 ILE A O 1
ATOM 2590 N N . PRO A 1 321 ? -2.048 -17.800 -0.176 1.00 93.50 321 PRO A N 1
ATOM 2591 C CA . PRO A 1 321 ? -2.053 -18.524 -1.442 1.00 93.50 321 PRO A CA 1
ATOM 2592 C C . PRO A 1 321 ? -1.654 -19.999 -1.280 1.00 93.50 321 PRO A C 1
ATOM 2594 O O . PRO A 1 321 ? -1.122 -20.424 -0.258 1.00 93.50 321 PRO A O 1
ATOM 2597 N N . GLU A 1 322 ? -1.863 -20.800 -2.328 1.00 92.19 322 GLU A N 1
ATOM 2598 C CA . GLU A 1 322 ? -1.475 -22.223 -2.350 1.00 92.19 322 GLU A CA 1
ATOM 2599 C C . GLU A 1 322 ? 0.040 -22.456 -2.407 1.00 92.19 322 GLU A C 1
ATOM 2601 O O . GLU A 1 322 ? 0.517 -23.541 -2.083 1.00 92.19 322 GLU A O 1
ATOM 2606 N N . SER A 1 323 ? 0.811 -21.451 -2.827 1.00 93.06 323 SER A N 1
ATOM 2607 C CA . SER A 1 323 ? 2.265 -21.549 -2.932 1.00 93.06 323 SER A CA 1
ATOM 2608 C C . SER A 1 323 ? 2.950 -20.248 -2.529 1.00 93.06 323 SER A C 1
ATOM 2610 O O . SER A 1 323 ? 2.370 -19.168 -2.619 1.00 93.06 323 SER A O 1
ATOM 2612 N N . ILE A 1 324 ? 4.233 -20.342 -2.171 1.00 89.06 324 ILE A N 1
ATOM 2613 C CA . ILE A 1 324 ? 5.080 -19.190 -1.822 1.00 89.06 324 ILE A CA 1
ATOM 2614 C C . ILE A 1 324 ? 5.244 -18.170 -2.962 1.00 89.06 324 ILE A C 1
ATOM 2616 O O . ILE A 1 324 ? 5.592 -17.017 -2.721 1.00 89.06 324 ILE A O 1
ATOM 2620 N N . ASN A 1 325 ? 4.988 -18.585 -4.205 1.00 88.75 325 ASN A N 1
ATOM 2621 C CA . ASN A 1 325 ? 5.039 -17.718 -5.382 1.00 88.75 325 ASN A CA 1
ATOM 2622 C C . ASN A 1 325 ? 3.673 -17.099 -5.722 1.00 88.75 325 ASN A C 1
ATOM 2624 O O . ASN A 1 325 ? 3.567 -16.385 -6.719 1.00 88.75 325 ASN A O 1
ATOM 2628 N N . GLY A 1 326 ? 2.634 -17.411 -4.943 1.00 87.19 326 GLY A N 1
ATOM 2629 C CA . GLY A 1 326 ? 1.305 -16.840 -5.109 1.00 87.19 326 GLY A CA 1
ATOM 2630 C C . GLY A 1 326 ? 1.214 -15.391 -4.638 1.00 87.19 326 GLY A C 1
ATOM 2631 O O . GLY A 1 326 ? 2.196 -14.781 -4.207 1.00 87.19 326 GLY A O 1
ATOM 2632 N N . ASP A 1 327 ? 0.012 -14.833 -4.742 1.00 87.06 327 ASP A N 1
ATOM 2633 C CA . ASP A 1 327 ? -0.246 -13.453 -4.352 1.00 87.06 327 ASP A CA 1
ATOM 2634 C C . ASP A 1 327 ? -0.544 -13.352 -2.851 1.00 87.06 327 ASP A C 1
ATOM 2636 O O . ASP A 1 327 ? -1.542 -13.881 -2.378 1.00 87.06 327 ASP A O 1
ATOM 2640 N N . PHE A 1 328 ? 0.329 -12.666 -2.111 1.00 87.69 328 PHE A N 1
ATOM 2641 C CA . PHE A 1 328 ? 0.148 -12.346 -0.687 1.00 87.69 328 PHE A CA 1
ATOM 2642 C C . PHE A 1 328 ? -0.435 -10.941 -0.471 1.00 87.69 328 PHE A C 1
ATOM 2644 O O . PHE A 1 328 ? -0.433 -10.441 0.648 1.00 87.69 328 PHE A O 1
ATOM 2651 N N . TYR A 1 329 ? -0.855 -10.262 -1.541 1.00 85.44 329 TYR A N 1
ATOM 2652 C CA . TYR A 1 329 ? -1.482 -8.939 -1.489 1.00 85.44 329 TYR A CA 1
ATOM 2653 C C . TYR A 1 329 ? -2.998 -9.003 -1.721 1.00 85.44 329 TYR A C 1
ATOM 2655 O O . TYR A 1 329 ? -3.658 -7.968 -1.674 1.00 85.44 329 TYR A O 1
ATOM 2663 N N . ALA A 1 330 ? -3.539 -10.197 -1.973 1.00 87.44 330 ALA A N 1
ATOM 2664 C CA . ALA A 1 330 ? -4.971 -10.454 -1.979 1.00 87.44 330 ALA A CA 1
ATOM 2665 C C . ALA A 1 330 ? -5.459 -10.683 -0.542 1.00 87.44 330 ALA A C 1
ATOM 2667 O O . ALA A 1 330 ? -4.773 -11.325 0.259 1.00 87.44 330 ALA A O 1
ATOM 2668 N N . GLY A 1 331 ? -6.618 -10.127 -0.209 1.00 90.56 331 GLY A N 1
ATOM 2669 C CA . GLY A 1 331 ? -7.166 -10.213 1.134 1.00 90.56 331 GLY A CA 1
ATOM 2670 C C . GLY A 1 331 ? -8.208 -9.146 1.429 1.00 90.56 331 GLY A C 1
ATOM 2671 O O . GLY A 1 331 ? -8.536 -8.311 0.580 1.00 90.56 331 GLY A O 1
ATOM 2672 N N . LYS A 1 332 ? -8.696 -9.158 2.668 1.00 92.50 332 LYS A N 1
ATOM 2673 C CA . LYS A 1 332 ? -9.627 -8.157 3.188 1.00 92.50 332 LYS A CA 1
ATOM 2674 C C . LYS A 1 332 ? -8.871 -7.051 3.914 1.00 92.50 332 LYS A C 1
ATOM 2676 O O . LYS A 1 332 ? -7.920 -7.317 4.645 1.00 92.50 332 LYS A O 1
ATOM 2681 N N . VAL A 1 333 ? -9.300 -5.810 3.704 1.00 91.38 333 VAL A N 1
ATOM 2682 C CA . VAL A 1 333 ? -8.707 -4.620 4.319 1.00 91.38 333 VAL A CA 1
ATOM 2683 C C . VAL A 1 333 ? -9.700 -4.018 5.301 1.00 91.38 333 VAL A C 1
ATOM 2685 O O . VAL A 1 333 ? -10.826 -3.706 4.920 1.00 91.38 333 VAL A O 1
ATOM 2688 N N . CYS A 1 334 ? -9.254 -3.816 6.535 1.00 91.06 334 CYS A N 1
ATOM 2689 C CA . CYS A 1 334 ? -9.983 -3.133 7.593 1.00 91.06 334 CYS A CA 1
ATOM 2690 C C . CYS A 1 334 ? -9.235 -1.843 7.943 1.00 91.06 334 CYS A C 1
ATOM 2692 O O . CYS A 1 334 ? -8.009 -1.845 8.078 1.00 91.06 334 CYS A O 1
ATOM 2694 N N . ILE A 1 335 ? -9.968 -0.737 8.061 1.00 88.75 335 ILE A N 1
ATOM 2695 C CA . ILE A 1 335 ? -9.411 0.578 8.390 1.00 88.75 335 ILE A CA 1
ATOM 2696 C C . ILE A 1 335 ? -10.109 1.067 9.654 1.00 88.75 335 ILE A C 1
ATOM 2698 O O . ILE A 1 335 ? -11.322 1.254 9.649 1.00 88.75 335 ILE A O 1
ATOM 2702 N N . GLY A 1 336 ? -9.341 1.272 10.719 1.00 87.81 336 GLY A N 1
ATOM 2703 C CA . GLY A 1 336 ? -9.794 1.952 11.927 1.00 87.81 336 GLY A CA 1
ATOM 2704 C C . GLY A 1 336 ? -9.355 3.411 11.906 1.00 87.81 336 GLY A C 1
ATOM 2705 O O . GLY A 1 336 ? -8.224 3.706 11.525 1.00 87.81 336 GLY A O 1
ATOM 2706 N N . LEU A 1 337 ? -10.224 4.329 12.317 1.00 88.19 337 LEU A N 1
ATOM 2707 C CA . LEU A 1 337 ? -9.869 5.732 12.529 1.00 88.19 337 LEU A CA 1
ATOM 2708 C C . LEU A 1 337 ? -9.687 5.966 14.025 1.00 88.19 337 LEU A C 1
ATOM 2710 O O . LEU A 1 337 ? -10.537 5.570 14.819 1.00 88.19 337 LEU A O 1
ATOM 2714 N N . LYS A 1 338 ? -8.556 6.564 14.402 1.00 86.62 338 LYS A N 1
ATOM 2715 C CA . LYS A 1 338 ? -8.199 6.804 15.802 1.00 86.62 338 LYS A CA 1
ATOM 2716 C C . LYS A 1 338 ? -8.045 8.285 16.074 1.00 86.62 338 LYS A C 1
ATOM 2718 O O . LYS A 1 338 ? -7.365 8.978 15.319 1.00 86.62 338 LYS A O 1
ATOM 2723 N N . ASP A 1 339 ? -8.571 8.737 17.201 1.00 87.50 339 ASP A N 1
ATOM 2724 C CA . ASP A 1 339 ? -8.257 10.060 17.730 1.00 87.50 339 ASP A CA 1
ATOM 2725 C C . ASP A 1 339 ? -6.930 10.020 18.530 1.00 87.50 339 ASP A C 1
ATOM 2727 O O . ASP A 1 339 ? -6.826 9.305 19.532 1.00 87.50 339 ASP A O 1
ATOM 2731 N N . PRO A 1 340 ? -5.896 10.796 18.153 1.00 84.94 340 PRO A N 1
ATOM 2732 C CA . PRO A 1 340 ? -4.624 10.840 18.870 1.00 84.94 340 PRO A CA 1
ATOM 2733 C C . PRO A 1 340 ? -4.747 11.375 20.306 1.00 84.94 340 PRO A C 1
ATOM 2735 O O . PRO A 1 340 ? -3.849 11.149 21.128 1.00 84.94 340 PRO A O 1
ATOM 2738 N N . ILE A 1 341 ? -5.822 12.100 20.634 1.00 87.56 341 ILE A N 1
ATOM 2739 C CA . ILE A 1 341 ? -6.017 12.682 21.961 1.00 87.56 341 ILE A CA 1
ATOM 2740 C C . ILE A 1 341 ? -6.423 11.583 22.946 1.00 87.56 341 ILE A C 1
ATOM 2742 O O . ILE A 1 341 ? -5.702 11.349 23.918 1.00 87.56 341 ILE A O 1
ATOM 2746 N N . PHE A 1 342 ? -7.514 10.867 22.707 1.00 87.56 342 PHE A N 1
ATOM 2747 C CA . PHE A 1 342 ? -8.097 9.896 23.635 1.00 87.56 342 PHE A CA 1
ATOM 2748 C C . PHE A 1 342 ? -7.780 8.437 23.304 1.00 87.56 342 PHE A C 1
ATOM 2750 O O . PHE A 1 342 ? -7.946 7.563 24.162 1.00 87.56 342 PHE A O 1
ATOM 2757 N N . GLN A 1 343 ? -7.308 8.155 22.091 1.00 84.19 343 GLN A N 1
ATOM 2758 C CA . GLN A 1 343 ? -6.987 6.810 21.619 1.00 84.19 343 GLN A CA 1
ATOM 2759 C C . GLN A 1 343 ? -5.516 6.706 21.175 1.00 84.19 343 GLN A C 1
ATOM 2761 O O . GLN A 1 343 ? -5.238 6.310 20.043 1.00 84.19 343 GLN A O 1
ATOM 2766 N N . PRO A 1 344 ? -4.545 7.020 22.060 1.00 77.81 344 PRO A N 1
ATOM 2767 C CA . PRO A 1 344 ? -3.136 6.902 21.710 1.00 77.81 344 PRO A CA 1
ATOM 2768 C C . PRO A 1 344 ? -2.779 5.450 21.370 1.00 77.81 344 PRO A C 1
ATOM 2770 O O . PRO A 1 344 ? -3.265 4.509 22.015 1.00 77.81 344 PRO A O 1
ATOM 2773 N N . SER A 1 345 ? -1.896 5.282 20.383 1.00 74.94 345 SER A N 1
ATOM 2774 C CA . SER A 1 345 ? -1.363 3.979 19.987 1.00 74.94 345 SER A CA 1
ATOM 2775 C C . SER A 1 345 ? -0.651 3.317 21.170 1.00 74.94 345 SER A C 1
ATOM 2777 O O . SER A 1 345 ? 0.209 3.912 21.821 1.00 74.94 345 SER A O 1
ATOM 2779 N N . SER A 1 346 ? -1.039 2.080 21.481 1.00 78.25 346 SER A N 1
ATOM 2780 C CA . SER A 1 346 ? -0.387 1.252 22.497 1.00 78.25 346 SER A CA 1
ATOM 2781 C C . SER A 1 346 ? -0.457 -0.222 22.098 1.00 78.25 346 SER A C 1
ATOM 2783 O O . SER A 1 346 ? -1.441 -0.621 21.467 1.00 78.25 346 SER A O 1
ATOM 2785 N N . PRO A 1 347 ? 0.524 -1.059 22.488 1.00 75.81 347 PRO A N 1
ATOM 2786 C CA . PRO A 1 347 ? 0.522 -2.485 22.153 1.00 75.81 347 PRO A CA 1
ATOM 2787 C C . PRO A 1 347 ? -0.776 -3.207 22.528 1.00 75.81 347 PRO A C 1
ATOM 2789 O O . PRO A 1 347 ? -1.310 -3.983 21.740 1.00 75.81 347 PRO A O 1
ATOM 2792 N N . LEU A 1 348 ? -1.325 -2.903 23.709 1.00 79.69 348 LEU A N 1
ATOM 2793 C CA . LEU A 1 348 ? -2.576 -3.496 24.185 1.00 79.69 348 LEU A CA 1
ATOM 2794 C C . LEU A 1 348 ? -3.773 -3.067 23.340 1.00 79.69 348 LEU A C 1
ATOM 2796 O O . LEU A 1 348 ? -4.622 -3.892 23.023 1.00 79.69 348 LEU A O 1
ATOM 2800 N N . ARG A 1 349 ? -3.840 -1.789 22.952 1.00 81.88 349 ARG A N 1
ATOM 2801 C CA . ARG A 1 349 ? -4.907 -1.294 22.081 1.00 81.88 349 ARG A CA 1
ATOM 2802 C C . ARG A 1 349 ? -4.845 -1.974 20.713 1.00 81.88 349 ARG A C 1
ATOM 2804 O O . ARG A 1 349 ? -5.867 -2.481 20.272 1.00 81.88 349 ARG A O 1
ATOM 2811 N N . HIS A 1 350 ? -3.660 -2.069 20.106 1.00 80.12 350 HIS A N 1
ATOM 2812 C CA . HIS A 1 350 ? -3.477 -2.769 18.830 1.00 80.12 350 HIS A CA 1
ATOM 2813 C C . HIS A 1 350 ? -3.901 -4.237 18.897 1.00 80.12 350 HIS A C 1
ATOM 2815 O O . HIS A 1 350 ? -4.570 -4.721 17.988 1.00 80.12 350 HIS A O 1
ATOM 2821 N N . ALA A 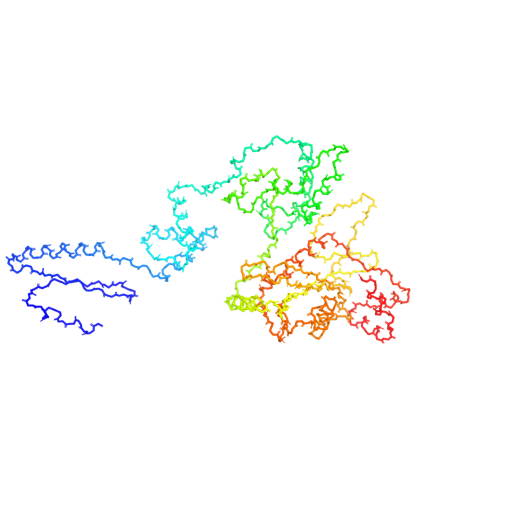1 351 ? -3.553 -4.939 19.979 1.00 83.12 351 ALA A N 1
ATOM 2822 C CA . ALA A 1 351 ? -3.966 -6.324 20.179 1.00 83.12 351 ALA A CA 1
ATOM 2823 C C . ALA A 1 351 ? -5.491 -6.459 20.327 1.00 83.12 351 ALA A C 1
ATOM 2825 O O . ALA A 1 351 ? -6.085 -7.348 19.720 1.00 83.12 351 ALA A O 1
ATOM 2826 N N . THR A 1 352 ? -6.133 -5.567 21.089 1.00 86.56 352 THR A N 1
ATOM 2827 C CA . THR A 1 352 ? -7.594 -5.560 21.263 1.00 86.56 352 THR A CA 1
ATOM 2828 C C . THR A 1 352 ? -8.319 -5.229 19.961 1.00 86.56 352 THR A C 1
ATOM 2830 O O . THR A 1 352 ? -9.277 -5.908 19.614 1.00 86.56 352 THR A O 1
ATOM 2833 N N . GLU A 1 353 ? -7.854 -4.227 19.214 1.00 86.88 353 GLU A N 1
ATOM 2834 C CA . GLU A 1 353 ? -8.416 -3.853 17.909 1.00 86.88 353 GLU A CA 1
ATOM 2835 C C . GLU A 1 353 ? -8.303 -5.003 16.909 1.00 86.88 353 GLU A C 1
ATOM 2837 O O . GLU A 1 353 ? -9.281 -5.358 16.255 1.00 86.88 353 GLU A O 1
ATOM 2842 N N . LEU A 1 354 ? -7.130 -5.637 16.840 1.00 88.00 354 LEU A N 1
ATOM 2843 C CA . LEU A 1 354 ? -6.925 -6.819 16.016 1.00 88.00 354 LEU A CA 1
ATOM 2844 C C . LEU A 1 354 ? -7.856 -7.962 16.431 1.00 88.00 354 LEU A C 1
ATOM 2846 O O . LEU A 1 354 ? -8.424 -8.625 15.570 1.00 88.00 354 LEU A O 1
ATOM 2850 N N . TYR A 1 355 ? -8.026 -8.197 17.731 1.00 88.00 355 TYR A N 1
ATOM 2851 C CA . TYR A 1 355 ? -8.923 -9.234 18.227 1.00 88.00 355 TYR A CA 1
ATOM 2852 C C . TYR A 1 355 ? -10.384 -8.964 17.844 1.00 88.00 355 TYR A C 1
ATOM 2854 O O . TYR A 1 355 ? -11.058 -9.881 17.380 1.00 88.00 355 TYR A O 1
ATOM 2862 N N . SER A 1 356 ? -10.853 -7.716 17.954 1.00 90.69 356 SER A N 1
ATOM 2863 C CA . SER A 1 356 ? -12.187 -7.320 17.485 1.00 90.69 356 SER A CA 1
ATOM 2864 C C . SER A 1 356 ? -12.356 -7.570 15.987 1.00 90.69 356 SER A C 1
ATOM 2866 O O . SER A 1 356 ? -13.335 -8.192 15.586 1.00 90.69 356 SER A O 1
ATOM 2868 N N . ILE A 1 357 ? -11.362 -7.191 15.172 1.00 90.94 357 ILE A N 1
ATOM 2869 C CA . ILE A 1 357 ? -11.364 -7.468 13.728 1.00 90.94 357 ILE A CA 1
ATOM 2870 C C . ILE A 1 357 ? -11.446 -8.981 13.472 1.00 90.94 357 ILE A C 1
ATOM 2872 O O . ILE A 1 357 ? -12.253 -9.435 12.669 1.00 90.94 357 ILE A O 1
ATOM 2876 N N . LEU A 1 358 ? -10.648 -9.794 14.169 1.00 89.94 358 LEU A N 1
ATOM 2877 C CA . LEU A 1 358 ? -10.671 -11.250 13.995 1.00 89.94 358 LEU A CA 1
ATOM 2878 C C . LEU A 1 358 ? -12.007 -11.877 14.422 1.00 89.94 358 LEU A C 1
ATOM 2880 O O . LEU A 1 358 ? -12.430 -12.857 13.809 1.00 89.94 358 LEU A O 1
ATOM 2884 N N . LEU A 1 359 ? -12.668 -11.335 15.450 1.00 90.06 359 LEU A N 1
ATOM 2885 C CA . LEU A 1 359 ? -13.998 -11.771 15.882 1.00 90.06 359 LEU A CA 1
ATOM 2886 C C . LEU A 1 359 ? -15.071 -11.444 14.843 1.00 90.06 359 LEU A C 1
ATOM 2888 O O . LEU A 1 359 ? -15.855 -12.323 14.489 1.00 90.06 359 LEU A O 1
ATOM 2892 N N . GLU A 1 360 ? -15.093 -10.205 14.349 1.00 90.94 360 GLU A N 1
ATOM 2893 C CA . GLU A 1 360 ? -16.038 -9.749 13.323 1.00 90.94 360 GLU A CA 1
ATOM 2894 C C . GLU A 1 360 ? -15.908 -10.568 12.035 1.00 90.94 360 GLU A C 1
ATOM 2896 O O . GLU A 1 360 ? -16.908 -10.966 11.437 1.00 90.94 360 GLU A O 1
ATOM 2901 N N . GLU A 1 361 ? -14.674 -10.896 11.656 1.00 89.25 361 GLU A N 1
ATOM 2902 C CA . GLU A 1 361 ? -14.370 -11.707 10.477 1.00 89.25 361 GLU A CA 1
ATOM 2903 C C . GLU A 1 361 ? -14.501 -13.219 10.711 1.00 89.25 361 GLU A C 1
ATOM 2905 O O . GLU A 1 361 ? -14.276 -14.001 9.788 1.00 89.25 361 GLU A O 1
ATOM 2910 N N . GLN A 1 362 ? -14.873 -13.651 11.922 1.00 87.50 362 GLN A N 1
ATOM 2911 C CA . GLN A 1 362 ? -15.009 -15.063 12.305 1.00 87.50 362 GLN A CA 1
ATOM 2912 C C . GLN A 1 362 ? -13.727 -15.888 12.091 1.00 87.50 362 GLN A C 1
ATOM 2914 O O . GLN A 1 362 ? -13.781 -17.077 11.796 1.00 87.50 362 GLN A O 1
ATOM 2919 N N . LEU A 1 363 ? -12.560 -15.266 12.268 1.00 84.75 363 LEU A N 1
ATOM 2920 C CA . LEU A 1 363 ? -11.242 -15.878 12.050 1.00 84.75 363 LEU A CA 1
ATOM 2921 C C . LEU A 1 363 ? -10.590 -16.395 13.337 1.00 84.75 363 LEU A C 1
ATOM 2923 O O . LEU A 1 363 ? -9.427 -16.796 13.333 1.00 84.75 363 LEU A O 1
ATOM 2927 N N . VAL A 1 364 ? -11.321 -16.376 14.448 1.00 81.31 364 VAL A N 1
ATOM 2928 C CA . VAL A 1 364 ? -10.860 -16.859 15.760 1.00 81.31 364 VAL A CA 1
ATOM 2929 C C . VAL A 1 364 ? -10.829 -18.387 15.879 1.00 81.31 364 VAL A C 1
ATOM 2931 O O . VAL A 1 364 ? -10.330 -18.918 16.867 1.00 81.31 364 VAL A O 1
ATOM 2934 N N . ASP A 1 365 ? -11.352 -19.103 14.884 1.00 79.50 365 ASP A N 1
ATOM 2935 C CA . ASP A 1 365 ? -11.363 -20.566 14.811 1.00 79.50 365 ASP A CA 1
ATOM 2936 C C . ASP A 1 365 ? -9.971 -21.158 14.534 1.00 79.50 365 ASP A C 1
ATOM 2938 O O . ASP A 1 365 ? -9.670 -22.292 14.921 1.00 79.50 365 ASP A O 1
ATOM 2942 N N . LYS A 1 366 ? -9.101 -20.385 13.880 1.00 80.50 366 LYS A N 1
ATOM 2943 C CA . LYS A 1 366 ? -7.747 -20.813 13.545 1.00 80.50 366 LYS A CA 1
ATOM 2944 C C . LYS A 1 366 ? -6.786 -20.604 14.720 1.00 80.50 366 LYS A C 1
ATOM 2946 O O . LYS A 1 366 ? -6.634 -19.483 15.200 1.00 80.50 366 LYS A O 1
ATOM 2951 N N . PRO A 1 367 ? -6.055 -21.651 15.143 1.00 80.00 367 PRO A N 1
ATOM 2952 C CA . PRO A 1 367 ? -5.183 -21.582 16.314 1.00 80.00 367 PRO A CA 1
ATOM 2953 C C . PRO A 1 367 ? -3.874 -20.814 16.080 1.00 80.00 367 PRO A C 1
ATOM 2955 O O . PRO A 1 367 ? -3.139 -20.575 17.037 1.00 80.00 367 PRO A O 1
ATOM 2958 N N . VAL A 1 368 ? -3.535 -20.468 14.834 1.00 80.19 368 VAL A N 1
ATOM 2959 C CA . VAL A 1 368 ? -2.263 -19.820 14.497 1.00 80.19 368 VAL A CA 1
ATOM 2960 C C . VAL A 1 368 ? -2.500 -18.454 13.863 1.00 80.19 368 VAL A C 1
ATOM 2962 O O . VAL A 1 368 ? -3.244 -18.319 12.894 1.00 80.19 368 VAL A O 1
ATOM 2965 N N . LEU A 1 369 ? -1.807 -17.442 14.380 1.00 86.25 369 LEU A N 1
ATOM 2966 C CA . LEU A 1 369 ? -1.814 -16.077 13.868 1.00 86.25 369 LEU A CA 1
ATOM 2967 C C . LEU A 1 369 ? -0.374 -15.649 13.564 1.00 86.25 369 LEU A C 1
ATOM 2969 O O . LEU A 1 369 ? 0.486 -15.693 14.442 1.00 86.25 369 LEU A O 1
ATOM 2973 N N . CYS A 1 370 ? -0.121 -15.266 12.316 1.00 87.81 370 CYS A N 1
ATOM 2974 C CA . CYS A 1 370 ? 1.128 -14.669 11.850 1.00 87.81 370 CYS A CA 1
ATOM 2975 C C . CYS A 1 370 ? 0.912 -13.171 11.649 1.00 87.81 370 CYS A C 1
ATOM 2977 O O . CYS A 1 370 ? -0.062 -12.780 10.996 1.00 87.81 370 CYS A O 1
ATOM 2979 N N . LEU A 1 371 ? 1.807 -12.356 12.207 1.00 85.38 371 LEU A N 1
ATOM 2980 C CA . LEU A 1 371 ? 1.690 -10.903 12.201 1.00 85.38 371 LEU A CA 1
ATOM 2981 C C . LEU A 1 371 ? 2.916 -10.257 11.571 1.00 85.38 371 LEU A C 1
ATOM 2983 O O . LEU A 1 371 ? 4.055 -10.513 11.951 1.00 85.38 371 LEU A O 1
ATOM 2987 N N . TYR A 1 372 ? 2.666 -9.320 10.668 1.00 82.94 372 TYR A N 1
ATOM 2988 C CA . TYR A 1 372 ? 3.710 -8.472 10.118 1.00 82.94 372 TYR A CA 1
ATOM 2989 C C . TYR A 1 372 ? 3.419 -7.022 10.482 1.00 82.94 372 TYR A C 1
ATOM 2991 O O . TYR A 1 372 ? 2.418 -6.450 10.043 1.00 82.94 372 TYR A O 1
ATOM 2999 N N . THR A 1 373 ? 4.281 -6.442 11.305 1.00 76.25 373 THR A N 1
ATOM 3000 C CA . THR A 1 373 ? 4.122 -5.095 11.852 1.00 76.25 373 THR A CA 1
ATOM 3001 C C . THR A 1 373 ? 5.494 -4.486 12.104 1.00 76.25 373 THR A C 1
ATOM 3003 O O . THR A 1 373 ? 6.477 -5.200 12.322 1.00 76.25 373 THR A O 1
ATOM 3006 N N . ASP A 1 374 ? 5.568 -3.162 12.062 1.00 62.31 374 ASP A N 1
ATOM 3007 C CA . ASP A 1 374 ? 6.836 -2.443 12.139 1.00 62.31 374 ASP A CA 1
ATOM 3008 C C . ASP A 1 374 ? 7.238 -2.081 13.589 1.00 62.31 374 ASP A C 1
ATOM 3010 O O . ASP A 1 374 ? 8.418 -1.819 13.846 1.00 62.31 374 ASP A O 1
ATOM 3014 N N . ASP A 1 375 ? 6.316 -2.208 14.561 1.00 51.50 375 ASP A N 1
ATOM 3015 C CA . ASP A 1 375 ? 6.452 -1.587 15.894 1.00 51.50 375 ASP A CA 1
ATOM 3016 C C . ASP A 1 375 ? 6.030 -2.429 17.120 1.00 51.50 375 ASP A C 1
ATOM 3018 O O . ASP A 1 375 ? 5.887 -1.888 18.217 1.00 51.50 375 ASP A O 1
ATOM 3022 N N . LEU A 1 376 ? 5.885 -3.756 17.007 1.00 44.91 376 LEU A N 1
ATOM 3023 C CA . LEU A 1 376 ? 5.572 -4.606 18.170 1.00 44.91 376 LEU A CA 1
ATOM 3024 C C . LEU A 1 376 ? 6.616 -5.701 18.409 1.00 44.91 376 LEU A C 1
ATOM 3026 O O . LEU A 1 376 ? 6.897 -6.531 17.545 1.00 44.91 376 LEU A O 1
ATOM 3030 N N . ASP A 1 377 ? 7.145 -5.727 19.632 1.00 34.53 377 ASP A N 1
ATOM 3031 C CA . ASP A 1 377 ? 7.943 -6.824 20.165 1.00 34.53 377 ASP A CA 1
ATOM 3032 C C . ASP A 1 377 ? 6.985 -7.834 20.839 1.00 34.53 377 ASP A C 1
ATOM 3034 O O . ASP A 1 377 ? 6.575 -7.612 21.976 1.00 34.53 377 ASP A O 1
ATOM 3038 N N . TYR A 1 378 ? 6.600 -8.901 20.109 1.00 32.72 378 TYR A N 1
ATOM 3039 C CA . TYR A 1 378 ? 6.286 -10.294 20.539 1.00 32.72 378 TYR A CA 1
ATOM 3040 C C . TYR A 1 378 ? 5.058 -10.981 19.868 1.00 32.72 378 TYR A C 1
ATOM 3042 O O . TYR A 1 378 ? 4.037 -10.360 19.602 1.00 32.72 378 TYR A O 1
ATOM 3050 N N . PHE A 1 379 ? 5.191 -12.317 19.718 1.00 40.69 379 PHE A N 1
ATOM 3051 C CA . PHE A 1 379 ? 4.323 -13.390 19.161 1.00 40.69 379 PHE A CA 1
ATOM 3052 C C . PHE A 1 379 ? 4.281 -13.563 17.626 1.00 40.69 379 PHE A C 1
ATOM 3054 O O . PHE A 1 379 ? 3.614 -12.801 16.942 1.00 40.69 379 PHE A O 1
ATOM 3061 N N . VAL A 1 380 ? 5.036 -14.568 17.118 1.00 53.69 380 VAL A N 1
ATOM 3062 C CA . VAL A 1 380 ? 5.427 -14.818 15.698 1.00 53.69 380 VAL A CA 1
ATOM 3063 C C . VAL A 1 380 ? 5.211 -13.586 14.817 1.00 53.69 380 VAL A C 1
ATOM 3065 O O . VAL A 1 380 ? 4.418 -13.591 13.880 1.00 53.69 380 VAL A O 1
ATOM 3068 N N . ALA A 1 381 ? 5.901 -12.512 15.196 1.00 52.69 381 ALA A N 1
ATOM 3069 C CA . ALA A 1 381 ? 5.833 -11.236 14.523 1.00 52.69 381 ALA A CA 1
ATOM 3070 C C . ALA A 1 381 ? 7.128 -11.053 13.736 1.00 52.69 381 ALA A C 1
ATOM 3072 O O . ALA A 1 381 ? 8.219 -11.079 14.319 1.00 52.69 381 ALA A O 1
ATOM 3073 N N . VAL A 1 382 ? 7.039 -10.903 12.416 1.00 53.00 382 VAL A N 1
ATOM 3074 C CA . VAL A 1 382 ? 8.202 -10.489 11.627 1.00 53.00 382 VAL A CA 1
ATOM 3075 C C . VAL A 1 382 ? 8.239 -8.971 11.600 1.00 53.00 382 VAL A C 1
ATOM 3077 O O . VAL A 1 382 ? 7.385 -8.321 11.003 1.00 53.00 382 VAL A O 1
ATOM 3080 N N . ARG A 1 383 ? 9.271 -8.414 12.235 1.00 53.09 383 ARG A N 1
ATOM 3081 C CA . ARG A 1 383 ? 9.527 -6.974 12.260 1.00 53.09 383 ARG A CA 1
ATOM 3082 C C . ARG A 1 383 ? 10.320 -6.532 11.033 1.00 53.09 383 ARG A C 1
ATOM 3084 O O . ARG A 1 383 ? 11.300 -7.189 10.651 1.00 53.09 383 ARG A O 1
ATOM 3091 N N . THR A 1 384 ? 9.949 -5.405 10.421 1.00 51.56 384 THR A N 1
ATOM 3092 C CA . THR A 1 384 ? 10.830 -4.771 9.431 1.00 51.56 384 THR A CA 1
ATOM 3093 C C . THR A 1 384 ? 11.999 -4.049 10.112 1.00 51.56 384 THR A C 1
ATOM 3095 O O . THR A 1 384 ? 11.844 -3.440 11.168 1.00 51.56 384 THR A O 1
ATOM 3098 N N . PRO A 1 385 ? 13.206 -4.071 9.520 1.00 55.47 385 PRO A N 1
ATOM 3099 C CA . PRO A 1 385 ? 14.275 -3.175 9.921 1.00 55.47 385 PRO A CA 1
ATOM 3100 C C . PRO A 1 385 ? 13.821 -1.721 9.756 1.00 55.47 385 PRO A C 1
ATOM 3102 O O . PRO A 1 385 ? 13.004 -1.436 8.870 1.00 55.47 385 PRO A O 1
ATOM 3105 N N . PRO A 1 386 ? 14.421 -0.773 10.492 1.00 53.91 386 PRO A N 1
ATOM 3106 C CA . PRO A 1 386 ? 14.205 0.643 10.239 1.00 53.91 386 PRO A CA 1
ATOM 3107 C C . PRO A 1 386 ? 14.325 0.967 8.740 1.00 53.91 386 PRO A C 1
ATOM 3109 O O . PRO A 1 386 ? 15.199 0.447 8.034 1.00 53.91 386 PRO A O 1
ATOM 3112 N N . GLN A 1 387 ? 13.409 1.802 8.240 1.00 55.03 387 GLN A N 1
ATOM 3113 C CA . GLN A 1 387 ? 13.346 2.244 6.836 1.00 55.03 387 GLN A CA 1
ATOM 3114 C C . GLN A 1 387 ? 13.007 1.134 5.813 1.00 55.03 387 GLN A C 1
ATOM 3116 O O . GLN A 1 387 ? 13.130 1.343 4.603 1.00 55.03 387 GLN A O 1
ATOM 3121 N N . HIS A 1 388 ? 12.540 -0.034 6.273 1.00 60.28 388 HIS A N 1
ATOM 3122 C CA . HIS A 1 388 ? 12.098 -1.150 5.424 1.00 60.28 388 HIS A CA 1
ATOM 3123 C C . HIS A 1 388 ? 10.593 -1.423 5.464 1.00 60.28 388 HIS A C 1
ATOM 3125 O O . HIS A 1 388 ? 10.159 -2.396 4.839 1.00 60.28 388 HIS A O 1
ATOM 3131 N N . SER A 1 389 ? 9.817 -0.535 6.093 1.00 63.53 389 SER A N 1
ATOM 3132 C CA . SER A 1 389 ? 8.353 -0.610 6.169 1.00 63.53 389 SER A CA 1
ATOM 3133 C C . SER A 1 389 ? 7.711 -0.891 4.811 1.00 63.53 389 SER A C 1
ATOM 3135 O O . SER A 1 389 ? 6.820 -1.716 4.707 1.00 63.53 389 SER A O 1
ATOM 3137 N N . TRP A 1 390 ? 8.272 -0.351 3.716 1.00 63.41 390 TRP A N 1
ATOM 3138 C CA . TRP A 1 390 ? 7.817 -0.556 2.329 1.00 63.41 390 TRP A CA 1
ATOM 3139 C C . TRP A 1 390 ? 7.638 -2.024 1.889 1.00 63.41 390 TRP A C 1
ATOM 3141 O O . TRP A 1 390 ? 7.018 -2.270 0.849 1.00 63.41 390 TRP A O 1
ATOM 3151 N N . LYS A 1 391 ? 8.218 -2.995 2.607 1.00 71.25 391 LYS A N 1
ATOM 3152 C CA . LYS A 1 391 ? 7.992 -4.429 2.373 1.00 71.25 391 LYS A CA 1
ATOM 3153 C C . LYS A 1 391 ? 6.649 -4.924 2.904 1.00 71.25 391 LYS A C 1
ATOM 3155 O O . LYS A 1 391 ? 6.136 -5.897 2.347 1.00 71.25 391 LYS A O 1
ATOM 3160 N N . ASN A 1 392 ? 6.107 -4.270 3.927 1.00 75.19 392 ASN A N 1
ATOM 3161 C CA . ASN A 1 392 ? 4.788 -4.523 4.478 1.00 75.19 392 ASN A CA 1
ATOM 3162 C C . ASN A 1 392 ? 3.726 -4.320 3.379 1.00 75.19 392 ASN A C 1
ATOM 3164 O O . ASN A 1 392 ? 3.659 -3.246 2.776 1.00 75.19 392 ASN A O 1
ATOM 3168 N N . PRO A 1 393 ? 2.897 -5.329 3.068 1.00 80.12 393 PRO A N 1
ATOM 3169 C CA . PRO A 1 393 ? 1.771 -5.188 2.151 1.00 80.12 393 PRO A CA 1
ATOM 3170 C C . PRO A 1 393 ? 0.840 -4.015 2.448 1.00 80.12 393 PRO A C 1
ATOM 3172 O O . PRO A 1 393 ? 0.381 -3.375 1.495 1.00 80.12 393 PRO A O 1
ATOM 3175 N N . VAL A 1 394 ? 0.639 -3.677 3.725 1.00 81.88 394 VAL A N 1
ATOM 3176 C CA . VAL A 1 394 ? -0.212 -2.551 4.133 1.00 81.88 394 VAL A CA 1
ATOM 3177 C C . VAL A 1 394 ? 0.279 -1.220 3.570 1.00 81.88 394 VAL A C 1
ATOM 3179 O O . VAL A 1 394 ? -0.535 -0.380 3.198 1.00 81.88 394 VAL A O 1
ATOM 3182 N N . GLU A 1 395 ? 1.581 -1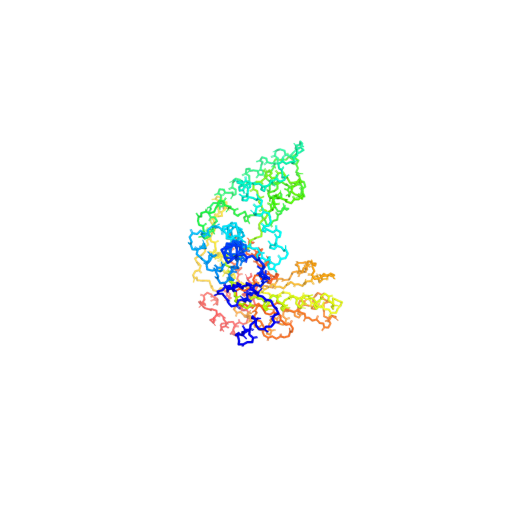.040 3.346 1.00 76.19 395 GLU A N 1
ATOM 3183 C CA . GLU A 1 395 ? 2.120 0.210 2.792 1.00 76.19 395 GLU A CA 1
ATOM 3184 C C . GLU A 1 395 ? 1.587 0.544 1.389 1.00 76.19 395 GLU A C 1
ATOM 3186 O O . GLU A 1 395 ? 1.535 1.711 0.982 1.00 76.19 395 GLU A O 1
ATOM 3191 N N . ARG A 1 396 ? 1.137 -0.464 0.627 1.00 73.62 396 ARG A N 1
ATOM 3192 C CA . ARG A 1 396 ? 0.446 -0.219 -0.649 1.00 73.62 396 ARG A CA 1
ATOM 3193 C C . ARG A 1 396 ? -0.930 0.399 -0.426 1.00 73.62 396 ARG A C 1
ATOM 3195 O O . ARG A 1 396 ? -1.277 1.346 -1.126 1.00 73.62 396 ARG A O 1
ATOM 3202 N N . ILE A 1 397 ? -1.672 -0.093 0.562 1.00 77.75 397 ILE A N 1
ATOM 3203 C CA . ILE A 1 397 ? -2.975 0.449 0.968 1.00 77.75 397 ILE A CA 1
ATOM 3204 C C . ILE A 1 397 ? -2.785 1.868 1.514 1.00 77.75 397 ILE A C 1
ATOM 3206 O O . ILE A 1 397 ? -3.485 2.794 1.111 1.00 77.75 397 ILE A O 1
ATOM 3210 N N . MET A 1 398 ? -1.743 2.081 2.317 1.00 74.69 398 MET A N 1
ATOM 3211 C CA . MET A 1 398 ? -1.368 3.400 2.832 1.00 74.69 398 MET A CA 1
ATOM 3212 C C . MET A 1 398 ? -1.030 4.415 1.747 1.00 74.69 398 MET A C 1
ATOM 3214 O O . MET A 1 398 ? -1.207 5.620 1.948 1.00 74.69 398 MET A O 1
ATOM 3218 N N . SER A 1 399 ? -0.511 3.950 0.613 1.00 71.19 399 SER A N 1
ATOM 3219 C CA . SER A 1 399 ? -0.249 4.797 -0.549 1.00 71.19 399 SER A CA 1
ATOM 3220 C C . SER A 1 399 ? -1.551 5.209 -1.243 1.00 71.19 399 SER A C 1
ATOM 3222 O O . SER A 1 399 ? -1.657 6.348 -1.684 1.00 71.19 399 SER A O 1
ATOM 3224 N N . ILE A 1 400 ? -2.558 4.330 -1.280 1.00 73.81 400 ILE A N 1
ATOM 3225 C CA . ILE A 1 400 ? -3.900 4.648 -1.794 1.00 73.81 400 ILE A CA 1
ATOM 3226 C C . ILE A 1 400 ? -4.596 5.657 -0.876 1.00 73.81 400 ILE A C 1
ATOM 3228 O O . ILE A 1 400 ? -5.107 6.656 -1.370 1.00 73.81 400 ILE A O 1
ATOM 3232 N N . LEU A 1 401 ? -4.540 5.459 0.447 1.00 74.38 401 LEU A N 1
ATOM 3233 C CA . LEU A 1 401 ? -5.059 6.432 1.417 1.00 74.38 401 LEU A CA 1
ATOM 3234 C C . LEU A 1 401 ? -4.402 7.804 1.239 1.00 74.38 401 LEU A C 1
ATOM 3236 O O . LEU A 1 401 ? -5.088 8.815 1.159 1.00 74.38 401 LEU A O 1
ATOM 3240 N N . ASN A 1 402 ? -3.078 7.839 1.073 1.00 72.81 402 ASN A N 1
ATOM 3241 C CA . ASN A 1 402 ? -2.362 9.077 0.765 1.00 72.81 402 ASN A CA 1
ATOM 3242 C C . ASN A 1 402 ? -2.838 9.748 -0.526 1.00 72.81 402 ASN A C 1
ATOM 3244 O O . ASN A 1 402 ? -2.841 10.971 -0.586 1.00 72.81 402 ASN A O 1
ATOM 3248 N N . LEU A 1 403 ? -3.162 8.981 -1.570 1.00 68.88 403 LEU A N 1
ATOM 3249 C CA . LEU A 1 403 ? -3.689 9.534 -2.819 1.00 68.88 403 LEU A CA 1
ATOM 3250 C C . LEU A 1 403 ? -5.102 10.087 -2.623 1.00 68.88 403 LEU A C 1
ATOM 3252 O O . LEU A 1 403 ? -5.373 11.184 -3.093 1.00 68.88 403 LEU A O 1
ATOM 3256 N N . GLY A 1 404 ? -5.962 9.376 -1.891 1.00 69.12 404 GLY A N 1
ATOM 3257 C CA . GLY A 1 404 ? -7.312 9.843 -1.569 1.00 69.12 404 GLY A CA 1
ATOM 3258 C C . GLY A 1 404 ? -7.326 11.105 -0.704 1.00 69.12 404 GLY A C 1
ATOM 3259 O O . GLY A 1 404 ? -8.196 11.947 -0.873 1.00 69.12 404 GLY A O 1
ATOM 3260 N N . LEU A 1 405 ? -6.336 11.269 0.178 1.00 72.38 405 LEU A N 1
ATOM 3261 C CA . LEU A 1 405 ? -6.187 12.453 1.031 1.00 72.38 405 LEU A CA 1
ATOM 3262 C C . LEU A 1 405 ? -5.438 13.613 0.348 1.00 72.38 405 LEU A C 1
ATOM 3264 O O . LEU A 1 405 ? -5.296 14.687 0.934 1.00 72.38 405 LEU A O 1
ATOM 3268 N N . GLN A 1 406 ? -4.933 13.432 -0.877 1.00 69.12 406 GLN A N 1
ATOM 3269 C CA . GLN A 1 406 ? -4.318 14.537 -1.613 1.00 69.12 406 GLN A CA 1
ATOM 3270 C C . GLN A 1 406 ? -5.372 15.549 -2.042 1.00 69.12 406 GLN A C 1
ATOM 3272 O O . GLN A 1 406 ? -6.413 15.185 -2.579 1.00 69.12 406 GLN A O 1
ATOM 3277 N N . SER A 1 407 ? -5.053 16.832 -1.862 1.00 66.19 407 SER A N 1
ATOM 3278 C CA . SER A 1 407 ? -5.959 17.943 -2.176 1.00 66.19 407 SER A CA 1
ATOM 3279 C C . SER A 1 407 ? -7.268 17.931 -1.371 1.00 66.19 407 SER A C 1
ATOM 3281 O O . SER A 1 407 ? -8.232 18.576 -1.776 1.00 66.19 407 SER A O 1
ATOM 3283 N N . VAL A 1 408 ? -7.298 17.230 -0.232 1.00 73.19 408 VAL A N 1
ATOM 3284 C CA . VAL A 1 408 ? -8.433 17.206 0.697 1.00 73.19 408 VAL A CA 1
ATOM 3285 C C . VAL A 1 408 ? -8.115 18.068 1.917 1.00 73.19 408 VAL A C 1
ATOM 3287 O O . VAL A 1 408 ? -7.051 17.931 2.527 1.00 73.19 408 VAL A O 1
ATOM 3290 N N . GLY A 1 409 ? -9.048 18.958 2.259 1.00 77.38 409 GLY A N 1
ATOM 3291 C CA . GLY A 1 409 ? -9.070 19.668 3.534 1.00 77.38 409 GLY A CA 1
ATOM 3292 C C . GLY A 1 409 ? -10.005 18.957 4.510 1.00 77.38 409 GLY A C 1
ATOM 3293 O O . GLY A 1 409 ? -11.115 18.599 4.122 1.00 77.38 409 GLY A O 1
ATOM 3294 N N . LEU A 1 410 ? -9.566 18.742 5.748 1.00 83.69 410 LEU A N 1
ATOM 3295 C CA . LEU A 1 410 ? -10.368 18.119 6.800 1.00 83.69 410 LEU A CA 1
ATOM 3296 C C . LEU A 1 410 ? -10.676 19.133 7.902 1.00 83.69 410 LEU A C 1
ATOM 3298 O O . LEU A 1 410 ? -9.796 19.861 8.359 1.00 83.69 410 LEU A O 1
ATOM 3302 N N . MET A 1 411 ? -11.929 19.141 8.341 1.00 87.00 411 MET A N 1
ATOM 3303 C CA . MET A 1 411 ? -12.409 19.837 9.532 1.00 87.00 411 MET A CA 1
ATOM 3304 C C . MET A 1 411 ? -13.365 18.913 10.274 1.00 87.00 411 MET A C 1
ATOM 3306 O O . MET A 1 411 ? -14.039 18.099 9.639 1.00 87.00 411 MET A O 1
ATOM 3310 N N . ARG A 1 412 ? -13.423 19.051 11.595 1.00 89.75 412 ARG A N 1
ATOM 3311 C CA . ARG A 1 412 ? -14.423 18.372 12.416 1.00 89.75 412 ARG A CA 1
ATOM 3312 C C . ARG A 1 412 ? -15.800 19.016 12.232 1.00 89.75 412 ARG A C 1
ATOM 3314 O O . ARG A 1 412 ? -15.903 20.183 11.842 1.00 89.75 412 ARG A O 1
ATOM 3321 N N . ALA A 1 413 ? -16.850 18.273 12.549 1.00 90.00 413 ALA A N 1
ATOM 3322 C CA . ALA A 1 413 ? -18.190 18.821 12.695 1.00 90.00 413 ALA A CA 1
ATOM 3323 C C . ALA A 1 413 ? -18.295 19.712 13.948 1.00 90.00 413 ALA A C 1
ATOM 3325 O O . ALA A 1 413 ? -17.507 19.600 14.891 1.00 90.00 413 ALA A O 1
ATOM 3326 N N . GLU A 1 414 ? -19.271 20.617 13.948 1.00 90.62 414 GLU A N 1
ATOM 3327 C CA . GLU A 1 414 ? -19.596 21.432 15.120 1.00 90.62 414 GLU A CA 1
ATOM 3328 C C . GLU A 1 414 ? -20.247 20.552 16.199 1.00 90.62 414 GLU A C 1
ATOM 3330 O O . GLU A 1 414 ? -21.145 19.758 15.910 1.00 90.62 414 GLU A O 1
ATOM 3335 N N . MET A 1 415 ? -19.748 20.658 17.430 1.00 93.44 415 MET A N 1
ATOM 3336 C CA . MET A 1 415 ? -20.273 19.964 18.607 1.00 93.44 415 MET A CA 1
ATOM 3337 C C . MET A 1 415 ? -21.389 20.794 19.258 1.00 93.44 415 MET A C 1
ATOM 3339 O O . MET A 1 415 ? -21.745 21.875 18.796 1.00 93.44 415 MET A O 1
ATOM 3343 N N . ASN A 1 416 ? -21.942 20.312 20.374 1.00 92.00 416 ASN A N 1
ATOM 3344 C CA . ASN A 1 416 ? -22.860 21.122 21.172 1.00 92.00 416 ASN A CA 1
ATOM 3345 C C . ASN A 1 416 ? -22.168 22.365 21.781 1.00 92.00 416 ASN A C 1
ATOM 3347 O O . ASN A 1 416 ? -20.963 22.373 22.046 1.00 92.00 416 ASN A O 1
ATOM 3351 N N . ASP A 1 417 ? -22.961 23.407 22.057 1.00 91.94 417 ASP A N 1
ATOM 3352 C CA . ASP A 1 417 ? -22.486 24.709 22.551 1.00 91.94 417 ASP A CA 1
ATOM 3353 C C . ASP A 1 417 ? -21.609 24.629 23.812 1.00 91.94 417 ASP A C 1
ATOM 3355 O O . ASP A 1 417 ? -20.773 25.505 24.054 1.00 91.94 417 ASP A O 1
ATOM 3359 N N . GLU A 1 418 ? -21.839 23.636 24.672 1.00 91.12 418 GLU A N 1
ATOM 3360 C CA . GLU A 1 418 ? -21.079 23.456 25.908 1.00 91.12 418 GLU A CA 1
ATOM 3361 C C . GLU A 1 418 ? -19.682 22.906 25.607 1.00 91.12 418 GLU A C 1
ATOM 3363 O O . GLU A 1 418 ? -18.683 23.508 26.013 1.00 91.12 418 GLU A O 1
ATOM 3368 N N . SER A 1 419 ? -19.600 21.840 24.813 1.00 90.50 419 SER A N 1
ATOM 3369 C CA . SER A 1 419 ? -18.346 21.235 24.367 1.00 90.50 419 SER A CA 1
ATOM 3370 C C . SER A 1 419 ? -17.519 22.184 23.494 1.00 90.50 419 SER A C 1
ATOM 3372 O O . SER A 1 419 ? -16.299 22.254 23.659 1.00 90.50 419 SER A O 1
ATOM 3374 N N . GLU A 1 420 ? -18.155 23.020 22.667 1.00 91.50 420 GLU A N 1
ATOM 3375 C CA . GLU A 1 420 ? -17.475 24.087 21.913 1.00 91.50 420 GLU A CA 1
ATOM 3376 C C . GLU A 1 420 ? -16.840 25.152 22.831 1.00 91.50 420 GLU A C 1
ATOM 3378 O O . GLU A 1 420 ? -15.686 25.575 22.662 1.00 91.50 420 GLU A O 1
ATOM 3383 N N . LYS A 1 421 ? -17.550 25.568 23.887 1.00 90.31 421 LYS A N 1
ATOM 3384 C CA . LYS A 1 421 ? -17.011 26.506 24.892 1.00 90.31 421 LYS A CA 1
ATOM 3385 C C . LYS A 1 421 ? -15.869 25.906 25.705 1.00 90.31 421 LYS A C 1
ATOM 3387 O O . LYS A 1 421 ? -15.013 26.651 26.189 1.00 90.31 421 LYS A O 1
ATOM 3392 N N . LEU A 1 422 ? -15.867 24.591 25.901 1.00 89.88 422 LEU A N 1
ATOM 3393 C CA . LEU A 1 422 ? -14.789 23.885 26.585 1.00 89.88 422 LEU A CA 1
ATOM 3394 C C . LEU A 1 422 ? -13.557 23.755 25.683 1.00 89.88 422 LEU A C 1
ATOM 3396 O O . LEU A 1 422 ? -12.451 24.077 26.121 1.00 89.88 422 LEU A O 1
ATOM 3400 N N . ILE A 1 423 ? -13.730 23.359 24.419 1.00 87.56 423 ILE A N 1
ATOM 3401 C CA . ILE A 1 423 ? -12.606 23.109 23.508 1.00 87.56 423 ILE A CA 1
ATOM 3402 C C . ILE A 1 423 ? -11.921 24.390 23.023 1.00 87.56 423 ILE A C 1
ATOM 3404 O O . ILE A 1 423 ? -10.700 24.417 22.855 1.00 87.56 423 ILE A O 1
ATOM 3408 N N . SER A 1 424 ? -12.673 25.485 22.881 1.00 86.38 424 SER A N 1
ATOM 3409 C CA . SER A 1 424 ? -12.126 26.800 22.516 1.00 86.38 424 SER A CA 1
ATOM 3410 C C . SER A 1 424 ? -11.097 27.327 23.523 1.00 86.38 424 SER A C 1
ATOM 3412 O O . SER A 1 424 ? -10.211 28.093 23.145 1.00 86.38 424 SER A O 1
ATOM 3414 N N . LYS A 1 425 ? -11.154 26.873 24.782 1.00 86.56 425 LYS A N 1
ATOM 3415 C CA . LYS A 1 425 ? -10.198 27.227 25.845 1.00 86.56 425 LYS A CA 1
ATOM 3416 C C . LYS A 1 425 ? -8.935 26.362 25.846 1.00 86.56 425 LYS A C 1
ATOM 3418 O O . LYS A 1 425 ? -7.991 26.685 26.563 1.00 86.56 425 LYS A O 1
ATOM 3423 N N . CYS A 1 426 ? -8.909 25.281 25.069 1.00 85.81 426 CYS A N 1
ATOM 3424 C CA . CYS A 1 426 ? -7.776 24.368 24.981 1.00 85.81 426 CYS A CA 1
ATOM 3425 C C . CYS A 1 426 ? -6.853 24.731 23.815 1.00 85.81 426 CYS A C 1
ATOM 3427 O O . CYS A 1 426 ? -7.301 24.883 22.675 1.00 85.81 426 CYS A O 1
ATOM 3429 N N . GLY A 1 427 ? -5.549 24.794 24.087 1.00 80.75 427 GLY A N 1
ATOM 3430 C CA . GLY A 1 427 ? -4.488 24.940 23.090 1.00 80.75 427 GLY A CA 1
ATOM 3431 C C . GLY A 1 427 ? -3.669 23.666 22.868 1.00 80.75 427 GLY A C 1
ATOM 3432 O O . GLY A 1 427 ? -2.990 23.549 21.852 1.00 80.75 427 GLY A O 1
ATOM 3433 N N . THR A 1 428 ? -3.723 22.690 23.783 1.00 82.31 428 THR A N 1
ATOM 3434 C CA . THR A 1 428 ? -2.933 21.450 23.684 1.00 82.31 428 THR A CA 1
ATOM 3435 C C . THR A 1 428 ? -3.758 20.182 23.901 1.00 82.31 428 THR A C 1
ATOM 3437 O O . THR A 1 428 ? -4.738 20.173 24.642 1.00 82.31 428 THR A O 1
ATOM 3440 N N . MET A 1 429 ? -3.300 19.054 23.340 1.00 85.75 429 MET A N 1
ATOM 3441 C CA . MET A 1 429 ? -3.924 17.737 23.568 1.00 85.75 429 MET A CA 1
ATOM 3442 C C . MET A 1 429 ? -3.999 17.371 25.062 1.00 85.75 429 MET A C 1
ATOM 3444 O O . MET A 1 429 ? -4.929 16.696 25.495 1.00 85.75 429 MET A O 1
ATOM 3448 N N . ASN A 1 430 ? -3.032 17.818 25.869 1.00 86.38 430 ASN A N 1
ATOM 3449 C CA . ASN A 1 430 ? -3.020 17.555 27.309 1.00 86.38 430 ASN A CA 1
ATOM 3450 C C . ASN A 1 430 ? -4.081 18.366 28.062 1.00 86.38 430 ASN A C 1
ATOM 3452 O O . ASN A 1 430 ? -4.651 17.856 29.022 1.00 86.38 430 ASN A O 1
ATOM 3456 N N . GLU A 1 431 ? -4.353 19.600 27.643 1.00 88.88 431 GLU A N 1
ATOM 3457 C CA . GLU A 1 431 ? -5.444 20.406 28.203 1.00 88.88 431 GLU A CA 1
ATOM 3458 C C . GLU A 1 431 ? -6.799 19.797 27.856 1.00 88.88 431 GLU A C 1
ATOM 3460 O O . GLU A 1 431 ? -7.612 19.606 28.756 1.00 88.88 431 GLU A O 1
ATOM 3465 N N . ILE A 1 432 ? -6.991 19.374 26.600 1.00 89.62 432 ILE A N 1
ATOM 3466 C CA . ILE A 1 432 ? -8.220 18.694 26.162 1.00 89.62 432 ILE A CA 1
ATOM 3467 C C . ILE A 1 432 ? -8.474 17.449 27.021 1.00 89.62 432 ILE A C 1
ATOM 3469 O O . ILE A 1 432 ? -9.570 17.272 27.546 1.00 89.62 432 ILE A O 1
ATOM 3473 N N . ARG A 1 433 ? -7.442 16.622 27.251 1.00 89.81 433 ARG A N 1
ATOM 3474 C CA . ARG A 1 433 ? -7.545 15.447 28.134 1.00 89.81 433 ARG A CA 1
ATOM 3475 C C . ARG A 1 433 ? -7.953 15.806 29.559 1.00 89.81 433 ARG A C 1
ATOM 3477 O O . ARG A 1 433 ? -8.763 15.091 30.135 1.00 89.81 433 ARG A O 1
ATOM 3484 N N . LYS A 1 434 ? -7.396 16.877 30.132 1.00 90.81 434 LYS A N 1
ATOM 3485 C CA . LYS A 1 434 ? -7.730 17.314 31.496 1.00 90.81 434 LYS A CA 1
ATOM 3486 C C . LYS A 1 434 ? -9.177 17.786 31.594 1.00 90.81 434 LYS A C 1
ATOM 3488 O O . LYS A 1 434 ? -9.888 17.327 32.478 1.00 90.81 434 LYS A O 1
ATOM 3493 N N . ILE A 1 435 ? -9.631 18.627 30.664 1.00 90.25 435 ILE A N 1
ATOM 3494 C CA . ILE A 1 435 ? -11.020 19.108 30.669 1.00 90.25 435 ILE A CA 1
ATOM 3495 C C . ILE A 1 435 ? -12.000 17.952 30.452 1.00 90.25 435 ILE A C 1
ATOM 3497 O O . ILE A 1 435 ? -13.029 17.895 31.117 1.00 90.25 435 ILE A O 1
ATOM 3501 N N . ALA A 1 436 ? -11.662 16.993 29.588 1.00 90.38 436 ALA A N 1
ATOM 3502 C CA . ALA A 1 436 ? -12.481 15.806 29.360 1.00 90.38 436 ALA A CA 1
ATOM 3503 C C . ALA A 1 436 ? -12.538 14.849 30.567 1.00 90.38 436 ALA A C 1
ATOM 3505 O O . ALA A 1 436 ? -13.486 14.078 30.687 1.00 90.38 436 ALA A O 1
ATOM 3506 N N . MET A 1 437 ? -11.553 14.880 31.478 1.00 88.94 437 MET A N 1
ATOM 3507 C CA . MET A 1 437 ? -11.645 14.149 32.753 1.00 88.94 437 MET A CA 1
ATOM 3508 C C . MET A 1 437 ? -12.685 14.770 33.690 1.00 88.94 437 MET A C 1
ATOM 3510 O O . MET A 1 437 ? -13.325 14.048 34.449 1.00 88.94 437 MET A O 1
ATOM 3514 N N . GLU A 1 438 ? -12.849 16.091 33.637 1.00 89.06 438 GLU A N 1
ATOM 3515 C CA . GLU A 1 438 ? -13.835 16.830 34.433 1.00 89.06 438 GLU A CA 1
ATOM 3516 C C . GLU A 1 438 ? -15.224 16.824 33.772 1.00 89.06 438 GLU A C 1
ATOM 3518 O O . GLU A 1 438 ? -16.233 16.836 34.472 1.00 89.06 438 GLU A O 1
ATOM 3523 N N . ASN A 1 439 ? -15.276 16.747 32.437 1.00 88.25 439 ASN A N 1
ATOM 3524 C CA . ASN A 1 439 ? -16.492 16.774 31.622 1.00 88.25 439 ASN A CA 1
ATOM 3525 C C . ASN A 1 439 ? -16.482 15.602 30.622 1.00 88.25 439 ASN A C 1
ATOM 3527 O O . ASN A 1 439 ? -16.013 15.764 29.493 1.00 88.25 439 ASN A O 1
ATOM 3531 N N . PRO A 1 440 ? -16.976 14.411 31.011 1.00 82.56 440 PRO A N 1
ATOM 3532 C CA . PRO A 1 440 ? -16.871 13.203 30.188 1.00 82.56 440 PRO A CA 1
ATOM 3533 C C . PRO A 1 440 ? -17.562 13.298 28.821 1.00 82.56 440 PRO A C 1
ATOM 3535 O O . PRO A 1 440 ? -17.104 12.664 27.872 1.00 82.56 440 PRO A O 1
ATOM 3538 N N . THR A 1 441 ? -18.613 14.116 28.705 1.00 89.12 441 THR A N 1
ATOM 3539 C CA . THR A 1 441 ? -19.355 14.357 27.454 1.00 89.12 441 THR A CA 1
ATOM 3540 C C . THR A 1 441 ? -18.466 14.937 26.356 1.00 89.12 441 THR A C 1
ATOM 3542 O O . THR A 1 441 ? -18.565 14.516 25.209 1.00 89.12 441 THR A O 1
ATOM 3545 N N . LEU A 1 442 ? -17.499 15.792 26.717 1.00 89.25 442 LEU A N 1
ATOM 3546 C CA . LEU A 1 442 ? -16.561 16.404 25.770 1.00 89.25 442 LEU A CA 1
ATOM 3547 C C . LEU A 1 442 ? -15.762 15.361 24.981 1.00 89.25 442 LEU A C 1
ATOM 3549 O O . LEU A 1 442 ? -15.395 15.597 23.834 1.00 89.25 442 LEU A O 1
ATOM 3553 N N . LYS A 1 443 ? -15.451 14.213 25.593 1.00 89.75 443 LYS A N 1
ATOM 3554 C CA . LYS A 1 443 ? -14.714 13.146 24.913 1.00 89.75 443 LYS A CA 1
ATOM 3555 C C . LYS A 1 443 ? -15.552 12.506 23.808 1.00 89.75 443 LYS A C 1
ATOM 3557 O O . LYS A 1 443 ? -15.016 12.257 22.734 1.00 89.75 443 LYS A O 1
ATOM 3562 N N . GLU A 1 444 ? -16.808 12.186 24.103 1.00 90.06 444 GLU A N 1
ATOM 3563 C CA . GLU A 1 444 ? -17.722 11.545 23.152 1.00 90.06 444 GLU A CA 1
ATOM 3564 C C . GLU A 1 444 ? -18.055 12.515 22.019 1.00 90.06 444 GLU A C 1
ATOM 3566 O O . GLU A 1 444 ? -17.819 12.184 20.862 1.00 90.06 444 GLU A O 1
ATOM 3571 N N . ASP A 1 445 ? -18.421 13.755 22.360 1.00 90.94 445 ASP A N 1
ATOM 3572 C CA . ASP A 1 445 ? -18.701 14.812 21.384 1.00 90.94 445 ASP A CA 1
ATOM 3573 C C . ASP A 1 445 ? -17.513 15.056 20.440 1.00 90.94 445 ASP A C 1
ATOM 3575 O O . ASP A 1 445 ? -17.689 15.202 19.230 1.00 90.94 445 ASP A O 1
ATOM 3579 N N . LEU A 1 446 ? -16.284 15.076 20.978 1.00 89.69 446 LEU A N 1
ATOM 3580 C CA . LEU A 1 446 ? -15.096 15.311 20.162 1.00 89.69 446 LEU A CA 1
ATOM 3581 C C . LEU A 1 446 ? -14.807 14.139 19.226 1.00 89.69 446 LEU A C 1
ATOM 3583 O O . LEU A 1 446 ? -14.431 14.375 18.081 1.00 89.69 446 LEU A O 1
ATOM 3587 N N . ILE A 1 447 ? -14.974 12.900 19.694 1.00 88.56 447 ILE A N 1
ATOM 3588 C CA . ILE A 1 447 ? -14.773 11.708 18.862 1.00 88.56 447 ILE A CA 1
ATOM 3589 C C . ILE A 1 447 ? -15.823 11.649 17.751 1.00 88.56 447 ILE A C 1
ATOM 3591 O O . ILE A 1 447 ? -15.452 11.391 16.614 1.00 88.56 447 ILE A O 1
ATOM 3595 N N . ASP A 1 448 ? -17.088 11.936 18.055 1.00 89.50 448 ASP A N 1
ATOM 3596 C CA . ASP A 1 448 ? -18.176 11.914 17.070 1.00 89.50 448 ASP A CA 1
ATOM 3597 C C . ASP A 1 448 ? -18.064 13.054 16.044 1.00 89.50 448 ASP A C 1
ATOM 3599 O O . ASP A 1 448 ? -18.588 12.954 14.933 1.00 89.50 448 ASP A O 1
ATOM 3603 N N . SER A 1 449 ? -17.376 14.144 16.400 1.00 89.25 449 SER A N 1
ATOM 3604 C CA . SER A 1 449 ? -17.132 15.265 15.489 1.00 89.25 449 SER A CA 1
ATOM 3605 C C . SER A 1 449 ? -16.043 15.008 14.438 1.00 89.25 449 SER A C 1
ATOM 3607 O O . SER A 1 449 ? -15.994 15.741 13.446 1.00 89.25 449 SER A O 1
ATOM 3609 N N . LEU A 1 450 ? -15.156 14.029 14.660 1.00 86.50 450 LEU A N 1
ATOM 3610 C CA . LEU A 1 450 ? -14.021 13.682 13.789 1.00 86.50 450 LEU A CA 1
ATOM 3611 C C . LEU A 1 450 ? -14.415 12.624 12.755 1.00 86.50 450 LEU A C 1
ATOM 3613 O O . LEU A 1 450 ? -14.003 12.794 11.583 1.00 86.50 450 LEU A O 1
#

pLDDT: mean 74.52, std 14.16, range [32.72, 94.12]

Sequence (450 aa):
MRYIQGLSHAFTYEIGEYRFNSGNNAFNAILIWKINEQATEIKILQENKRIVSELQANAPRYHTRTMRINYLRTCELLLPKAKPSSLRTIYRMLTGDVSAAEIANEARVNERVKMFLELGDPDITIDLREHNSGKPSKYDTFWKIAAQFLEGKAADAVTAVDERRHDTIVHLATAISVNDLLHQIERECPPETPIPSAQWLRLQFWLKNPTRLSSLQFTGLLPLKFMVQTRQLRASHPDVHYASALFRYEKEFAVKFRKITNLVFLDDKYRCKVEEPGFPVAAVERGKKVVVSKDTTFMVADHDFTKTGIIPSVAMICDIPESINGDFYAGKVCIGLKDPIFQPSSPLRHATELYSILLEEQLVDKPVLCLYTDDLDYFVAVRTPPQHSWKNPVERIMSILNLGLQSVGLMRAEMNDESEKLISKCGTMNEIRKIAMENPTLKEDLIDSL

Radius of gyration: 33.85 Å; Cα contacts (8 Å, |Δi|>4): 531; chains: 1; bounding box: 98×71×71 Å

Nearest PDB structures (foldseek):
  4r79-assembly1_B  TM=3.477E-01  e=3.175E-05  Drosophila mauritiana
  2n8x-assembly1_A  TM=3.243E-01  e=2.673E+00  Pseudomonas aeruginosa PAO1
  6yfl-assembly1_AB  TM=2.457E-01  e=3.357E+00  Leviviridae sp.
  4xvi-assembly1_A  TM=2.496E-01  e=8.844E+00  Homo sapiens

Foldseek 3Di:
DVPPPPVCVVDPADKQWDWDDLVPVPDIDIDIDGFDPVDDPVVSVVVSVVVNVVCVVPPDHEDDPVNLVVQLVVCCVVPVPDDSLLSSLVCCVVPVHPDDDPDPVSVVSNVVSNVCVVVVHPPVLDQLLVVQPDDDDLQVQLLVLLQVVVVVQVVQFLPQDPVPNDDPDTDRLQQLDLVSSQVVSVVVHDPPRDGDDSVLSVLLDDEPRSNDPVVSSHNVSDPHYDDQPDPPDDDDDPCQVVLVVLVLVLLQVCLVQVVQEKEKEKDKADWQFAAAPPAFAQRDPRDGDDDDPPPDDPHHDDPPAGAWTKMKIKMFTFPRDNDSPDDRLDGDIDIDIDICLPGPDDPVSVVVVVVVVCVVVVVPRRPYYAYEYQDDPDDNYRHGDPSRCSVGSCVSVVVSVVSVSPPDTHYFADFDPVLVVCVVPDRHSVSLVVVCVVPVVNVVRRVNRD

Solvent-accessible surface area (backbone atoms only — not comparable to full-atom values): 27083 Å² total; per-residue (Å²): 132,82,91,73,74,63,65,70,77,77,46,101,59,61,66,47,79,48,81,48,72,66,86,71,82,82,54,72,49,76,50,74,46,80,52,68,84,89,52,57,70,70,58,50,52,52,51,52,51,49,52,53,52,55,50,62,73,68,51,85,79,78,80,50,74,65,58,54,52,51,51,52,54,54,43,47,72,76,40,74,85,61,54,70,62,53,54,53,44,52,49,27,71,78,66,66,58,80,75,80,60,98,44,75,68,53,42,58,49,42,55,52,48,46,53,37,63,75,68,73,40,95,67,76,74,56,52,37,32,80,75,36,88,76,73,94,71,86,38,57,71,49,52,53,50,47,50,52,53,50,50,56,52,44,71,60,27,81,62,64,81,51,97,59,90,80,65,99,74,75,74,77,70,87,46,89,43,66,61,51,41,50,54,58,47,53,73,73,48,63,89,90,63,58,77,76,54,58,71,60,53,60,30,26,30,35,66,87,55,41,71,41,79,76,27,41,73,20,71,41,78,39,99,44,60,82,68,81,88,65,76,86,77,73,68,88,53,91,63,52,61,58,40,52,49,50,50,47,51,52,46,46,48,42,38,75,42,43,92,39,41,45,44,37,30,41,48,73,47,77,72,28,39,24,26,55,63,97,38,23,19,55,33,46,94,66,78,61,88,74,96,66,60,96,90,52,85,91,69,62,47,75,88,89,72,64,70,52,39,39,28,48,32,39,38,33,43,38,46,75,34,96,44,84,86,46,58,73,81,45,60,52,77,47,78,48,81,30,42,65,72,87,49,59,93,45,74,68,56,53,52,51,53,50,50,52,52,32,53,77,67,64,53,70,81,37,89,35,68,40,36,36,33,71,85,66,98,77,70,70,48,49,55,45,56,88,77,40,56,81,73,43,65,42,50,59,56,53,50,51,53,52,48,70,35,51,82,33,64,28,47,27,55,82,58,58,76,66,47,47,61,55,52,74,74,41,83,44,54,68,49,47,53,54,53,28,71,79,37,62,64,45,51,56,47,53,58,76,24,100

Secondary structure (DSSP, 8-state):
--S-S-GGGGSSS-EEEEEEE-SSSS-EEEEEEE--TTS-HHHHHHHHHHHHHHHHHT---PPPHHHHHHHHHHHHHH-TTS-HHHHHHHHHHHH---PPPSSHHHHHHHHHHHHHHHTT-TT-S--GGGG------S-HHHHHHHHHHHHHHHHHHTTS--SSTT-S-----S-SSHHHHHHHHHHHS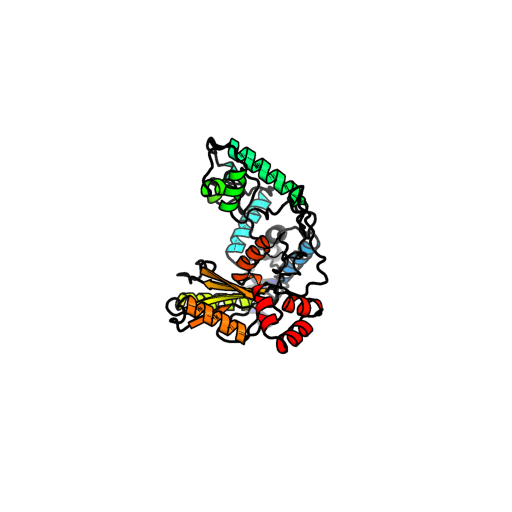PTTPPPPPHHHHHHTSBPS-TTSGGGGG----SS-B------S-----TTHHHHHHHHHHHHHHHHHTTTTEEEEEEEEPPPEEEB-TT--EESSS--------TT-----B-TT---EEEEEEEEEEE---SSTTS-SS-EEEEEEEE-TTTS---HHHHHHHHHHHHHHTT-TT-SEEEEEESS--SSSEEEPPTT-GGGSTHHHHHHHHHHHTTT-EEBPPP--HHHHHHHTT--SHHHHHHHHHH-THHHHHHHHH-

Mean predicted aligned error: 18.46 Å